Protein AF-A0A7S1S7I7-F1 (afdb_monomer_lite)

Structure (mmCIF, N/CA/C/O backbone):
data_AF-A0A7S1S7I7-F1
#
_entry.id   AF-A0A7S1S7I7-F1
#
loop_
_atom_site.group_PDB
_atom_site.id
_atom_site.type_symbol
_atom_site.label_atom_id
_atom_site.label_alt_id
_atom_site.label_comp_id
_atom_site.label_asym_id
_atom_site.label_entity_id
_atom_site.label_seq_id
_atom_site.pdbx_PDB_ins_code
_atom_site.Cartn_x
_atom_site.Cartn_y
_atom_site.Cartn_z
_atom_site.occupancy
_atom_site.B_iso_or_equiv
_atom_site.auth_seq_id
_atom_site.auth_comp_id
_atom_site.auth_asym_id
_atom_site.auth_atom_id
_atom_site.pdbx_PDB_model_num
ATOM 1 N N . GLN A 1 1 ? -20.691 -29.280 44.939 1.00 43.97 1 GLN A N 1
ATOM 2 C CA . GLN A 1 1 ? -20.148 -28.414 43.871 1.00 43.97 1 GLN A CA 1
ATOM 3 C C . GLN A 1 1 ? -21.044 -27.191 43.776 1.00 43.97 1 GLN A C 1
ATOM 5 O O . GLN A 1 1 ? -22.253 -27.391 43.720 1.00 43.97 1 GLN A O 1
ATOM 10 N N . PRO A 1 2 ? -20.514 -25.958 43.835 1.00 33.66 2 PRO A N 1
ATOM 11 C CA . PRO A 1 2 ? -21.326 -24.792 43.513 1.00 33.66 2 PRO A CA 1
ATOM 12 C C . PRO A 1 2 ? -21.748 -24.884 42.037 1.00 33.66 2 PRO A C 1
ATOM 14 O O . PRO A 1 2 ? -20.964 -25.383 41.224 1.00 33.66 2 PRO A O 1
ATOM 17 N N . PRO A 1 3 ? -22.974 -24.470 41.683 1.00 34.84 3 PRO A N 1
ATOM 18 C CA . PRO A 1 3 ? -23.450 -24.567 40.313 1.00 34.84 3 PRO A CA 1
ATOM 19 C C . PRO A 1 3 ? -22.572 -23.704 39.406 1.00 34.84 3 PRO A C 1
ATOM 21 O O . PRO A 1 3 ? -22.388 -22.508 39.645 1.00 34.84 3 PRO A O 1
ATOM 24 N N . THR A 1 4 ? -22.024 -24.325 38.365 1.00 40.16 4 THR A N 1
ATOM 25 C CA . THR A 1 4 ? -21.430 -23.640 37.220 1.00 40.16 4 THR A CA 1
ATOM 26 C C . THR A 1 4 ? -22.490 -22.715 36.635 1.00 40.16 4 THR A C 1
ATOM 28 O O . THR A 1 4 ? -23.515 -23.171 36.126 1.00 40.16 4 THR A O 1
ATOM 31 N N . ARG A 1 5 ? -22.279 -21.399 36.769 1.00 34.41 5 ARG A N 1
ATOM 32 C CA . ARG A 1 5 ? -23.147 -20.399 36.143 1.00 34.41 5 ARG A CA 1
ATOM 33 C C . ARG A 1 5 ? -23.181 -20.669 34.632 1.00 34.41 5 ARG A C 1
ATOM 35 O O . ARG A 1 5 ? -22.114 -20.874 34.052 1.00 34.41 5 ARG A O 1
ATOM 42 N N . PRO A 1 6 ? -24.364 -20.683 33.999 1.00 35.50 6 PRO A N 1
ATOM 43 C CA . PRO A 1 6 ? -24.454 -20.827 32.556 1.00 35.50 6 PRO A CA 1
ATOM 44 C C . PRO A 1 6 ? -23.739 -19.644 31.896 1.00 35.50 6 PRO A C 1
ATOM 46 O O . PRO A 1 6 ? -24.038 -18.486 32.190 1.00 35.50 6 PRO A O 1
ATOM 49 N N . CYS A 1 7 ? -22.770 -19.955 31.037 1.00 37.25 7 CYS A N 1
ATOM 50 C CA . CYS A 1 7 ? -22.115 -18.994 30.161 1.00 37.25 7 CYS A CA 1
ATOM 51 C C . CYS A 1 7 ? -23.161 -18.556 29.125 1.00 37.25 7 CYS A C 1
ATOM 53 O O . CYS A 1 7 ? -23.467 -19.295 28.191 1.00 37.25 7 CYS A O 1
ATOM 55 N N . ILE A 1 8 ? -23.801 -17.414 29.365 1.00 35.69 8 ILE A N 1
ATOM 56 C CA . ILE A 1 8 ? -24.708 -16.771 28.409 1.00 35.69 8 ILE A CA 1
ATOM 57 C C . ILE A 1 8 ? -23.843 -16.277 27.232 1.00 35.69 8 ILE A C 1
ATOM 59 O O . ILE A 1 8 ? -22.767 -15.738 27.501 1.00 35.69 8 ILE A O 1
ATOM 63 N N . PRO A 1 9 ? -24.258 -16.435 25.958 1.00 37.91 9 PRO A N 1
ATOM 64 C CA . PRO A 1 9 ? -23.496 -15.913 24.823 1.00 37.91 9 PRO A CA 1
ATOM 65 C C . PRO A 1 9 ? -23.433 -14.385 24.950 1.00 37.91 9 PRO A C 1
ATOM 67 O O . PRO A 1 9 ? -24.477 -13.741 25.046 1.00 37.91 9 PRO A O 1
ATOM 70 N N . MET A 1 10 ? -22.228 -13.817 25.046 1.00 40.84 10 MET A N 1
ATOM 71 C CA . MET A 1 10 ? -21.996 -12.409 25.383 1.00 40.84 10 MET A CA 1
ATOM 72 C C . MET A 1 10 ? -21.774 -11.555 24.124 1.00 40.84 10 MET A C 1
ATOM 74 O O . MET A 1 10 ? -20.664 -11.536 23.619 1.00 40.84 10 MET A O 1
ATOM 78 N N . PRO A 1 11 ? -22.723 -10.717 23.687 1.00 51.97 11 PRO A N 1
ATOM 79 C CA . PRO A 1 11 ? -22.471 -9.659 22.689 1.00 51.97 11 PRO A CA 1
ATOM 80 C C . PRO A 1 11 ? -21.568 -8.515 23.185 1.00 51.97 11 PRO A C 1
ATOM 82 O O . PRO A 1 11 ? -21.199 -7.634 22.418 1.00 51.97 11 PRO A O 1
ATOM 85 N N . ALA A 1 12 ? -21.127 -8.556 24.447 1.00 57.44 12 ALA A N 1
ATOM 86 C CA . ALA A 1 12 ? -19.959 -7.800 24.889 1.00 57.44 12 ALA A CA 1
ATOM 87 C C . ALA A 1 12 ? -18.706 -8.178 24.059 1.00 57.44 12 ALA A C 1
ATOM 89 O O . ALA A 1 12 ? -17.803 -7.359 23.896 1.00 57.44 12 ALA A O 1
ATOM 90 N N . GLU A 1 13 ? -18.689 -9.370 23.452 1.00 63.38 13 GLU A N 1
ATOM 91 C CA . GLU A 1 13 ? -17.701 -9.742 22.448 1.00 63.38 13 GLU A CA 1
ATOM 92 C C . GLU A 1 13 ? -17.529 -8.647 21.391 1.00 63.38 13 GLU A C 1
ATOM 94 O O . GLU A 1 13 ? -16.396 -8.234 21.247 1.00 63.38 13 GLU A O 1
ATOM 99 N N . GLU A 1 14 ? -18.566 -8.019 20.820 1.00 73.56 14 GLU A N 1
ATOM 100 C CA . GLU A 1 14 ? -18.418 -6.990 19.762 1.00 73.56 14 GLU A CA 1
ATOM 101 C C . GLU A 1 14 ? -17.576 -5.761 20.170 1.00 73.56 14 GLU A C 1
ATOM 103 O O . GLU A 1 14 ? -16.864 -5.174 19.348 1.00 73.56 14 GLU A O 1
ATOM 108 N N . LEU A 1 15 ? -17.603 -5.370 21.452 1.00 74.44 15 LEU A N 1
ATOM 109 C CA . LEU A 1 15 ? -16.735 -4.298 21.959 1.00 74.44 15 LEU A CA 1
ATOM 110 C C . LEU A 1 15 ? -15.262 -4.720 21.919 1.00 74.44 15 LEU A C 1
ATOM 112 O O . LEU A 1 15 ? -14.399 -3.903 21.593 1.00 74.44 15 LEU A O 1
ATOM 116 N N . SER A 1 16 ? -15.006 -5.985 22.259 1.00 69.19 16 SER A N 1
ATOM 117 C CA . SER A 1 16 ? -13.683 -6.601 22.425 1.00 69.19 16 SER A CA 1
ATOM 118 C C . SER A 1 16 ? -13.194 -7.416 21.219 1.00 69.19 16 SER A C 1
ATOM 120 O O . SER A 1 16 ? -12.034 -7.827 21.184 1.00 69.19 16 SER A O 1
ATOM 122 N N . GLU A 1 17 ? -14.068 -7.686 20.251 1.00 56.44 17 GLU A N 1
ATOM 123 C CA . GLU A 1 17 ? -13.845 -8.673 19.209 1.00 56.44 17 GLU A CA 1
ATOM 124 C C . GLU A 1 17 ? -12.869 -8.097 18.215 1.00 56.44 17 GLU A C 1
ATOM 126 O O . GLU A 1 17 ? -13.060 -7.005 17.673 1.00 56.44 17 GLU A O 1
ATOM 131 N N . THR A 1 18 ? -11.831 -8.886 17.954 1.00 54.47 18 THR A N 1
ATOM 132 C CA . THR A 1 18 ? -10.966 -8.746 16.790 1.00 54.47 18 THR A CA 1
ATOM 133 C C . THR A 1 18 ? -10.343 -7.357 16.678 1.00 54.47 18 THR A C 1
ATOM 135 O O . THR A 1 18 ? -10.771 -6.531 15.879 1.00 54.47 18 THR A O 1
ATOM 138 N N . SER A 1 19 ? -9.364 -7.108 17.558 1.00 60.34 19 SER A N 1
ATOM 139 C CA . SER A 1 19 ? -8.277 -6.124 17.402 1.00 60.34 19 SER A CA 1
ATOM 140 C C . SER A 1 19 ? -8.605 -4.964 16.469 1.00 60.34 19 SER A C 1
ATOM 142 O O . SER A 1 19 ? -8.399 -5.016 15.263 1.00 60.34 19 SER A O 1
ATOM 144 N N . GLY A 1 20 ? -9.143 -3.928 17.084 1.00 71.38 20 GLY A N 1
ATOM 145 C CA . GLY A 1 20 ? -9.347 -2.614 16.516 1.00 71.38 20 GLY A CA 1
ATOM 146 C C . GLY A 1 20 ? -9.747 -1.692 17.654 1.00 71.38 20 GLY A C 1
ATOM 147 O O . GLY A 1 20 ? -9.973 -2.138 18.787 1.00 71.38 20 GLY A O 1
ATOM 148 N N . HIS A 1 21 ? -9.828 -0.409 17.362 1.00 89.31 21 HIS A N 1
ATOM 149 C CA . HIS A 1 21 ? -10.216 0.585 18.344 1.00 89.31 21 HIS A CA 1
ATOM 150 C C . HIS A 1 21 ? -11.361 1.432 17.830 1.00 89.31 21 HIS A C 1
ATOM 152 O O . HIS A 1 21 ? -11.718 1.399 16.653 1.00 89.31 21 HIS A O 1
ATOM 158 N N . TRP A 1 22 ? -12.003 2.127 18.749 1.00 91.50 22 TRP A N 1
ATOM 159 C CA . TRP A 1 22 ? -13.148 2.964 18.461 1.00 91.50 22 TRP A CA 1
ATOM 160 C C . TRP A 1 22 ? -12.709 4.413 18.519 1.00 91.50 22 TRP A C 1
ATOM 162 O O . TRP A 1 22 ? -12.144 4.826 19.527 1.00 91.50 22 TRP A O 1
ATOM 172 N N . ILE A 1 23 ? -12.988 5.177 17.471 1.00 92.00 23 ILE A N 1
ATOM 173 C CA . ILE A 1 23 ? -12.676 6.603 17.406 1.00 92.00 23 ILE A CA 1
ATOM 174 C C . ILE A 1 23 ? -13.947 7.423 17.517 1.00 92.00 23 ILE A C 1
ATOM 176 O O . ILE A 1 23 ? -15.006 7.038 17.009 1.00 92.00 23 ILE A O 1
ATOM 180 N N . TRP A 1 24 ? -13.853 8.531 18.244 1.00 93.44 24 TRP A N 1
ATOM 181 C CA . TRP A 1 24 ? -14.962 9.456 18.410 1.00 93.44 24 TRP A CA 1
ATOM 182 C C . TRP A 1 24 ? -15.476 9.936 17.046 1.00 93.44 24 TRP A C 1
ATOM 184 O O . TRP A 1 24 ? -14.695 10.201 16.137 1.00 93.44 24 TRP A O 1
ATOM 194 N N . GLN A 1 25 ? -16.800 10.028 16.900 1.00 92.69 25 GLN A N 1
ATOM 195 C CA . GLN A 1 25 ? -17.427 10.565 15.691 1.00 92.69 25 GLN A CA 1
ATOM 196 C C . GLN A 1 25 ? -18.350 11.741 15.988 1.00 92.69 25 GLN A C 1
ATOM 198 O O . GLN A 1 25 ? -18.371 12.714 15.239 1.00 92.69 25 GLN A O 1
ATOM 203 N N . ARG A 1 26 ? -19.194 11.624 17.018 1.00 93.00 26 ARG A N 1
ATOM 204 C CA . ARG A 1 26 ? -20.131 12.686 17.400 1.00 93.00 26 ARG A CA 1
ATOM 205 C C . ARG A 1 26 ? -20.685 12.482 18.799 1.00 93.00 26 ARG A C 1
ATOM 207 O O . ARG A 1 26 ? -20.755 11.362 19.299 1.00 93.00 26 ARG A O 1
ATOM 214 N N . ASP A 1 27 ? -21.221 13.561 19.350 1.00 91.94 27 ASP A N 1
ATOM 215 C CA . ASP A 1 27 ? -21.939 13.563 20.618 1.00 91.94 27 ASP A CA 1
ATOM 216 C C . ASP A 1 27 ? -23.439 13.843 20.409 1.00 91.94 27 ASP A C 1
ATOM 218 O O . ASP A 1 27 ? -23.834 14.658 19.575 1.00 91.94 27 ASP A O 1
ATOM 222 N N . VAL A 1 28 ? -24.297 13.177 21.185 1.00 90.69 28 VAL A N 1
ATOM 223 C CA . VAL A 1 28 ? -25.757 13.356 21.189 1.00 90.69 28 VAL A CA 1
ATOM 224 C C . VAL A 1 28 ? -26.209 13.656 22.612 1.00 90.69 28 VAL A C 1
ATOM 226 O O . VAL A 1 28 ? -25.950 12.885 23.529 1.00 90.69 28 VAL A O 1
ATOM 229 N N . GLY A 1 29 ? -26.871 14.793 22.828 1.00 83.12 29 GLY A N 1
ATOM 230 C CA . GLY A 1 29 ? -27.353 15.187 24.161 1.00 83.12 29 GLY A CA 1
ATOM 231 C C . GLY A 1 29 ? -26.262 15.622 25.152 1.00 83.12 29 GLY A C 1
ATOM 232 O O . GLY A 1 29 ? -26.586 16.092 26.236 1.00 83.12 29 GLY A O 1
ATOM 233 N N . ALA A 1 30 ? -24.981 15.546 24.773 1.00 76.69 30 ALA A N 1
ATOM 234 C CA . ALA A 1 30 ? -23.849 15.928 25.620 1.00 76.69 30 ALA A CA 1
ATOM 235 C C . ALA A 1 30 ? -23.926 17.368 26.125 1.00 76.69 30 ALA A C 1
ATOM 237 O O . ALA A 1 30 ? -23.624 17.631 27.281 1.00 76.69 30 ALA A O 1
ATOM 238 N N . ARG A 1 31 ? -24.378 18.292 25.273 1.00 70.19 31 ARG A N 1
ATOM 239 C CA . ARG A 1 31 ? -24.527 19.700 25.639 1.00 70.19 31 ARG A CA 1
ATOM 240 C C . ARG A 1 31 ? -25.522 19.896 26.783 1.00 70.19 31 ARG A C 1
ATOM 242 O O . ARG A 1 31 ? -25.202 20.604 27.720 1.00 70.19 31 ARG A O 1
ATOM 249 N N . TRP A 1 32 ? -26.664 19.205 26.753 1.00 68.94 32 TRP A N 1
ATOM 250 C CA . TRP A 1 32 ? -27.637 19.236 27.851 1.00 68.94 32 TRP A CA 1
ATOM 251 C C . TRP A 1 32 ? -27.049 18.650 29.128 1.00 68.94 32 TRP A C 1
ATOM 253 O O . TRP A 1 32 ? -27.193 19.239 30.190 1.00 68.94 32 TRP A O 1
ATOM 263 N N . LEU A 1 33 ? -26.322 17.535 29.014 1.00 72.75 33 LEU A N 1
ATOM 264 C CA . LEU A 1 33 ? -25.638 16.941 30.155 1.00 72.75 33 LEU A CA 1
ATOM 265 C C . LEU A 1 33 ? -24.626 17.924 30.766 1.00 72.75 33 LEU A C 1
ATOM 267 O O . LEU A 1 33 ? -24.657 18.115 31.973 1.00 72.75 33 LEU A O 1
ATOM 271 N N . ILE A 1 34 ? -23.779 18.577 29.962 1.00 71.12 34 ILE A N 1
ATOM 272 C CA . ILE A 1 34 ? -22.767 19.550 30.416 1.00 71.12 34 ILE A CA 1
ATOM 273 C C . ILE A 1 34 ? -23.419 20.813 31.002 1.00 71.12 34 ILE A C 1
ATOM 275 O O . ILE A 1 34 ? -23.033 21.250 32.086 1.00 71.12 34 ILE A O 1
ATOM 279 N N . ASP A 1 35 ? -24.414 21.376 30.315 1.00 64.12 35 ASP A N 1
ATOM 280 C CA . ASP A 1 35 ? -25.086 22.619 30.707 1.00 64.12 35 ASP A CA 1
ATOM 281 C C . ASP A 1 35 ? -25.928 22.420 31.986 1.00 64.12 35 ASP A C 1
ATOM 283 O O . ASP A 1 35 ? -25.915 23.270 32.876 1.00 64.12 35 ASP A O 1
ATOM 287 N N . GLU A 1 36 ? -26.602 21.272 32.145 1.00 60.09 36 GLU A N 1
ATOM 288 C CA . GLU A 1 36 ? -27.413 20.950 33.335 1.00 60.09 36 GLU A CA 1
ATOM 289 C C . GLU A 1 36 ? -26.600 20.349 34.496 1.00 60.09 36 GLU A C 1
ATOM 291 O O . GLU A 1 36 ? -27.063 20.316 35.644 1.00 60.09 36 GLU A O 1
ATOM 296 N N . THR A 1 37 ? -25.361 19.906 34.245 1.00 59.34 37 THR A N 1
ATOM 297 C CA . THR A 1 37 ? -24.409 19.549 35.313 1.00 59.34 37 THR A CA 1
ATOM 298 C C . THR A 1 37 ? -23.500 20.687 35.757 1.00 59.34 37 THR A C 1
ATOM 300 O O . THR A 1 37 ? -22.692 20.457 36.660 1.00 59.34 37 THR A O 1
ATOM 303 N N . ALA A 1 38 ? -23.701 21.912 35.242 1.00 45.12 38 ALA A N 1
ATOM 304 C CA . ALA A 1 38 ? -23.017 23.128 35.683 1.00 45.12 38 ALA A CA 1
ATOM 305 C C . ALA A 1 38 ? -22.890 23.178 37.220 1.00 45.12 38 ALA A C 1
ATOM 307 O O . ALA A 1 38 ? -23.874 23.215 37.962 1.00 45.12 38 ALA A O 1
ATOM 308 N N . GLY A 1 39 ? -21.646 23.090 37.694 1.00 48.94 39 GLY A N 1
ATOM 309 C CA . GLY A 1 39 ? -21.303 22.828 39.089 1.00 48.94 39 GLY A CA 1
ATOM 310 C C . GLY A 1 39 ? -20.183 21.789 39.195 1.00 48.94 39 GLY A C 1
ATOM 311 O O . GLY A 1 39 ? -19.622 21.391 38.179 1.00 48.94 39 GLY A O 1
ATOM 312 N N . PRO A 1 40 ? -19.844 21.314 40.402 1.00 44.56 40 PRO A N 1
ATOM 313 C CA . PRO A 1 40 ? -18.677 20.462 40.590 1.00 44.56 40 PRO A CA 1
ATOM 314 C C . PRO A 1 40 ? -18.723 19.171 39.733 1.00 44.56 40 PRO A C 1
ATOM 316 O O . PRO A 1 40 ? -17.771 18.864 39.035 1.00 44.56 40 PRO A O 1
ATOM 319 N N . ALA A 1 41 ? -19.858 18.467 39.603 1.00 46.66 41 ALA A N 1
ATOM 320 C CA . ALA A 1 41 ? -19.945 17.285 38.711 1.00 46.66 41 ALA A CA 1
ATOM 321 C C . ALA A 1 41 ? -19.590 17.546 37.230 1.00 46.66 41 ALA A C 1
ATOM 323 O O . ALA A 1 41 ? -19.295 16.590 36.509 1.00 46.66 41 ALA A O 1
ATOM 324 N N . ALA A 1 42 ? -19.599 18.806 36.781 1.00 52.62 42 ALA A N 1
ATOM 325 C CA . ALA A 1 42 ? -19.257 19.165 35.418 1.00 52.62 42 ALA A CA 1
ATOM 326 C C . ALA A 1 42 ? -17.830 18.758 35.043 1.00 52.62 42 ALA A C 1
ATOM 328 O O . ALA A 1 42 ? -17.623 18.494 33.874 1.00 52.62 42 ALA A O 1
ATOM 329 N N . SER A 1 43 ? -16.859 18.650 35.961 1.00 53.66 43 SER A N 1
ATOM 330 C CA . SER A 1 43 ? -15.471 18.350 35.564 1.00 53.66 43 SER A CA 1
ATOM 331 C C . SER A 1 43 ? -15.293 16.936 35.000 1.00 53.66 43 SER A C 1
ATOM 333 O O . SER A 1 43 ? -14.642 16.777 33.973 1.00 53.66 43 SER A O 1
ATOM 335 N N . LEU A 1 44 ? -15.915 15.918 35.606 1.00 58.25 44 LEU A N 1
ATOM 336 C CA . LEU A 1 44 ? -15.869 14.525 35.135 1.00 58.25 44 LEU A CA 1
ATOM 337 C C . LEU A 1 44 ? -16.597 14.359 33.797 1.00 58.25 44 LEU A C 1
ATOM 339 O O . LEU A 1 44 ? -16.118 13.670 32.899 1.00 58.25 44 LEU A O 1
ATOM 343 N N . ILE A 1 45 ? -17.744 15.022 33.651 1.00 63.00 45 ILE A N 1
ATOM 344 C CA . ILE A 1 45 ? -18.531 15.005 32.415 1.00 63.00 45 ILE A CA 1
ATOM 345 C C . ILE A 1 45 ? -17.825 15.832 31.336 1.00 63.00 45 ILE A C 1
ATOM 347 O O . ILE A 1 45 ? -17.673 15.372 30.215 1.00 63.00 45 ILE A O 1
ATOM 351 N N . GLN A 1 46 ? -17.295 17.007 31.655 1.00 60.22 46 GLN A N 1
ATOM 352 C CA . GLN A 1 46 ? -16.494 17.795 30.723 1.00 60.22 46 GLN A CA 1
ATOM 353 C C . GLN A 1 46 ? -15.246 17.030 30.307 1.00 60.22 46 GLN A C 1
ATOM 355 O O . GLN A 1 46 ? -15.001 16.949 29.120 1.00 60.22 46 GLN A O 1
ATOM 360 N N . GLN A 1 47 ? -14.502 16.381 31.202 1.00 61.41 47 GLN A N 1
ATOM 361 C CA . GLN A 1 47 ? -13.366 15.539 30.802 1.00 61.41 47 GLN A CA 1
ATOM 362 C C . GLN A 1 47 ? -13.802 14.379 29.903 1.00 61.41 47 GLN A C 1
ATOM 364 O O . GLN A 1 47 ? -13.153 14.106 28.893 1.00 61.41 47 GLN A O 1
ATOM 369 N N . ALA A 1 48 ? -14.935 13.743 30.212 1.00 63.09 48 ALA A N 1
ATOM 370 C CA . ALA A 1 48 ? -15.495 12.689 29.377 1.00 63.09 48 ALA A CA 1
ATOM 371 C C . ALA A 1 48 ? -15.955 13.191 27.998 1.00 63.09 48 ALA A C 1
ATOM 373 O O . ALA A 1 48 ? -16.004 12.376 27.077 1.00 63.09 48 ALA A O 1
ATOM 374 N N . PHE A 1 49 ? -16.265 14.489 27.847 1.00 69.06 49 PHE A N 1
ATOM 375 C CA . PHE A 1 49 ? -16.830 15.102 26.638 1.00 69.06 49 PHE A CA 1
ATOM 376 C C . PHE A 1 49 ? -15.961 16.191 25.955 1.00 69.06 49 PHE A C 1
ATOM 378 O O . PHE A 1 49 ? -16.340 16.696 24.903 1.00 69.06 49 PHE A O 1
ATOM 385 N N . ALA A 1 50 ? -14.793 16.552 26.496 1.00 63.34 50 ALA A N 1
ATOM 386 C CA . ALA A 1 50 ? -13.971 17.675 26.013 1.00 63.34 50 ALA A CA 1
ATOM 387 C C . ALA A 1 50 ? -12.932 17.280 24.958 1.00 63.34 50 ALA A C 1
ATOM 389 O O . ALA A 1 50 ? -12.423 18.145 24.253 1.00 63.34 50 ALA A O 1
ATOM 390 N N . ALA A 1 51 ? -12.606 15.992 24.853 1.00 76.62 51 ALA A N 1
ATOM 391 C CA . ALA A 1 51 ? -11.677 15.468 23.855 1.00 76.62 51 ALA A CA 1
ATOM 392 C C . ALA A 1 51 ? -12.402 14.564 22.852 1.00 76.62 51 ALA A C 1
ATOM 394 O O . ALA A 1 51 ? -13.540 14.153 23.099 1.00 76.62 51 ALA A O 1
ATOM 395 N N . GLU A 1 52 ? -11.716 14.215 21.767 1.00 86.75 52 GLU A N 1
ATOM 396 C CA . GLU A 1 52 ? -12.093 13.170 20.809 1.00 86.75 52 GLU A CA 1
ATOM 397 C C . GLU A 1 52 ? -11.345 11.872 21.177 1.00 86.75 52 GLU A C 1
ATOM 399 O O . GLU A 1 52 ? -10.257 11.614 20.661 1.00 86.75 52 GLU A O 1
ATOM 404 N N . PRO A 1 53 ? -11.829 11.087 22.160 1.00 88.25 53 PRO A N 1
ATOM 405 C CA . PRO A 1 53 ? -11.086 9.950 22.661 1.00 88.25 53 PRO A CA 1
ATOM 406 C C . PRO A 1 53 ? -11.122 8.775 21.690 1.00 88.25 53 PRO A C 1
ATOM 408 O O . PRO A 1 53 ? -12.060 8.598 20.907 1.00 88.25 53 PRO A O 1
ATOM 411 N N . GLN A 1 54 ? -10.131 7.909 21.846 1.00 90.62 54 GLN A N 1
ATOM 412 C CA . GLN A 1 54 ? -10.078 6.599 21.218 1.00 90.62 54 GLN A CA 1
ATOM 413 C C . GLN A 1 54 ? -10.157 5.510 22.289 1.00 90.62 54 GLN A C 1
ATOM 415 O O . GLN A 1 54 ? -9.585 5.658 23.371 1.00 90.62 54 GLN A O 1
ATOM 420 N N . HIS A 1 55 ? -10.916 4.446 22.036 1.00 89.81 55 HIS A N 1
ATOM 421 C CA . HIS A 1 55 ? -11.202 3.402 23.019 1.00 89.81 55 HIS A CA 1
ATOM 422 C C . HIS A 1 55 ? -10.771 2.024 22.509 1.00 89.81 55 HIS A C 1
ATOM 424 O O . HIS A 1 55 ? -11.182 1.602 21.429 1.00 89.81 55 HIS A O 1
ATOM 430 N N . TRP A 1 56 ? -10.044 1.275 23.338 1.00 90.56 56 TRP A N 1
ATOM 431 C CA . TRP A 1 56 ? -9.787 -0.153 23.143 1.00 90.56 56 TRP A CA 1
ATOM 432 C C . TRP A 1 56 ? -10.450 -0.930 24.268 1.00 90.56 56 TRP A C 1
ATOM 434 O O . TRP A 1 56 ? -10.395 -0.533 25.433 1.00 90.56 56 TRP A O 1
ATOM 444 N N . PHE A 1 57 ? -11.008 -2.082 23.921 1.00 89.12 57 PHE A N 1
ATOM 445 C CA . PHE A 1 57 ? -11.545 -3.032 24.879 1.00 89.12 57 PHE A CA 1
ATOM 446 C C . PHE A 1 57 ? -10.823 -4.359 24.702 1.00 89.12 57 PHE A C 1
ATOM 448 O O . PHE A 1 57 ? -10.661 -4.846 23.585 1.00 89.12 57 PHE A O 1
ATOM 455 N N . ARG A 1 58 ? -10.391 -4.962 25.806 1.00 88.06 58 ARG A N 1
ATOM 456 C CA . ARG A 1 58 ? -9.875 -6.334 25.807 1.00 88.06 58 ARG A CA 1
ATOM 457 C C . ARG A 1 58 ? -10.298 -7.054 27.072 1.00 88.06 58 ARG A C 1
ATOM 459 O O . ARG A 1 58 ? -10.331 -6.460 28.146 1.00 88.06 58 ARG A O 1
ATOM 466 N N . VAL A 1 59 ? -10.561 -8.348 26.954 1.00 87.69 59 VAL A N 1
ATOM 467 C CA . VAL A 1 59 ? -10.826 -9.215 28.104 1.00 87.69 59 VAL A CA 1
ATOM 468 C C . VAL A 1 59 ? -9.545 -9.978 28.433 1.00 87.69 59 VAL A C 1
ATOM 470 O O . VAL A 1 59 ? -8.938 -10.615 27.571 1.00 87.69 59 VAL A O 1
ATOM 473 N N . ARG A 1 60 ? -9.079 -9.867 29.678 1.00 88.19 60 ARG A N 1
ATOM 474 C CA . ARG A 1 60 ? -7.912 -10.597 30.188 1.00 88.19 60 ARG A CA 1
ATOM 475 C C . ARG A 1 60 ? -8.266 -12.067 30.427 1.00 88.19 60 ARG A C 1
ATOM 477 O O . ARG A 1 60 ? -9.427 -12.443 30.545 1.00 88.19 60 ARG A O 1
ATOM 484 N N . LYS A 1 61 ? -7.238 -12.913 30.563 1.00 86.00 61 LYS A N 1
ATOM 485 C CA . LYS A 1 61 ? -7.400 -14.354 30.850 1.00 86.00 61 LYS A CA 1
ATOM 486 C C . LYS A 1 61 ? -8.130 -14.644 32.168 1.00 86.00 61 LYS A C 1
ATOM 488 O O . LYS A 1 61 ? -8.690 -15.721 32.316 1.00 86.00 61 LYS A O 1
ATOM 493 N N . ASP A 1 62 ? -8.101 -13.708 33.115 1.00 87.50 62 ASP A N 1
ATOM 494 C CA . ASP A 1 62 ? -8.814 -13.783 34.396 1.00 87.50 62 ASP A CA 1
ATOM 495 C C . ASP A 1 62 ? -10.285 -13.332 34.295 1.00 87.50 62 ASP A C 1
ATOM 497 O O . ASP A 1 62 ? -10.975 -13.271 35.309 1.00 87.50 62 ASP A O 1
ATOM 501 N N . GLY A 1 63 ? -10.771 -13.019 33.088 1.00 85.31 63 GLY A N 1
ATOM 502 C CA . GLY A 1 63 ? -12.132 -12.549 32.834 1.00 85.31 63 GLY A CA 1
ATOM 503 C C . GLY A 1 63 ? -12.339 -11.056 33.092 1.00 85.31 63 GLY A C 1
ATOM 504 O O . GLY A 1 63 ? -13.428 -10.547 32.826 1.00 85.31 63 GLY A O 1
ATOM 505 N N . LYS A 1 64 ? -11.316 -10.331 33.569 1.00 88.31 64 LYS A N 1
ATOM 506 C CA . LYS A 1 64 ? -11.420 -8.886 33.789 1.00 88.31 64 LYS A CA 1
ATOM 507 C C . LYS A 1 64 ? -11.367 -8.129 32.478 1.00 88.31 64 LYS A C 1
ATOM 509 O O . LYS A 1 64 ? -10.597 -8.448 31.571 1.00 88.31 64 LYS A O 1
ATOM 514 N N . TRP A 1 65 ? -12.157 -7.075 32.410 1.00 87.81 65 TRP A N 1
ATOM 515 C CA . TRP A 1 65 ? -12.184 -6.179 31.270 1.00 87.81 65 TRP A CA 1
ATOM 516 C C . TRP A 1 65 ? -11.114 -5.114 31.428 1.00 87.81 65 TRP A C 1
ATOM 518 O O . TRP A 1 65 ? -10.880 -4.625 32.526 1.00 87.81 65 TRP A O 1
ATOM 528 N N . VAL A 1 66 ? -10.463 -4.746 30.336 1.00 87.94 66 VAL A N 1
ATOM 529 C CA . VAL A 1 66 ? -9.574 -3.590 30.281 1.00 87.94 66 VAL A CA 1
ATOM 530 C C . VAL A 1 66 ? -10.137 -2.636 29.257 1.00 87.94 66 VAL A C 1
ATOM 532 O O . VAL A 1 66 ? -10.325 -3.013 28.098 1.00 87.94 66 VAL A O 1
ATOM 535 N N . VAL A 1 67 ? -10.386 -1.412 29.697 1.00 88.75 67 VAL A N 1
ATOM 536 C CA . VAL A 1 67 ? -10.747 -0.297 28.834 1.00 88.75 67 VAL A CA 1
ATOM 537 C C . VAL A 1 67 ? -9.538 0.613 28.767 1.00 88.75 67 VAL A C 1
ATOM 539 O O . VAL A 1 67 ? -9.101 1.128 29.792 1.00 88.75 67 VAL A O 1
ATOM 542 N N . ARG A 1 68 ? -8.976 0.791 27.575 1.00 89.00 68 ARG A N 1
ATOM 543 C CA . ARG A 1 68 ? -7.925 1.781 27.344 1.00 89.00 68 ARG A CA 1
ATOM 544 C C . ARG A 1 68 ? -8.542 2.989 26.668 1.00 89.00 68 ARG A C 1
ATOM 546 O O . ARG A 1 68 ? -9.203 2.824 25.645 1.00 89.00 68 ARG A O 1
ATOM 553 N N . VAL A 1 69 ? -8.312 4.172 27.218 1.00 88.06 69 VAL A N 1
ATOM 554 C CA . VAL A 1 69 ? -8.781 5.438 26.655 1.00 88.06 69 VAL A CA 1
ATOM 555 C C . VAL A 1 69 ? -7.574 6.289 26.291 1.00 88.06 69 VAL A C 1
ATOM 557 O O . VAL A 1 69 ? -6.756 6.614 27.145 1.00 88.06 69 VAL A O 1
ATOM 560 N N . VAL A 1 70 ? -7.461 6.652 25.019 1.00 86.56 70 VAL A N 1
ATOM 561 C CA . VAL A 1 70 ? -6.460 7.600 24.521 1.00 86.56 70 VAL A CA 1
ATOM 562 C C . VAL A 1 70 ? -7.142 8.934 24.262 1.00 86.56 70 VAL A C 1
ATOM 564 O O . VAL A 1 70 ? -8.204 8.992 23.651 1.00 86.56 70 VAL A O 1
ATOM 567 N N . THR A 1 71 ? -6.527 10.009 24.734 1.00 84.88 71 THR A N 1
ATOM 568 C CA . THR A 1 71 ? -6.937 11.401 24.526 1.00 84.88 71 THR A CA 1
ATOM 569 C C . THR A 1 71 ? -5.735 12.222 24.068 1.00 84.88 71 THR A C 1
ATOM 571 O O . THR A 1 71 ? -4.596 11.783 24.224 1.00 84.88 71 THR A O 1
ATOM 574 N N . ALA A 1 72 ? -5.966 13.453 23.602 1.00 80.62 72 ALA A N 1
ATOM 575 C CA . ALA A 1 72 ? -4.886 14.383 23.261 1.00 80.62 72 ALA A CA 1
ATOM 576 C C . ALA A 1 72 ? -3.877 14.605 24.411 1.00 80.62 72 ALA A C 1
ATOM 578 O O . ALA A 1 72 ? -2.703 14.833 24.151 1.00 80.62 72 ALA A O 1
ATOM 579 N N . ASN A 1 73 ? -4.309 14.489 25.673 1.00 76.81 73 ASN A N 1
ATOM 580 C CA . ASN A 1 73 ? -3.451 14.707 26.844 1.00 76.81 73 ASN A CA 1
ATOM 581 C C . ASN A 1 73 ? -2.623 13.478 27.245 1.00 76.81 73 ASN A C 1
ATOM 583 O O . ASN A 1 73 ? -1.631 13.615 27.952 1.00 76.81 73 ASN A O 1
ATOM 587 N N . THR A 1 74 ? -3.059 12.276 26.865 1.00 77.38 74 THR A N 1
ATOM 588 C CA . THR A 1 74 ? -2.381 11.010 27.206 1.00 77.38 74 THR A CA 1
ATOM 589 C C . THR A 1 74 ? -1.532 10.474 26.057 1.00 77.38 74 THR A C 1
ATOM 591 O O . THR A 1 74 ? -0.937 9.407 26.199 1.00 77.38 74 THR A O 1
ATOM 594 N N . GLU A 1 75 ? -1.550 11.169 24.915 1.00 77.81 75 GLU A N 1
ATOM 595 C CA . GLU A 1 75 ? -0.890 10.777 23.669 1.00 77.81 75 GLU A CA 1
ATOM 596 C C . GLU A 1 75 ? -1.103 9.284 23.355 1.00 77.81 75 GLU A C 1
ATOM 598 O O . GLU A 1 75 ? -2.197 8.756 23.543 1.00 77.81 75 GLU A O 1
ATOM 603 N N . THR A 1 76 ? -0.073 8.579 22.889 1.00 74.56 76 THR A N 1
ATOM 604 C CA . THR A 1 76 ? -0.173 7.191 22.427 1.00 74.56 76 THR A CA 1
ATOM 605 C C . THR A 1 76 ? -0.349 6.165 23.539 1.00 74.56 76 THR A C 1
ATOM 607 O O . THR A 1 76 ? -0.756 5.042 23.242 1.00 74.56 76 THR A O 1
ATOM 610 N N . ASP A 1 77 ? -0.045 6.501 24.795 1.00 80.00 77 ASP A N 1
ATOM 611 C CA . ASP A 1 77 ? -0.018 5.538 25.903 1.00 80.00 77 ASP A CA 1
ATOM 612 C C . ASP A 1 77 ? -1.413 5.284 26.485 1.00 80.00 77 ASP A C 1
ATOM 614 O O . ASP A 1 77 ? -1.752 4.136 26.799 1.00 80.00 77 ASP A O 1
ATOM 618 N N . GLY A 1 78 ? -2.264 6.311 26.517 1.00 83.19 78 GLY A N 1
ATOM 619 C CA . GLY A 1 78 ? -3.621 6.219 27.057 1.00 83.19 78 GLY A CA 1
ATOM 620 C C . GLY A 1 78 ? -3.673 5.861 28.548 1.00 83.19 78 GLY A C 1
ATOM 621 O O . GLY A 1 78 ? -2.668 5.558 29.187 1.00 83.19 78 GLY A O 1
ATOM 622 N N . SER A 1 79 ? -4.871 5.878 29.125 1.00 83.62 79 SER A N 1
ATOM 623 C CA . SER A 1 79 ? -5.139 5.355 30.466 1.00 83.62 79 SER A CA 1
ATOM 624 C C . SER A 1 79 ? -5.832 3.997 30.369 1.00 83.62 79 SER A C 1
ATOM 626 O O . SER A 1 79 ? -6.788 3.837 29.613 1.00 83.62 79 SER A O 1
ATOM 628 N N . GLU A 1 80 ? -5.350 2.998 31.114 1.00 88.19 80 GLU A N 1
ATOM 629 C CA . GLU A 1 80 ? -6.019 1.698 31.239 1.00 88.19 80 GLU A CA 1
ATOM 630 C C . GLU A 1 80 ? -6.819 1.623 32.542 1.00 88.19 80 GLU A C 1
ATOM 632 O O . GLU A 1 80 ? -6.276 1.789 33.633 1.00 88.19 80 GLU A O 1
ATOM 637 N N . GLU A 1 81 ? -8.097 1.281 32.430 1.00 86.62 81 GLU A N 1
ATOM 638 C CA . GLU A 1 81 ? -8.968 0.937 33.548 1.00 86.62 81 GLU A CA 1
ATOM 639 C C . GLU A 1 81 ? -9.274 -0.563 33.511 1.00 86.62 81 GLU A C 1
ATOM 641 O O . GLU A 1 81 ? -9.657 -1.107 32.472 1.00 86.62 81 GLU A O 1
ATOM 646 N N . VAL A 1 82 ? -9.105 -1.247 34.645 1.00 88.19 82 VAL A N 1
ATOM 647 C CA . VAL A 1 82 ? -9.410 -2.678 34.775 1.00 88.19 82 VAL A CA 1
ATOM 648 C C . VAL A 1 82 ? -10.732 -2.843 35.512 1.00 88.19 82 VAL A C 1
ATOM 650 O O . VAL A 1 82 ? -10.824 -2.561 36.703 1.00 88.19 82 VAL A O 1
ATOM 653 N N . LEU A 1 83 ? -11.741 -3.346 34.811 1.00 87.62 83 LEU A N 1
ATOM 654 C CA . LEU A 1 83 ? -13.093 -3.523 35.316 1.00 87.62 83 LEU A CA 1
ATOM 655 C C . LEU A 1 83 ? -13.330 -4.975 35.746 1.00 87.62 83 LEU A C 1
ATOM 657 O O . LEU A 1 83 ? -13.154 -5.919 34.967 1.00 87.62 83 LEU A O 1
ATOM 661 N N . ASP A 1 84 ? -13.783 -5.143 36.987 1.00 89.56 84 ASP A N 1
ATOM 662 C CA . ASP A 1 84 ? -14.229 -6.425 37.539 1.00 89.56 84 ASP A CA 1
ATOM 663 C C . ASP A 1 84 ? -15.723 -6.642 37.243 1.00 89.56 84 ASP A C 1
ATOM 665 O O . ASP A 1 84 ? -16.603 -6.380 38.067 1.00 89.56 84 ASP A O 1
ATOM 669 N N . VAL A 1 85 ? -16.024 -7.042 36.005 1.00 87.00 85 VAL A N 1
ATOM 670 C CA . VAL A 1 85 ? -17.400 -7.155 35.501 1.00 87.00 85 VAL A CA 1
ATOM 671 C C . VAL A 1 85 ? -18.131 -8.320 36.174 1.00 87.00 85 VAL A C 1
ATOM 673 O O . VAL A 1 85 ? -17.760 -9.481 36.030 1.00 87.00 85 VAL A O 1
ATOM 676 N N . GLY A 1 86 ? -19.213 -8.009 36.892 1.00 84.81 86 GLY A N 1
ATOM 677 C CA . GLY A 1 86 ? -19.968 -8.979 37.693 1.00 84.81 86 GLY A CA 1
ATOM 678 C C . GLY A 1 86 ? -19.428 -9.174 39.114 1.00 84.81 86 GLY A C 1
ATOM 679 O O . GLY A 1 86 ? -20.007 -9.962 39.870 1.00 84.81 86 GLY A O 1
ATOM 680 N N . GLY A 1 87 ? -18.370 -8.443 39.479 1.00 85.88 87 GLY A N 1
ATOM 681 C CA . GLY A 1 87 ? -17.819 -8.375 40.826 1.00 85.88 87 GLY A CA 1
ATOM 682 C C . GLY A 1 87 ? -18.715 -7.627 41.821 1.00 85.88 87 GLY A C 1
ATOM 683 O O . GLY A 1 87 ? -19.808 -7.137 41.498 1.00 85.88 87 GLY A O 1
ATOM 684 N N . GLN A 1 88 ? -18.249 -7.567 43.070 1.00 89.25 88 GLN A N 1
ATOM 685 C CA . GLN A 1 88 ? -18.866 -6.731 44.101 1.00 89.25 88 GLN A CA 1
ATOM 686 C C . GLN A 1 88 ? -18.590 -5.250 43.823 1.00 89.25 88 GLN A C 1
ATOM 688 O O . GLN A 1 88 ? -17.615 -4.906 43.157 1.00 89.25 88 GLN A O 1
ATOM 693 N N . ALA A 1 89 ? -19.463 -4.377 44.328 1.00 89.81 89 ALA A N 1
ATOM 694 C CA . ALA A 1 89 ? -19.216 -2.944 44.271 1.00 89.81 89 ALA A CA 1
ATOM 695 C C . ALA A 1 89 ? -17.929 -2.616 45.044 1.00 89.81 89 ALA A C 1
ATOM 697 O O . ALA A 1 89 ? -17.718 -3.127 46.144 1.00 89.81 89 ALA A O 1
ATOM 698 N N . GLN A 1 90 ? -17.069 -1.795 44.452 1.00 88.00 90 GLN A N 1
ATOM 699 C CA . GLN A 1 90 ? -15.811 -1.362 45.046 1.00 88.00 90 GLN A CA 1
ATOM 700 C C . GLN A 1 90 ? -15.991 0.046 45.592 1.00 88.00 90 GLN A C 1
ATOM 702 O O . GLN A 1 90 ? -16.388 0.948 44.854 1.00 88.00 90 GLN A O 1
ATOM 707 N N . GLU A 1 91 ? -15.726 0.229 46.883 1.00 91.38 91 GLU A N 1
ATOM 708 C CA . GLU A 1 91 ? -15.699 1.559 47.485 1.00 91.38 91 GLU A CA 1
ATOM 709 C C . GLU A 1 91 ? -14.496 2.343 46.964 1.00 91.38 91 GLU A C 1
ATOM 711 O O . GLU A 1 91 ? -13.395 1.810 46.812 1.00 91.38 91 GLU A O 1
ATOM 716 N N . GLY A 1 92 ? -14.715 3.620 46.681 1.00 84.12 92 GLY A N 1
ATOM 717 C CA . GLY A 1 92 ? -13.687 4.491 46.149 1.00 84.12 92 GLY A CA 1
ATOM 718 C C . GLY A 1 92 ? -14.050 5.955 46.311 1.00 84.12 92 GLY A C 1
ATOM 719 O O . GLY A 1 92 ? -15.204 6.327 46.530 1.00 84.12 92 GLY A O 1
ATOM 720 N N . MET A 1 93 ? -13.029 6.789 46.194 1.00 81.81 93 MET A N 1
ATOM 721 C CA . MET A 1 93 ? -13.172 8.234 46.159 1.00 81.81 93 MET A CA 1
ATOM 722 C C . MET A 1 93 ? -13.072 8.700 44.709 1.00 81.81 93 MET A C 1
ATOM 724 O O . MET A 1 93 ? -12.227 8.213 43.958 1.00 81.81 93 MET A O 1
ATOM 728 N N . THR A 1 94 ? -13.936 9.624 44.305 1.00 78.69 94 THR A N 1
ATOM 729 C CA . THR A 1 94 ? -13.873 10.257 42.984 1.00 78.69 94 THR A CA 1
ATOM 730 C C . THR A 1 94 ? -14.000 11.769 43.118 1.00 78.69 94 THR A C 1
ATOM 732 O O . THR A 1 94 ? -14.578 12.261 44.086 1.00 78.69 94 THR A O 1
ATOM 735 N N . LEU A 1 95 ? -13.461 12.510 42.153 1.00 72.56 95 LEU A N 1
ATOM 736 C CA . LEU A 1 95 ? -13.559 13.966 42.120 1.00 72.56 95 LEU A CA 1
ATOM 737 C C . LEU A 1 95 ? -14.750 14.373 41.265 1.00 72.56 95 LEU A C 1
ATOM 739 O O . LEU A 1 95 ? -14.705 14.282 40.042 1.00 72.56 95 LEU A O 1
ATOM 743 N N . LEU A 1 96 ? -15.811 14.860 41.901 1.00 73.31 96 LEU A N 1
ATOM 744 C CA . LEU A 1 96 ? -16.930 15.488 41.209 1.00 73.31 96 LEU A CA 1
ATOM 745 C C . LEU A 1 96 ? -16.764 16.996 41.317 1.00 73.31 96 LEU A C 1
ATOM 747 O O . LEU A 1 96 ? -17.462 17.632 42.109 1.00 73.31 96 LEU A O 1
ATOM 751 N N . GLY A 1 97 ? -15.853 17.537 40.508 1.00 73.25 97 GLY A N 1
ATOM 752 C CA . GLY A 1 97 ? -15.471 18.952 40.476 1.00 73.25 97 GLY A CA 1
ATOM 753 C C . GLY A 1 97 ? -14.307 19.218 41.377 1.00 73.25 97 GLY A C 1
ATOM 754 O O . GLY A 1 97 ? -13.308 18.515 41.293 1.00 73.25 97 GLY A O 1
ATOM 755 N N . ASP A 1 98 ? -14.497 20.181 42.270 1.00 74.38 98 ASP A N 1
ATOM 756 C CA . ASP A 1 98 ? -13.555 20.491 43.341 1.00 74.38 98 ASP A CA 1
ATOM 757 C C . ASP A 1 98 ? -13.905 19.742 44.646 1.00 74.38 98 ASP A C 1
ATOM 759 O O . ASP A 1 98 ? -13.392 20.076 45.709 1.00 74.38 98 ASP A O 1
ATOM 763 N N . GLU A 1 99 ? -14.815 18.757 44.591 1.00 77.75 99 GLU A N 1
ATOM 764 C CA . GLU A 1 99 ? -15.277 17.977 45.747 1.00 77.75 99 GLU A CA 1
ATOM 765 C C . GLU A 1 99 ? -14.872 16.502 45.606 1.00 77.75 99 GLU A C 1
ATOM 767 O O . GLU A 1 99 ? -15.211 15.844 44.615 1.00 77.75 99 GLU A O 1
ATOM 772 N N . GLU A 1 100 ? -14.188 15.976 46.624 1.00 82.19 100 GLU A N 1
ATOM 773 C CA . GLU A 1 100 ? -13.950 14.543 46.795 1.00 82.19 100 GLU A CA 1
ATOM 774 C C . GLU A 1 100 ? -15.215 13.873 47.332 1.00 82.19 100 GLU A C 1
ATOM 776 O O . GLU A 1 100 ? -15.722 14.217 48.399 1.00 82.19 100 GLU A O 1
ATOM 781 N N . VAL A 1 101 ? -15.742 12.903 46.589 1.00 83.88 101 VAL A N 1
ATOM 782 C CA . VAL A 1 101 ? -16.974 12.205 46.950 1.00 83.88 101 VAL A CA 1
ATOM 783 C C . VAL A 1 101 ? -16.691 10.720 47.115 1.00 83.88 101 VAL A C 1
ATOM 785 O O . VAL A 1 101 ? -16.237 10.047 46.187 1.00 83.88 101 VAL A O 1
ATOM 788 N N . LEU A 1 102 ? -16.990 10.207 48.310 1.00 89.06 102 LEU A N 1
ATOM 789 C CA . LEU A 1 102 ? -16.990 8.776 48.587 1.00 89.06 102 LEU A CA 1
ATOM 790 C C . LEU A 1 102 ? -18.208 8.125 47.929 1.00 89.06 102 LEU A C 1
ATOM 792 O O . LEU A 1 102 ? -19.346 8.593 48.052 1.00 89.06 102 LEU A O 1
ATOM 796 N N . GLY A 1 103 ? -17.960 7.020 47.243 1.00 90.56 103 GLY A N 1
ATOM 797 C CA . GLY A 1 103 ? -18.996 6.244 46.591 1.00 90.56 103 GLY A CA 1
ATOM 798 C C . GLY A 1 103 ? -18.568 4.809 46.354 1.00 90.56 103 GLY A C 1
ATOM 799 O O . GLY A 1 103 ? -17.544 4.342 46.850 1.00 90.56 103 GLY A O 1
ATOM 800 N N . SER A 1 104 ? -19.382 4.108 45.582 1.00 92.00 104 SER A N 1
ATOM 801 C CA . SER A 1 104 ? -19.122 2.741 45.162 1.00 92.00 104 SER A CA 1
ATOM 802 C C . SER A 1 104 ? -19.285 2.622 43.654 1.00 92.00 104 SER A C 1
ATOM 804 O O . SER A 1 104 ? -20.262 3.123 43.091 1.00 92.00 104 SER A O 1
ATOM 806 N N . THR A 1 105 ? -18.323 1.965 43.010 1.00 89.94 105 THR A N 1
ATOM 807 C CA . THR A 1 105 ? -18.346 1.651 41.580 1.00 89.94 105 THR A CA 1
ATOM 808 C C . THR A 1 105 ? -18.682 0.184 41.393 1.00 89.94 105 THR A C 1
ATOM 810 O O . THR A 1 105 ? -18.115 -0.683 42.061 1.00 89.94 105 THR A O 1
ATOM 813 N N . ARG A 1 106 ? -19.551 -0.130 40.438 1.00 92.88 106 ARG A N 1
ATOM 814 C CA . ARG A 1 106 ? -19.817 -1.505 40.021 1.00 92.88 106 ARG A CA 1
ATOM 815 C C . ARG A 1 106 ? -19.872 -1.598 38.506 1.00 92.88 106 ARG A C 1
ATOM 817 O O . ARG A 1 106 ? -20.574 -0.823 37.865 1.00 92.88 106 ARG A O 1
ATOM 824 N N . ALA A 1 107 ? -19.190 -2.594 37.949 1.00 90.06 107 ALA A N 1
ATOM 825 C CA . ALA A 1 107 ? -19.302 -2.948 36.540 1.00 90.06 107 ALA A CA 1
ATOM 826 C C . ALA A 1 107 ? -20.095 -4.253 36.377 1.00 90.06 107 ALA A C 1
ATOM 828 O O . ALA A 1 107 ? -19.860 -5.225 37.098 1.00 90.06 107 ALA A O 1
ATOM 829 N N . TYR A 1 108 ? -21.044 -4.301 35.447 1.00 92.75 108 TYR A N 1
ATOM 830 C CA . TYR A 1 108 ? -21.830 -5.502 35.149 1.00 92.75 108 TYR A CA 1
ATOM 831 C C . TYR A 1 108 ? -22.363 -5.483 33.715 1.00 92.75 108 TYR A C 1
ATOM 833 O O . TYR A 1 108 ? -22.396 -4.439 33.069 1.00 92.75 108 TYR A O 1
ATOM 841 N N . ILE A 1 109 ? -22.774 -6.649 33.212 1.00 89.69 109 ILE A N 1
ATOM 842 C CA . ILE A 1 109 ? -23.467 -6.757 31.925 1.00 89.69 109 ILE A CA 1
ATOM 843 C C . ILE A 1 109 ? -24.973 -6.774 32.179 1.00 89.69 109 ILE A C 1
ATOM 845 O O . ILE A 1 109 ? -25.461 -7.606 32.944 1.00 89.69 109 ILE A O 1
ATOM 849 N N . GLU A 1 110 ? -25.711 -5.887 31.520 1.00 90.94 110 GLU A N 1
ATOM 850 C CA . GLU A 1 110 ? -27.175 -5.883 31.519 1.00 90.94 110 GLU A CA 1
ATOM 851 C C . GLU A 1 110 ? -27.679 -5.698 30.093 1.00 90.94 110 GLU A C 1
ATOM 853 O O . GLU A 1 110 ? -27.257 -4.767 29.413 1.00 90.94 110 GLU A O 1
ATOM 858 N N . ALA A 1 111 ? -28.582 -6.580 29.647 1.00 88.19 111 ALA A N 1
ATOM 859 C CA . ALA A 1 111 ? -29.212 -6.506 28.327 1.00 88.19 111 ALA A CA 1
ATOM 860 C C . ALA A 1 111 ? -28.207 -6.204 27.197 1.00 88.19 111 ALA A C 1
ATOM 862 O O . ALA A 1 111 ? -28.452 -5.333 26.367 1.00 88.19 111 ALA A O 1
ATOM 863 N N . ASN A 1 112 ? -27.074 -6.919 27.191 1.00 84.25 112 ASN A N 1
ATOM 864 C CA . ASN A 1 112 ? -26.000 -6.798 26.197 1.00 84.25 112 ASN A CA 1
ATOM 865 C C . ASN A 1 112 ? -25.176 -5.504 26.250 1.00 84.25 112 ASN A C 1
ATOM 867 O O . ASN A 1 112 ? -24.416 -5.221 25.330 1.00 84.25 112 ASN A O 1
ATOM 871 N N . LYS A 1 113 ? -25.273 -4.746 27.342 1.00 90.56 113 LYS A N 1
ATOM 872 C CA . LYS A 1 113 ? -24.508 -3.518 27.566 1.00 90.56 113 LYS A CA 1
ATOM 873 C C . LYS A 1 113 ? -23.510 -3.726 28.691 1.00 90.56 113 LYS A C 1
ATOM 875 O O . LYS A 1 113 ? -23.862 -4.294 29.726 1.00 90.56 113 LYS A O 1
ATOM 880 N N . LEU A 1 114 ? -22.294 -3.214 28.528 1.00 89.75 114 LEU A N 1
ATOM 881 C CA . LEU A 1 114 ? -21.383 -3.027 29.651 1.00 89.75 114 LEU A CA 1
ATOM 882 C C . LEU A 1 114 ? -21.841 -1.790 30.427 1.00 89.75 114 LEU A C 1
ATOM 884 O O . LEU A 1 114 ? -21.794 -0.672 29.918 1.00 89.75 114 LEU A O 1
ATOM 888 N N . ILE A 1 115 ? -22.308 -2.005 31.651 1.00 92.06 115 ILE A N 1
ATOM 889 C CA . ILE A 1 115 ? -22.729 -0.953 32.568 1.00 92.06 115 ILE A CA 1
ATOM 890 C C . ILE A 1 115 ? -21.619 -0.723 33.587 1.00 92.06 115 ILE A C 1
ATOM 892 O O . ILE A 1 115 ? -21.167 -1.664 34.234 1.00 92.06 115 ILE A O 1
ATOM 896 N N . ILE A 1 116 ? -21.208 0.531 33.738 1.00 90.81 116 ILE A N 1
ATOM 897 C CA . ILE A 1 116 ? -20.367 1.015 34.830 1.00 90.81 116 ILE A CA 1
ATOM 898 C C . ILE A 1 116 ? -21.222 2.003 35.610 1.00 90.81 116 ILE A C 1
ATOM 900 O O . ILE A 1 116 ? -21.605 3.056 35.102 1.00 90.81 116 ILE A O 1
ATOM 904 N N . GLU A 1 117 ? -21.572 1.633 36.828 1.00 92.94 117 GLU A N 1
ATOM 905 C CA . GLU A 1 117 ? -22.464 2.392 37.686 1.00 92.94 117 GLU A CA 1
ATOM 906 C C . GLU A 1 117 ? -21.689 2.905 38.892 1.00 92.94 117 GLU A C 1
ATOM 908 O O . GLU A 1 117 ? -20.938 2.156 39.518 1.00 92.94 117 GLU A O 1
ATOM 913 N N . TRP A 1 118 ? -21.875 4.180 39.210 1.00 91.12 118 TRP A N 1
ATOM 914 C CA . TRP A 1 118 ? -21.286 4.821 40.372 1.00 91.12 118 TRP A CA 1
ATOM 915 C C . TRP A 1 118 ? -22.381 5.468 41.218 1.00 91.12 118 TRP A C 1
ATOM 917 O O . TRP A 1 118 ? -23.202 6.238 40.714 1.00 91.12 118 TRP A O 1
ATOM 927 N N . GLN A 1 119 ? -22.395 5.154 42.510 1.00 92.69 119 GLN A N 1
ATOM 928 C CA . GLN A 1 119 ? -23.336 5.713 43.480 1.00 92.69 119 GLN A CA 1
ATOM 929 C C . GLN A 1 119 ? -22.571 6.311 44.656 1.00 92.69 119 GLN A C 1
ATOM 931 O O . GLN A 1 119 ? -21.698 5.654 45.222 1.00 92.69 119 GLN A O 1
ATOM 936 N N . GLY A 1 120 ? -22.927 7.526 45.063 1.00 91.12 120 GLY A N 1
ATOM 937 C CA . GLY A 1 120 ? -22.281 8.206 46.180 1.00 91.12 120 GLY A CA 1
ATOM 938 C C . GLY A 1 120 ? -23.123 9.329 46.772 1.00 91.12 120 GLY A C 1
ATOM 939 O O . GLY A 1 120 ? -24.265 9.579 46.369 1.00 91.12 120 GLY A O 1
ATOM 940 N N . LYS A 1 121 ? -22.552 10.011 47.765 1.00 89.75 121 LYS A N 1
ATOM 941 C CA . LYS A 1 121 ? -23.213 11.106 48.482 1.00 89.75 121 LYS A CA 1
ATOM 942 C C . LYS A 1 121 ? -22.221 12.236 48.744 1.00 89.75 121 LYS A C 1
ATOM 944 O O . LYS A 1 121 ? -21.193 12.009 49.367 1.00 89.75 121 LYS A O 1
ATOM 949 N N . ARG A 1 122 ? -22.556 13.445 48.287 1.00 84.12 122 ARG A N 1
ATOM 950 C CA . ARG A 1 122 ? -21.780 14.680 48.520 1.00 84.12 122 ARG A CA 1
ATOM 951 C C . ARG A 1 122 ? -21.782 15.086 49.997 1.00 84.12 122 ARG A C 1
ATOM 953 O O . ARG A 1 122 ? -22.682 14.678 50.736 1.00 84.12 122 ARG A O 1
ATOM 960 N N . GLU A 1 123 ? -20.875 15.973 50.408 1.00 79.12 123 GLU A N 1
ATOM 961 C CA . GLU A 1 123 ? -20.756 16.492 51.783 1.00 79.12 123 GLU A CA 1
ATOM 962 C C . GLU A 1 123 ? -22.074 17.082 52.310 1.00 79.12 123 GLU A C 1
ATOM 964 O O . GLU A 1 123 ? -22.475 16.838 53.447 1.00 79.12 123 GLU A O 1
ATOM 969 N N . LYS A 1 124 ? -22.819 17.801 51.457 1.00 82.31 124 LYS A N 1
ATOM 970 C CA . LYS A 1 124 ? -24.140 18.381 51.792 1.00 82.31 124 LYS A CA 1
ATOM 971 C C . LYS A 1 124 ? -25.295 17.374 51.744 1.00 82.31 124 LYS A C 1
ATOM 973 O O . LYS A 1 124 ? -26.460 17.743 51.851 1.00 82.31 124 LYS A O 1
ATOM 978 N N . GLY A 1 125 ? -24.984 16.100 51.545 1.00 83.81 125 GLY A N 1
ATOM 979 C CA . GLY A 1 125 ? -25.922 14.992 51.546 1.00 83.81 125 GLY A CA 1
ATOM 980 C C . GLY A 1 125 ? -26.695 14.755 50.250 1.00 83.81 125 GLY A C 1
ATOM 981 O O . GLY A 1 125 ? -27.522 13.844 50.216 1.00 83.81 125 GLY A O 1
ATOM 982 N N . ALA A 1 126 ? -26.414 15.519 49.192 1.00 86.06 126 ALA A N 1
ATOM 983 C CA . ALA A 1 126 ? -26.991 15.285 47.874 1.00 86.06 126 ALA A CA 1
ATOM 984 C C . ALA A 1 126 ? -26.501 13.942 47.311 1.00 86.06 126 ALA A C 1
ATOM 986 O O . ALA A 1 126 ? -25.294 13.690 47.248 1.00 86.06 126 ALA A O 1
ATOM 987 N N . GLN A 1 127 ? -27.443 13.086 46.918 1.00 90.25 127 GLN A N 1
ATOM 988 C CA . GLN A 1 127 ? -27.134 11.827 46.248 1.00 90.25 127 GLN A CA 1
ATOM 989 C C . GLN A 1 127 ? -26.633 12.090 44.832 1.00 90.25 127 GLN A C 1
ATOM 991 O O . GLN A 1 127 ? -27.065 13.034 44.169 1.00 90.25 127 GLN A O 1
ATOM 996 N N . VAL A 1 128 ? -25.728 11.232 44.378 1.00 87.94 128 VAL A N 1
ATOM 997 C CA . VAL A 1 128 ? -25.259 11.212 42.999 1.00 87.94 128 VAL A CA 1
ATOM 998 C C . VAL A 1 128 ? -25.295 9.767 42.526 1.00 87.94 128 VAL A C 1
ATOM 1000 O O . VAL A 1 128 ? -24.804 8.869 43.211 1.00 87.94 128 VAL A O 1
ATOM 1003 N N . HIS A 1 129 ? -25.896 9.554 41.360 1.00 92.06 129 HIS A N 1
ATOM 1004 C CA . HIS A 1 129 ? -26.063 8.235 40.770 1.00 92.06 129 HIS A CA 1
ATOM 1005 C C . HIS A 1 129 ? -25.788 8.324 39.276 1.00 92.06 129 HIS A C 1
ATOM 1007 O O . HIS A 1 129 ? -26.637 8.757 38.500 1.00 92.06 129 HIS A O 1
ATOM 1013 N N . LEU A 1 130 ? -24.573 7.944 38.895 1.00 88.94 130 LEU A N 1
ATOM 1014 C CA . LEU A 1 130 ? -24.113 7.976 37.517 1.00 88.94 130 LEU A CA 1
ATOM 1015 C C . LEU A 1 130 ? -24.133 6.571 36.935 1.00 88.94 130 LEU A C 1
ATOM 1017 O O . LEU A 1 130 ? -23.660 5.615 37.550 1.00 88.94 130 LEU A O 1
ATOM 1021 N N . ARG A 1 131 ? -24.642 6.456 35.717 1.00 92.12 131 ARG A N 1
ATOM 1022 C CA . ARG A 1 131 ? -24.676 5.211 34.965 1.00 92.12 131 ARG A CA 1
ATOM 1023 C C . ARG A 1 131 ? -24.046 5.434 33.599 1.00 92.12 131 ARG A C 1
ATOM 1025 O O . ARG A 1 131 ? -24.577 6.180 32.788 1.00 92.12 131 ARG A O 1
ATOM 1032 N N . ASN A 1 132 ? -22.929 4.769 33.328 1.00 91.38 132 ASN A N 1
ATOM 1033 C CA . ASN A 1 132 ? -22.306 4.731 32.011 1.00 91.38 132 ASN A CA 1
ATOM 1034 C C . ASN A 1 132 ? -22.627 3.390 31.348 1.00 91.38 132 ASN A C 1
ATOM 1036 O O . ASN A 1 132 ? -22.183 2.343 31.812 1.00 91.38 132 ASN A O 1
ATOM 1040 N N . SER A 1 133 ? -23.410 3.417 30.278 1.00 93.69 133 SER A N 1
ATOM 1041 C CA . SER A 1 133 ? -23.726 2.242 29.470 1.00 93.69 133 SER A CA 1
ATOM 1042 C C . SER A 1 133 ? -22.930 2.258 28.170 1.00 93.69 133 SER A C 1
ATOM 1044 O O . SER A 1 133 ? -22.822 3.287 27.505 1.00 93.69 133 SER A O 1
ATOM 1046 N N . LYS A 1 134 ? -22.355 1.108 27.824 1.00 91.62 134 LYS A N 1
ATOM 1047 C CA . LYS A 1 134 ? -21.525 0.894 26.640 1.00 91.62 134 LYS A CA 1
ATOM 1048 C C . LYS A 1 134 ? -22.112 -0.243 25.824 1.00 91.62 134 LYS A C 1
ATOM 1050 O O . LYS A 1 134 ? -22.229 -1.360 26.325 1.00 91.62 134 LYS A O 1
ATOM 1055 N N . GLU A 1 135 ? -22.487 0.044 24.589 1.00 92.50 135 GLU A N 1
ATOM 1056 C CA . GLU A 1 135 ? -23.126 -0.922 23.693 1.00 92.50 135 GLU A CA 1
ATOM 1057 C C . GLU A 1 135 ? -22.757 -0.648 22.236 1.00 92.50 135 GLU A C 1
ATOM 1059 O O . GLU A 1 135 ? -22.397 0.477 21.891 1.00 92.50 135 GLU A O 1
ATOM 1064 N N . VAL A 1 136 ? -22.848 -1.671 21.386 1.00 90.88 136 VAL A N 1
ATOM 1065 C CA . VAL A 1 136 ? -22.702 -1.524 19.935 1.00 90.88 136 VAL A CA 1
ATOM 1066 C C . VAL A 1 136 ? -24.093 -1.563 19.304 1.00 90.88 136 VAL A C 1
ATOM 1068 O O . VAL A 1 136 ? -24.857 -2.500 19.515 1.00 90.88 136 VAL A O 1
ATOM 1071 N N . ILE A 1 137 ? -24.447 -0.519 18.554 1.00 90.06 137 ILE A N 1
ATOM 1072 C CA . ILE A 1 137 ? -25.727 -0.390 17.849 1.00 90.06 137 ILE A CA 1
ATOM 1073 C C . ILE A 1 137 ? -25.415 -0.137 16.379 1.00 90.06 137 ILE A C 1
ATOM 1075 O O . ILE A 1 137 ? -24.802 0.872 16.045 1.00 90.06 137 ILE A O 1
ATOM 1079 N N . LEU A 1 138 ? -25.847 -1.037 15.490 1.00 88.50 138 LEU A N 1
ATOM 1080 C CA . LEU A 1 138 ? -25.626 -0.916 14.039 1.00 88.50 138 LEU A CA 1
ATOM 1081 C C . LEU A 1 138 ? -24.138 -0.702 13.672 1.00 88.50 138 LEU A C 1
ATOM 1083 O O . LEU A 1 138 ? -23.818 0.126 12.824 1.00 88.50 138 LEU A O 1
ATOM 1087 N N . GLY A 1 139 ? -23.228 -1.422 14.339 1.00 86.69 139 GLY A N 1
ATOM 1088 C CA . GLY A 1 139 ? -21.778 -1.332 14.105 1.00 86.69 139 GLY A CA 1
ATOM 1089 C C . GLY A 1 139 ? -21.092 -0.113 14.732 1.00 86.69 139 GLY A C 1
ATOM 1090 O O . GLY A 1 139 ? -19.896 0.086 14.534 1.00 86.69 139 GLY A O 1
ATOM 1091 N N . MET A 1 140 ? -21.826 0.692 15.499 1.00 90.94 140 MET A N 1
ATOM 1092 C CA . MET A 1 140 ? -21.329 1.895 16.158 1.00 90.94 140 MET A CA 1
ATOM 1093 C C . MET A 1 140 ? -21.261 1.682 17.659 1.00 90.94 140 MET A C 1
ATOM 1095 O O . MET A 1 140 ? -22.223 1.202 18.252 1.00 90.94 140 MET A O 1
ATOM 1099 N N . TYR A 1 141 ? -20.167 2.083 18.296 1.00 92.19 141 TYR A N 1
ATOM 1100 C CA . TYR A 1 141 ? -20.061 2.036 19.750 1.00 92.19 141 TYR A CA 1
ATOM 1101 C C . TYR A 1 141 ? -20.704 3.287 20.354 1.00 92.19 141 TYR A C 1
ATOM 1103 O O . TYR A 1 141 ? -20.360 4.418 20.021 1.00 92.19 141 TYR A O 1
ATOM 1111 N N . HIS A 1 142 ? -21.663 3.080 21.248 1.00 93.31 142 HIS A N 1
ATOM 1112 C CA . HIS A 1 142 ? -22.359 4.112 21.997 1.00 93.31 142 HIS A CA 1
ATOM 1113 C C . HIS A 1 142 ? -21.922 4.050 23.464 1.00 93.31 142 HIS A C 1
ATOM 1115 O O . HIS A 1 142 ? -22.085 3.022 24.120 1.00 93.31 142 HIS A O 1
ATOM 1121 N N . SER A 1 143 ? -21.407 5.161 23.994 1.00 92.62 143 SER A N 1
ATOM 1122 C CA . SER A 1 143 ? -21.163 5.355 25.427 1.00 92.62 143 SER A CA 1
ATOM 1123 C C . SER A 1 143 ? -22.143 6.388 25.965 1.00 92.62 143 SER A C 1
ATOM 1125 O O . SER A 1 143 ? -21.963 7.584 25.746 1.00 92.62 143 SER A O 1
ATOM 1127 N N . THR A 1 144 ? -23.177 5.941 26.667 1.00 92.81 144 THR A N 1
ATOM 1128 C CA . THR A 1 144 ? -24.195 6.818 27.251 1.00 92.81 144 THR A CA 1
ATOM 1129 C C . THR A 1 144 ? -23.951 6.995 28.737 1.00 92.81 144 THR A C 1
ATOM 1131 O O . THR A 1 144 ? -23.999 6.021 29.482 1.00 92.81 144 THR A O 1
ATOM 1134 N N . VAL A 1 145 ? -23.733 8.235 29.164 1.00 90.38 145 VAL A N 1
ATOM 1135 C CA . VAL A 1 145 ? -23.655 8.625 30.572 1.00 90.38 145 VAL A CA 1
ATOM 1136 C C . VAL A 1 145 ? -24.995 9.224 30.980 1.00 90.38 145 VAL A C 1
ATOM 1138 O O . VAL A 1 145 ? -25.469 10.169 30.351 1.00 90.38 145 VAL A O 1
ATOM 1141 N N . GLU A 1 146 ? -25.592 8.676 32.030 1.00 91.19 146 GLU A N 1
ATOM 1142 C CA . GLU A 1 146 ? -26.857 9.118 32.611 1.00 91.19 146 GLU A CA 1
ATOM 1143 C C . GLU A 1 146 ? -26.634 9.523 34.075 1.00 91.19 146 GLU A C 1
ATOM 1145 O O . GLU A 1 146 ? -26.008 8.780 34.832 1.00 91.19 146 GLU A O 1
ATOM 1150 N N . ASP A 1 147 ? -27.148 10.684 34.480 1.00 89.12 147 ASP A N 1
ATOM 1151 C CA . ASP A 1 147 ? -27.34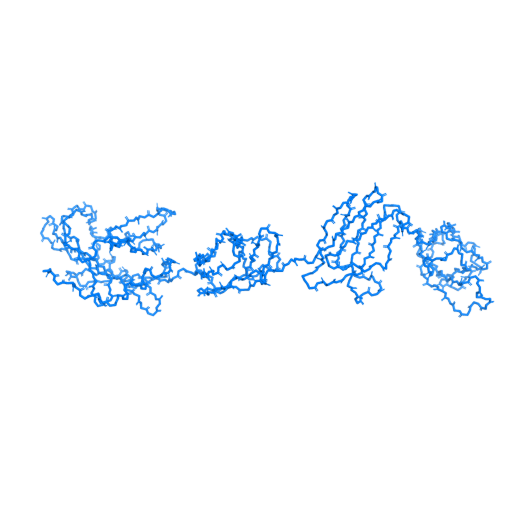8 11.032 35.890 1.00 89.12 147 ASP A CA 1
ATOM 1152 C C . ASP A 1 147 ? -28.794 10.684 36.244 1.00 89.12 147 ASP A C 1
ATOM 1154 O O . ASP A 1 147 ? -29.741 11.358 35.828 1.00 89.12 147 ASP A O 1
ATOM 1158 N N . LEU A 1 148 ? -28.960 9.598 36.996 1.00 92.06 148 LEU A N 1
ATOM 1159 C CA . LEU A 1 148 ? -30.268 9.044 37.331 1.00 92.06 148 LEU A CA 1
ATOM 1160 C C . LEU A 1 148 ? -31.006 9.872 38.389 1.00 92.06 148 LEU A C 1
ATOM 1162 O O . LEU A 1 148 ? -32.231 9.804 38.457 1.00 92.06 148 LEU A O 1
ATOM 1166 N N . VAL A 1 149 ? -30.296 10.683 39.183 1.00 90.25 149 VAL A N 1
ATOM 1167 C CA . VAL A 1 149 ? -30.923 11.592 40.157 1.00 90.25 149 VAL A CA 1
ATOM 1168 C C . VAL A 1 149 ? -31.542 12.784 39.434 1.00 90.25 149 VAL A C 1
ATOM 1170 O O . VAL A 1 149 ? -32.640 13.220 39.774 1.00 90.25 149 VAL A O 1
ATOM 1173 N N . ARG A 1 150 ? -30.839 13.314 38.428 1.00 85.00 150 ARG A N 1
ATOM 1174 C CA . ARG A 1 150 ? -31.283 14.478 37.647 1.00 85.00 150 ARG A CA 1
ATOM 1175 C C . ARG A 1 150 ? -32.121 14.111 36.424 1.00 85.00 150 ARG A C 1
ATOM 1177 O O . ARG A 1 150 ? -32.753 14.990 35.851 1.00 85.00 150 ARG A O 1
ATOM 1184 N N . ASN A 1 151 ? -32.156 12.832 36.054 1.00 89.56 151 ASN A N 1
ATOM 1185 C CA . ASN A 1 151 ? -32.818 12.315 34.857 1.00 89.56 151 ASN A CA 1
ATOM 1186 C C . ASN A 1 151 ? -32.303 12.967 33.558 1.00 89.56 151 ASN A C 1
ATOM 1188 O O . ASN A 1 151 ? -33.073 13.308 32.660 1.00 89.56 151 ASN A O 1
ATOM 1192 N N . VAL A 1 152 ? -30.982 13.134 33.466 1.00 87.25 152 VAL A N 1
ATOM 1193 C CA . VAL A 1 152 ? -30.298 13.708 32.297 1.00 87.25 152 VAL A CA 1
ATOM 1194 C C . VAL A 1 152 ? -29.322 12.703 31.714 1.00 87.25 152 VAL A C 1
ATOM 1196 O O . VAL A 1 152 ? -28.768 11.874 32.436 1.00 87.25 152 VAL A O 1
ATOM 1199 N N . LYS A 1 153 ? -29.085 12.772 30.401 1.00 91.44 153 LYS A N 1
ATOM 1200 C CA . LYS A 1 153 ? -28.126 11.889 29.736 1.00 91.44 153 LYS A CA 1
ATOM 1201 C C . LYS A 1 153 ? -27.464 12.501 28.515 1.00 91.44 153 LYS A C 1
ATOM 1203 O O . LYS A 1 153 ? -28.051 13.329 27.824 1.00 91.44 153 LYS A O 1
ATOM 1208 N N . GLY A 1 154 ? -26.266 12.012 28.223 1.00 91.12 154 GLY A N 1
ATOM 1209 C CA . GLY A 1 154 ? -25.517 12.301 27.008 1.00 91.12 154 GLY A CA 1
ATOM 1210 C C . GLY A 1 154 ? -24.857 11.035 26.472 1.00 91.12 154 GLY A C 1
ATOM 1211 O O . GLY A 1 154 ? -24.366 10.210 27.239 1.00 91.12 154 GLY A O 1
ATOM 1212 N N . THR A 1 155 ? -24.830 10.881 25.152 1.00 92.75 155 THR A N 1
ATOM 1213 C CA . THR A 1 155 ? -24.236 9.732 24.464 1.00 92.75 155 THR A CA 1
ATOM 1214 C C . THR A 1 155 ? -23.097 10.188 23.568 1.00 92.75 155 THR A C 1
ATOM 1216 O O . THR A 1 155 ? -23.291 11.053 22.716 1.00 92.75 155 THR A O 1
ATOM 1219 N N . ARG A 1 156 ? -21.931 9.558 23.709 1.00 91.88 156 ARG A N 1
ATOM 1220 C CA . ARG A 1 156 ? -20.845 9.632 22.726 1.00 91.88 156 ARG A CA 1
ATOM 1221 C C . ARG A 1 156 ? -20.971 8.479 21.753 1.00 91.88 156 ARG A C 1
ATOM 1223 O O . ARG A 1 156 ? -21.165 7.338 22.175 1.00 91.88 156 ARG A O 1
ATOM 1230 N N . ILE A 1 157 ? -20.874 8.787 20.471 1.00 93.44 157 ILE A N 1
ATOM 1231 C CA . ILE A 1 157 ? -20.965 7.819 19.389 1.00 93.44 157 ILE A CA 1
ATOM 1232 C C . ILE A 1 157 ? -19.595 7.721 18.730 1.00 93.44 157 ILE A C 1
ATOM 1234 O O . ILE A 1 157 ? -18.999 8.726 18.339 1.00 93.44 157 ILE A O 1
ATOM 1238 N N . PHE A 1 158 ? -19.132 6.488 18.598 1.00 92.75 158 PHE A N 1
ATOM 1239 C CA . PHE A 1 158 ? -17.844 6.130 18.045 1.00 92.75 158 PHE A CA 1
ATOM 1240 C C . PHE A 1 158 ? -18.040 5.225 16.837 1.00 92.75 158 PHE A C 1
ATOM 1242 O O . PHE A 1 158 ? -18.903 4.340 16.846 1.00 92.75 158 PHE A O 1
ATOM 1249 N N . LYS A 1 159 ? -17.187 5.404 15.834 1.00 92.56 159 LYS A N 1
ATOM 1250 C CA . LYS A 1 159 ? -17.042 4.450 14.735 1.00 92.56 159 LYS A CA 1
ATOM 1251 C C . LYS A 1 159 ? -15.818 3.576 14.969 1.00 92.56 159 LYS A C 1
ATOM 1253 O O . LYS A 1 159 ? -14.905 3.947 15.710 1.00 92.56 159 LYS A O 1
ATOM 1258 N N . ARG A 1 160 ? -15.801 2.396 14.357 1.00 91.00 160 ARG A N 1
ATOM 1259 C CA . ARG A 1 160 ? -14.619 1.533 14.371 1.00 91.00 160 ARG A CA 1
ATOM 1260 C C . ARG A 1 160 ? -13.524 2.185 13.522 1.00 91.00 160 ARG A C 1
ATOM 1262 O O . ARG A 1 160 ? -13.818 2.641 12.420 1.00 91.00 160 ARG A O 1
ATOM 1269 N N . TYR A 1 161 ? -12.294 2.228 14.026 1.00 92.31 161 TYR A N 1
ATOM 1270 C CA . TYR A 1 161 ? -11.143 2.618 13.217 1.00 92.31 161 TYR A CA 1
ATOM 1271 C C . TYR A 1 161 ? -10.957 1.587 12.094 1.00 92.31 161 TYR A C 1
ATOM 1273 O O . TYR A 1 161 ? -11.036 0.385 12.387 1.00 92.31 161 TYR A O 1
ATOM 1281 N N . PRO A 1 162 ? -10.772 2.009 10.831 1.00 92.94 162 PRO A N 1
ATOM 1282 C CA . PRO A 1 162 ? -10.577 1.089 9.722 1.00 92.94 162 PRO A CA 1
ATOM 1283 C C . PRO A 1 162 ? -9.383 0.168 9.977 1.00 92.94 162 PRO A C 1
ATOM 1285 O O . PRO A 1 162 ? -8.339 0.598 10.456 1.00 92.94 162 PRO A O 1
ATOM 1288 N N . TRP A 1 163 ? -9.538 -1.113 9.667 1.00 92.81 163 TRP A N 1
ATOM 1289 C CA . TRP A 1 163 ? -8.483 -2.108 9.839 1.00 92.81 163 TRP A CA 1
ATOM 1290 C C . TRP A 1 163 ? -8.480 -3.107 8.686 1.00 92.81 163 TRP A C 1
ATOM 1292 O O . TRP A 1 163 ? -9.484 -3.283 7.992 1.00 92.81 163 TRP A O 1
ATOM 1302 N N . TYR A 1 164 ? -7.367 -3.816 8.531 1.00 94.00 164 TYR A N 1
ATOM 1303 C CA . TYR A 1 164 ? -7.184 -4.923 7.600 1.00 94.00 164 TYR A CA 1
ATOM 1304 C C . TYR A 1 164 ? -6.852 -6.195 8.368 1.00 94.00 164 TYR A C 1
ATOM 1306 O O . TYR A 1 164 ? -5.918 -6.215 9.171 1.00 94.00 164 TYR A O 1
ATOM 1314 N N . ARG A 1 165 ? -7.594 -7.278 8.118 1.00 94.19 165 ARG A N 1
ATOM 1315 C CA . ARG A 1 165 ? -7.239 -8.600 8.640 1.00 94.19 165 ARG A CA 1
ATOM 1316 C C . ARG A 1 165 ? -6.407 -9.316 7.593 1.00 94.19 165 ARG A C 1
ATOM 1318 O O . ARG A 1 165 ? -6.927 -9.765 6.577 1.00 94.19 165 ARG A O 1
ATOM 1325 N N . ILE A 1 166 ? -5.121 -9.445 7.855 1.00 96.62 166 ILE A N 1
ATOM 1326 C CA . ILE A 1 166 ? -4.167 -10.063 6.946 1.00 96.62 166 ILE A CA 1
ATOM 1327 C C . ILE A 1 166 ? -3.875 -11.466 7.462 1.00 96.62 166 ILE A C 1
ATOM 1329 O O . ILE A 1 166 ? -3.274 -11.642 8.518 1.00 96.62 166 ILE A O 1
ATOM 1333 N N . ASP A 1 167 ? -4.329 -12.465 6.719 1.00 97.62 167 ASP A N 1
ATOM 1334 C CA . ASP A 1 167 ? -4.006 -13.870 6.921 1.00 97.62 167 ASP A CA 1
ATOM 1335 C C . ASP A 1 167 ? -2.776 -14.226 6.080 1.00 97.62 167 ASP A C 1
ATOM 1337 O O . ASP A 1 167 ? -2.869 -14.562 4.897 1.00 97.62 167 ASP A O 1
ATOM 1341 N N . ASN A 1 168 ? -1.599 -14.074 6.687 1.00 97.88 168 ASN A N 1
ATOM 1342 C CA . ASN A 1 168 ? -0.318 -14.305 6.040 1.00 97.88 168 ASN A CA 1
ATOM 1343 C C . ASN A 1 168 ? 0.049 -15.800 6.065 1.00 97.88 168 ASN A C 1
ATOM 1345 O O . ASN A 1 168 ? 0.610 -16.303 7.044 1.00 97.88 168 ASN A O 1
ATOM 1349 N N . GLN A 1 169 ? -0.233 -16.497 4.964 1.00 98.00 169 GLN A N 1
ATOM 1350 C CA . GLN A 1 169 ? 0.059 -17.920 4.765 1.00 98.00 169 GLN A CA 1
ATOM 1351 C C . GLN A 1 169 ? 1.382 -18.158 4.017 1.00 98.00 169 GLN A C 1
ATOM 1353 O O . GLN A 1 169 ? 1.647 -19.277 3.581 1.00 98.00 169 GLN A O 1
ATOM 1358 N N . THR A 1 170 ? 2.239 -17.140 3.867 1.00 96.12 170 THR A N 1
ATOM 1359 C CA . THR A 1 170 ? 3.506 -17.280 3.124 1.00 96.12 170 THR A CA 1
ATOM 1360 C C . THR A 1 170 ? 4.564 -18.090 3.873 1.00 96.12 170 THR A C 1
ATOM 1362 O O . THR A 1 170 ? 5.508 -18.591 3.269 1.00 96.12 170 THR A O 1
ATOM 1365 N N . GLY A 1 171 ? 4.409 -18.236 5.193 1.00 96.06 171 GLY A N 1
ATOM 1366 C CA . GLY A 1 171 ? 5.385 -18.887 6.068 1.00 96.06 171 GLY A CA 1
ATOM 1367 C C . GLY A 1 171 ? 6.531 -17.974 6.517 1.00 96.06 171 GLY A C 1
ATOM 1368 O O . GLY A 1 171 ? 7.310 -18.374 7.381 1.00 96.06 171 GLY A O 1
ATOM 1369 N N . GLU A 1 172 ? 6.606 -16.738 6.018 1.00 96.12 172 GLU A N 1
ATOM 1370 C CA . GLU A 1 172 ? 7.608 -15.743 6.412 1.00 96.12 172 GLU A CA 1
ATOM 1371 C C . GLU A 1 172 ? 6.983 -14.387 6.787 1.00 96.12 172 GLU A C 1
ATOM 1373 O O . GLU A 1 172 ? 5.796 -14.134 6.578 1.00 96.12 172 GLU A O 1
ATOM 1378 N N . THR A 1 173 ? 7.770 -13.511 7.420 1.00 97.62 173 THR A N 1
ATOM 1379 C CA . THR A 1 173 ? 7.307 -12.149 7.739 1.00 97.62 173 THR A CA 1
ATOM 1380 C C . THR A 1 173 ? 7.350 -11.297 6.480 1.00 97.62 173 THR A C 1
ATOM 1382 O O . THR A 1 173 ? 8.407 -11.175 5.867 1.00 97.62 173 THR A O 1
ATOM 1385 N N . ILE A 1 174 ? 6.233 -10.660 6.145 1.00 97.56 174 ILE A N 1
ATOM 1386 C CA . ILE A 1 174 ? 6.132 -9.740 5.010 1.00 97.56 174 ILE A CA 1
ATOM 1387 C C . ILE A 1 174 ? 6.156 -8.289 5.486 1.00 97.56 174 ILE A C 1
ATOM 1389 O O . ILE A 1 174 ? 5.823 -7.987 6.635 1.00 97.56 174 ILE A O 1
ATOM 1393 N N . THR A 1 175 ? 6.520 -7.381 4.586 1.00 98.25 175 THR A N 1
ATOM 1394 C CA . THR A 1 175 ? 6.358 -5.938 4.797 1.00 98.25 175 THR A CA 1
ATOM 1395 C C . THR A 1 175 ? 5.122 -5.467 4.046 1.00 98.25 175 THR A C 1
ATOM 1397 O O . THR A 1 175 ? 5.051 -5.643 2.835 1.00 98.25 175 THR A O 1
ATOM 1400 N N . LEU A 1 176 ? 4.165 -4.871 4.750 1.00 98.06 176 LEU A N 1
ATOM 1401 C CA . LEU A 1 176 ? 3.047 -4.140 4.163 1.00 98.06 176 LEU A CA 1
ATOM 1402 C C . LEU A 1 176 ? 3.428 -2.665 4.065 1.00 98.06 176 LEU A C 1
ATOM 1404 O O . LEU A 1 176 ? 3.830 -2.064 5.058 1.00 98.06 176 LEU A O 1
ATOM 1408 N N . LYS A 1 177 ? 3.252 -2.074 2.888 1.00 98.12 177 LYS A N 1
ATOM 1409 C CA . LYS A 1 177 ? 3.215 -0.625 2.699 1.00 98.12 177 LYS A CA 1
ATOM 1410 C C . LYS A 1 177 ? 1.864 -0.231 2.128 1.00 98.12 177 LYS A C 1
ATOM 1412 O O . LYS A 1 177 ? 1.446 -0.838 1.143 1.00 98.12 177 LYS A O 1
ATOM 1417 N N . THR A 1 178 ? 1.209 0.765 2.713 1.00 97.94 178 THR A N 1
ATOM 1418 C CA . THR A 1 178 ? -0.010 1.345 2.135 1.00 97.94 178 THR A CA 1
ATOM 1419 C C . THR A 1 178 ? 0.259 2.727 1.568 1.00 97.94 178 THR A C 1
ATOM 1421 O O . THR A 1 178 ? 1.178 3.422 2.002 1.00 97.94 178 THR A O 1
ATOM 1424 N N . PHE A 1 179 ? -0.530 3.104 0.572 1.00 96.56 179 PHE A N 1
ATOM 1425 C CA . PHE A 1 179 ? -0.445 4.367 -0.141 1.00 96.56 179 PHE A CA 1
ATOM 1426 C C . PHE A 1 179 ? -1.859 4.891 -0.381 1.00 96.56 179 PHE A C 1
ATOM 1428 O O . PHE A 1 179 ? -2.806 4.115 -0.564 1.00 96.56 179 PHE A O 1
ATOM 1435 N N . ALA A 1 180 ? -1.992 6.216 -0.426 1.00 93.94 180 ALA A N 1
ATOM 1436 C CA . ALA A 1 180 ? -3.231 6.847 -0.851 1.00 93.94 180 ALA A CA 1
ATOM 1437 C C . ALA A 1 180 ? -3.611 6.365 -2.259 1.00 93.94 180 ALA A C 1
ATOM 1439 O O . ALA A 1 180 ? -2.756 6.220 -3.131 1.00 93.94 180 ALA A O 1
ATOM 1440 N N . THR A 1 181 ? -4.903 6.174 -2.521 1.00 92.06 181 THR A N 1
ATOM 1441 C CA . THR A 1 181 ? -5.378 5.726 -3.842 1.00 92.06 181 THR A CA 1
ATOM 1442 C C . THR A 1 181 ? -5.074 6.703 -4.975 1.00 92.06 181 THR A C 1
ATOM 1444 O O . THR A 1 181 ? -5.093 6.313 -6.141 1.00 92.06 181 THR A O 1
ATOM 1447 N N . THR A 1 182 ? -4.746 7.950 -4.641 1.00 90.38 182 THR A N 1
ATOM 1448 C CA . THR A 1 182 ? -4.328 9.004 -5.568 1.00 90.38 182 THR A CA 1
ATOM 1449 C C . THR A 1 182 ? -2.823 8.998 -5.875 1.00 90.38 182 THR A C 1
ATOM 1451 O O . THR A 1 182 ? -2.413 9.652 -6.835 1.00 90.38 182 THR A O 1
ATOM 1454 N N . ASP A 1 183 ? -1.997 8.261 -5.120 1.00 87.94 183 ASP A N 1
ATOM 1455 C CA . ASP A 1 183 ? -0.558 8.119 -5.378 1.00 87.94 183 ASP A CA 1
ATOM 1456 C C . ASP A 1 183 ? -0.302 7.000 -6.398 1.00 87.94 183 ASP A C 1
ATOM 1458 O O . ASP A 1 183 ? -0.053 5.848 -6.056 1.00 87.94 183 ASP A O 1
ATOM 1462 N N . PHE A 1 184 ? -0.371 7.336 -7.686 1.00 78.50 184 PHE A N 1
ATOM 1463 C CA . PHE A 1 184 ? -0.176 6.367 -8.770 1.00 78.50 184 PHE A CA 1
ATOM 1464 C C . PHE A 1 184 ? 1.281 5.895 -8.944 1.00 78.50 184 PHE A C 1
ATOM 1466 O O . PHE A 1 184 ? 1.522 4.950 -9.697 1.00 78.50 184 PHE A O 1
ATOM 1473 N N . VAL A 1 185 ? 2.251 6.554 -8.296 1.00 79.94 185 VAL A N 1
ATOM 1474 C CA . VAL A 1 185 ? 3.688 6.236 -8.398 1.00 79.94 185 VAL A CA 1
ATOM 1475 C C . VAL A 1 185 ? 4.248 5.555 -7.150 1.00 79.94 185 VAL A C 1
ATOM 1477 O O . VAL A 1 185 ? 5.411 5.156 -7.172 1.00 79.94 185 VAL A O 1
ATOM 1480 N N . TYR A 1 186 ? 3.439 5.373 -6.100 1.00 86.69 186 TYR A N 1
ATOM 1481 C CA . TYR A 1 186 ? 3.836 4.724 -4.845 1.00 86.69 186 TYR A CA 1
ATOM 1482 C C . TYR A 1 186 ? 5.064 5.397 -4.206 1.00 86.69 186 TYR A C 1
ATOM 1484 O O . TYR A 1 186 ? 6.011 4.728 -3.780 1.00 86.69 186 TYR A O 1
ATOM 1492 N N . PHE A 1 187 ? 5.094 6.733 -4.190 1.00 82.12 187 PHE A N 1
ATOM 1493 C CA . PHE A 1 187 ? 6.296 7.482 -3.826 1.00 82.12 187 PHE A CA 1
ATOM 1494 C C . PHE A 1 187 ? 6.525 7.522 -2.314 1.00 82.12 187 PHE A C 1
ATOM 1496 O O . PHE A 1 187 ? 7.651 7.306 -1.857 1.00 82.12 187 PHE A O 1
ATOM 1503 N N . ILE A 1 188 ? 5.474 7.788 -1.529 1.00 89.94 188 ILE A N 1
ATOM 1504 C CA . ILE A 1 188 ? 5.571 7.916 -0.068 1.00 89.94 188 ILE A CA 1
ATOM 1505 C C . ILE A 1 188 ? 4.511 7.022 0.580 1.00 89.94 188 ILE A C 1
ATOM 1507 O O . ILE A 1 188 ? 3.322 7.290 0.418 1.00 89.94 188 ILE A O 1
ATOM 1511 N N . PRO A 1 189 ? 4.912 5.974 1.324 1.00 96.00 189 PRO A N 1
ATOM 1512 C CA . PRO A 1 189 ? 3.949 5.130 2.013 1.00 96.00 189 PRO A CA 1
ATOM 1513 C C . PRO A 1 189 ? 3.275 5.903 3.152 1.00 96.00 189 PRO A C 1
ATOM 1515 O O . PRO A 1 189 ? 3.959 6.530 3.963 1.00 96.00 189 PRO A O 1
ATOM 1518 N N . SER A 1 190 ? 1.949 5.803 3.245 1.00 96.19 190 SER A N 1
ATOM 1519 C CA . SER A 1 190 ? 1.157 6.309 4.374 1.00 96.19 190 SER A CA 1
ATOM 1520 C C . SER A 1 190 ? 1.413 5.494 5.643 1.00 96.19 190 SER A C 1
ATOM 1522 O O . SER A 1 190 ? 1.414 6.028 6.747 1.00 96.19 190 SER A O 1
ATOM 1524 N N . MET A 1 191 ? 1.671 4.194 5.481 1.00 96.62 191 MET A N 1
ATOM 1525 C CA . MET A 1 191 ? 1.988 3.269 6.566 1.00 96.62 191 MET A CA 1
ATOM 1526 C C . MET A 1 191 ? 3.000 2.226 6.090 1.00 96.62 191 MET A C 1
ATOM 1528 O O . MET A 1 191 ? 2.991 1.812 4.930 1.00 96.62 191 MET A O 1
ATOM 1532 N N . THR A 1 192 ? 3.884 1.781 6.985 1.00 97.44 192 THR A N 1
ATOM 1533 C CA . THR A 1 192 ? 4.769 0.630 6.761 1.00 97.44 192 THR A CA 1
ATOM 1534 C C . THR A 1 192 ? 4.735 -0.284 7.977 1.00 97.44 192 THR A C 1
ATOM 1536 O O . THR A 1 192 ? 5.153 0.124 9.055 1.00 97.44 192 THR A O 1
ATOM 1539 N N . GLU A 1 193 ? 4.305 -1.529 7.791 1.00 97.38 193 GLU A N 1
ATOM 1540 C CA . GLU A 1 193 ? 4.104 -2.493 8.872 1.00 97.38 193 GLU A CA 1
ATOM 1541 C C . GLU A 1 193 ? 4.711 -3.861 8.568 1.00 97.38 193 GLU A C 1
ATOM 1543 O O . GLU A 1 193 ? 4.817 -4.287 7.416 1.00 97.38 193 GLU A O 1
ATOM 1548 N N . LYS A 1 194 ? 5.115 -4.581 9.620 1.00 97.62 194 LYS A N 1
ATOM 1549 C CA . LYS A 1 194 ? 5.634 -5.953 9.501 1.00 97.62 194 LYS A CA 1
ATOM 1550 C C . LYS A 1 194 ? 4.573 -6.957 9.918 1.00 97.62 194 LYS A C 1
ATOM 1552 O O . LYS A 1 194 ? 4.218 -7.039 11.092 1.00 97.62 194 LYS A O 1
ATOM 1557 N N . VAL A 1 195 ? 4.148 -7.796 8.980 1.00 96.88 195 VAL A N 1
ATOM 1558 C CA . VAL A 1 195 ? 3.105 -8.799 9.212 1.00 96.88 195 VAL A CA 1
ATOM 1559 C C . VAL A 1 195 ? 3.743 -10.179 9.313 1.00 96.88 195 VAL A C 1
ATOM 1561 O O . VAL A 1 195 ? 4.276 -10.719 8.343 1.00 96.88 195 VAL A O 1
ATOM 1564 N N . ARG A 1 196 ? 3.724 -10.755 10.517 1.00 96.88 196 ARG A N 1
ATOM 1565 C CA . ARG A 1 196 ? 4.270 -12.097 10.779 1.00 96.88 196 ARG A CA 1
ATOM 1566 C C . ARG A 1 196 ? 3.350 -13.182 10.190 1.00 96.88 196 ARG A C 1
ATOM 1568 O O . ARG A 1 196 ? 2.197 -12.880 9.888 1.00 96.88 196 ARG A O 1
ATOM 1575 N N . PRO A 1 197 ? 3.825 -14.431 10.035 1.00 97.69 197 PRO A N 1
ATOM 1576 C CA . PRO A 1 197 ? 2.970 -15.542 9.620 1.00 97.69 197 PRO A CA 1
ATOM 1577 C C . PRO A 1 197 ? 1.747 -15.720 10.531 1.00 97.69 197 PRO A C 1
ATOM 1579 O O . PRO A 1 197 ? 1.866 -15.621 11.755 1.00 97.69 197 PRO A O 1
ATOM 1582 N N . GLY A 1 198 ? 0.59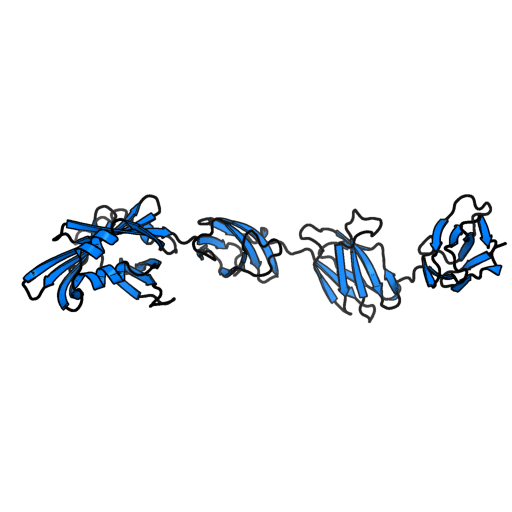5 -16.032 9.933 1.00 95.12 198 GLY A N 1
ATOM 1583 C CA . GLY A 1 198 ? -0.699 -16.165 10.607 1.00 95.12 198 GLY A CA 1
ATOM 1584 C C . GLY A 1 198 ? -1.624 -14.963 10.397 1.00 95.12 198 GLY A C 1
ATOM 1585 O O . GLY A 1 198 ? -1.371 -14.102 9.556 1.00 95.12 198 GLY A O 1
ATOM 1586 N N . ALA A 1 199 ? -2.714 -14.910 11.166 1.00 93.12 199 ALA A N 1
ATOM 1587 C CA . ALA A 1 199 ? -3.712 -13.849 11.068 1.00 93.12 199 ALA A CA 1
ATOM 1588 C C . ALA A 1 199 ? -3.370 -12.665 11.982 1.00 93.12 199 ALA A C 1
ATOM 1590 O O . ALA A 1 199 ? -3.288 -12.817 13.202 1.00 93.12 199 ALA A O 1
ATOM 1591 N N . TYR A 1 200 ? -3.234 -11.486 11.385 1.00 89.19 200 TYR A N 1
ATOM 1592 C CA . TYR A 1 200 ? -2.955 -10.225 12.064 1.00 89.19 200 TYR A CA 1
ATOM 1593 C C . TYR A 1 200 ? -3.966 -9.162 11.659 1.00 89.19 200 TYR A C 1
ATOM 1595 O O . TYR A 1 200 ? -4.458 -9.158 10.535 1.00 89.19 200 TYR A O 1
ATOM 1603 N N . TYR A 1 201 ? -4.256 -8.255 12.581 1.00 90.50 201 TYR A N 1
ATOM 1604 C CA . TYR A 1 201 ? -5.018 -7.051 12.291 1.00 90.50 201 TYR A CA 1
ATOM 1605 C C . TYR A 1 201 ? -4.057 -5.879 12.273 1.00 90.50 201 TYR A C 1
ATOM 1607 O O . TYR A 1 201 ? -3.214 -5.757 13.164 1.00 90.50 201 TYR A O 1
ATOM 1615 N N . VAL A 1 202 ? -4.180 -5.065 11.239 1.00 92.69 202 VAL A N 1
ATOM 1616 C CA . VAL A 1 202 ? -3.385 -3.861 11.038 1.00 92.69 202 VAL A CA 1
ATOM 1617 C C . VAL A 1 202 ? -4.367 -2.713 10.884 1.00 92.69 202 VAL A C 1
ATOM 1619 O O . VAL A 1 202 ? -5.270 -2.799 10.053 1.00 92.69 202 VAL A O 1
ATOM 1622 N N . ASP A 1 203 ? -4.229 -1.685 11.713 1.00 93.50 203 ASP A N 1
ATOM 1623 C CA . ASP A 1 203 ? -5.014 -0.459 11.580 1.00 93.50 203 ASP A CA 1
ATOM 1624 C C . ASP A 1 203 ? -4.683 0.202 10.226 1.00 93.50 203 ASP A C 1
ATOM 1626 O O . ASP A 1 203 ? -3.568 0.067 9.720 1.00 93.50 203 ASP A O 1
ATOM 1630 N N . ALA A 1 204 ? -5.653 0.858 9.590 1.00 95.00 204 ALA A N 1
ATOM 1631 C CA . ALA A 1 204 ? -5.389 1.622 8.371 1.00 95.00 204 ALA A CA 1
ATOM 1632 C C . ALA A 1 204 ? -4.501 2.841 8.666 1.00 95.00 204 ALA A C 1
ATOM 1634 O O . ALA A 1 204 ? -4.251 3.176 9.823 1.00 95.00 204 ALA A O 1
ATOM 1635 N N . SER A 1 205 ? -4.025 3.531 7.628 1.00 94.44 205 SER A N 1
ATOM 1636 C CA . SER A 1 205 ? -3.198 4.726 7.850 1.00 94.44 205 SER A CA 1
ATOM 1637 C C . SER A 1 205 ? -3.963 5.913 8.453 1.00 94.44 205 SER A C 1
ATOM 1639 O O . SER A 1 205 ? -3.343 6.767 9.085 1.00 94.44 205 SER A O 1
ATOM 1641 N N . ASP A 1 206 ? -5.289 5.968 8.272 1.00 93.38 206 ASP A N 1
ATOM 1642 C CA . ASP A 1 206 ? -6.156 7.027 8.794 1.00 93.38 206 ASP A CA 1
ATOM 1643 C C . ASP A 1 206 ? -7.565 6.503 9.170 1.00 93.38 206 ASP A C 1
ATOM 1645 O O . ASP A 1 206 ? -8.011 5.443 8.721 1.00 93.38 206 ASP A O 1
ATOM 1649 N N . GLY A 1 207 ? -8.279 7.255 10.018 1.00 89.44 207 GLY A N 1
ATOM 1650 C CA . GLY A 1 207 ? -9.614 6.924 10.521 1.00 89.44 207 GLY A CA 1
ATOM 1651 C C . GLY A 1 207 ? -10.753 7.076 9.506 1.00 89.44 207 GLY A C 1
ATOM 1652 O O . GLY A 1 207 ? -11.850 6.560 9.753 1.00 89.44 207 GLY A O 1
ATOM 1653 N N . ASP A 1 208 ? -10.522 7.771 8.390 1.00 90.81 208 ASP A N 1
ATOM 1654 C CA . ASP A 1 208 ? -11.492 8.015 7.311 1.00 90.81 208 ASP A CA 1
ATOM 1655 C C . ASP A 1 208 ? -11.193 7.221 6.021 1.00 90.81 208 ASP A C 1
ATOM 1657 O O . ASP A 1 208 ? -11.752 7.507 4.963 1.00 90.81 208 ASP A O 1
ATOM 1661 N N . ILE A 1 209 ? -10.326 6.207 6.091 1.00 94.12 209 ILE A N 1
ATOM 1662 C CA . ILE A 1 209 ? -9.994 5.354 4.946 1.00 94.12 209 ILE A CA 1
ATOM 1663 C C . ILE A 1 209 ? -11.149 4.411 4.593 1.00 94.12 209 ILE A C 1
ATOM 1665 O O . ILE A 1 209 ? -11.552 3.581 5.406 1.00 94.12 209 ILE A O 1
ATOM 1669 N N . ASP A 1 210 ? -11.596 4.475 3.337 1.00 95.31 210 ASP A N 1
ATOM 1670 C CA . ASP A 1 210 ? -12.446 3.451 2.713 1.00 95.31 210 ASP A CA 1
ATOM 1671 C C . ASP A 1 210 ? -11.609 2.373 2.001 1.00 95.31 210 ASP A C 1
ATOM 1673 O O . ASP A 1 210 ? -11.925 1.181 2.064 1.00 95.31 210 ASP A O 1
ATOM 1677 N N . GLU A 1 211 ? -10.532 2.785 1.324 1.00 96.81 211 GLU A N 1
ATOM 1678 C CA . GLU A 1 211 ? -9.580 1.909 0.639 1.00 96.81 211 GLU A CA 1
ATOM 1679 C C . GLU A 1 211 ? -8.192 2.550 0.487 1.00 96.81 211 GLU A C 1
ATOM 1681 O O . GLU A 1 211 ? -8.055 3.770 0.411 1.00 96.81 211 GLU A O 1
ATOM 1686 N N . GLU A 1 212 ? -7.162 1.709 0.403 1.00 97.00 212 GLU A N 1
ATOM 1687 C CA . GLU A 1 212 ? -5.771 2.084 0.135 1.00 97.00 212 GLU A CA 1
ATOM 1688 C C . GLU A 1 212 ? -5.176 1.194 -0.959 1.00 97.00 212 GLU A C 1
ATOM 1690 O O . GLU A 1 212 ? -5.602 0.056 -1.181 1.00 97.00 212 GLU A O 1
ATOM 1695 N N . GLN A 1 213 ? -4.138 1.692 -1.625 1.00 96.81 213 GLN A N 1
ATOM 1696 C CA . GLN A 1 213 ? -3.253 0.832 -2.401 1.00 96.81 213 GLN A CA 1
ATOM 1697 C C . GLN A 1 213 ? -2.270 0.157 -1.444 1.00 96.81 213 GLN A C 1
ATOM 1699 O O . GLN A 1 213 ? -1.663 0.823 -0.609 1.00 96.81 213 GLN A O 1
ATOM 1704 N N . ALA A 1 214 ? -2.084 -1.152 -1.565 1.00 97.12 214 ALA A N 1
ATOM 1705 C CA . ALA A 1 214 ? -1.186 -1.928 -0.723 1.00 97.12 214 ALA A CA 1
ATOM 1706 C C . ALA A 1 214 ? -0.110 -2.613 -1.552 1.00 97.12 214 ALA A C 1
ATOM 1708 O O . ALA A 1 214 ? -0.394 -3.196 -2.598 1.00 97.12 214 ALA A O 1
ATOM 1709 N N . VAL A 1 215 ? 1.118 -2.589 -1.044 1.00 96.31 215 VAL A N 1
ATOM 1710 C CA . VAL A 1 215 ? 2.245 -3.365 -1.552 1.00 96.31 215 VAL A CA 1
ATOM 1711 C C . VAL A 1 215 ? 2.734 -4.266 -0.427 1.00 96.31 215 VAL A C 1
ATOM 1713 O O . VAL A 1 215 ? 3.244 -3.794 0.590 1.00 96.31 215 VAL A O 1
ATOM 1716 N N . PHE A 1 216 ? 2.570 -5.569 -0.612 1.00 97.12 216 PHE A N 1
ATOM 1717 C CA . PHE A 1 216 ? 3.122 -6.594 0.260 1.00 97.12 216 PHE A CA 1
ATOM 1718 C C . PHE A 1 216 ? 4.443 -7.070 -0.332 1.00 97.12 216 PHE A C 1
ATOM 1720 O O . PHE A 1 216 ? 4.473 -7.449 -1.496 1.00 97.12 216 PHE A O 1
ATOM 1727 N N . THR A 1 217 ? 5.521 -7.098 0.446 1.00 96.12 217 THR A N 1
ATOM 1728 C CA . THR A 1 217 ? 6.854 -7.506 -0.027 1.00 96.12 217 THR A CA 1
ATOM 1729 C C . THR A 1 217 ? 7.429 -8.618 0.850 1.00 96.12 217 THR A C 1
ATOM 1731 O O . THR A 1 217 ? 7.446 -8.493 2.079 1.00 96.12 217 THR A O 1
ATOM 1734 N N . LEU A 1 218 ? 7.902 -9.694 0.217 1.00 95.69 218 LEU A N 1
ATOM 1735 C CA . LEU A 1 218 ? 8.646 -10.792 0.846 1.00 95.69 218 LEU A CA 1
ATOM 1736 C C . LEU A 1 218 ? 10.122 -10.419 1.048 1.00 95.69 218 LEU A C 1
ATOM 1738 O O . LEU A 1 218 ? 10.622 -9.459 0.459 1.00 95.69 218 LEU A O 1
ATOM 1742 N N . ALA A 1 219 ? 10.851 -11.187 1.863 1.00 90.75 219 ALA A N 1
ATOM 1743 C CA . ALA A 1 219 ? 12.273 -10.927 2.102 1.00 90.75 219 ALA A CA 1
ATOM 1744 C C . ALA A 1 219 ? 13.141 -11.114 0.842 1.00 90.75 219 ALA A C 1
ATOM 1746 O O . ALA A 1 219 ? 14.194 -10.489 0.722 1.00 90.75 219 ALA A O 1
ATOM 1747 N N . ASP A 1 220 ? 12.689 -11.944 -0.103 1.00 84.12 220 ASP A N 1
ATOM 1748 C CA . ASP A 1 220 ? 13.335 -12.181 -1.400 1.00 84.12 220 ASP A CA 1
ATOM 1749 C C . ASP A 1 220 ? 13.065 -11.074 -2.443 1.00 84.12 220 ASP A C 1
ATOM 1751 O O . ASP A 1 220 ? 13.572 -11.138 -3.565 1.00 84.12 220 ASP A O 1
ATOM 1755 N N . GLY A 1 221 ? 12.290 -10.047 -2.077 1.00 86.38 221 GLY A N 1
ATOM 1756 C CA . GLY A 1 221 ? 11.962 -8.906 -2.927 1.00 86.38 221 GLY A CA 1
ATOM 1757 C C . GLY A 1 221 ? 10.780 -9.126 -3.872 1.00 86.38 221 GLY A C 1
ATOM 1758 O O . GLY A 1 221 ? 10.431 -8.200 -4.603 1.00 86.38 221 GLY A O 1
ATOM 1759 N N . ARG A 1 222 ? 10.138 -10.302 -3.868 1.00 87.56 222 ARG A N 1
ATOM 1760 C CA . ARG A 1 222 ? 8.858 -10.484 -4.565 1.00 87.56 222 ARG A CA 1
ATOM 1761 C C . ARG A 1 222 ? 7.771 -9.663 -3.887 1.00 87.56 222 ARG A C 1
ATOM 1763 O O . ARG A 1 222 ? 7.752 -9.542 -2.659 1.00 87.56 222 ARG A O 1
ATOM 1770 N N . ASP A 1 223 ? 6.850 -9.128 -4.678 1.00 93.31 223 ASP A N 1
ATOM 1771 C CA . ASP A 1 223 ? 5.764 -8.303 -4.174 1.00 93.31 223 ASP A CA 1
ATOM 1772 C C . ASP A 1 223 ? 4.385 -8.698 -4.717 1.00 93.31 223 ASP A C 1
ATOM 1774 O O . ASP A 1 223 ? 4.236 -9.400 -5.720 1.00 93.31 223 ASP A O 1
ATOM 1778 N N . LEU A 1 224 ? 3.358 -8.276 -3.988 1.00 93.50 224 LEU A N 1
ATOM 1779 C CA . LEU A 1 224 ? 1.963 -8.304 -4.395 1.00 93.50 224 LEU A CA 1
ATOM 1780 C C . LEU A 1 224 ? 1.408 -6.897 -4.214 1.00 93.50 224 LEU A C 1
ATOM 1782 O O . LEU A 1 224 ? 1.499 -6.330 -3.126 1.00 93.50 224 LEU A O 1
ATOM 1786 N N . THR A 1 225 ? 0.792 -6.361 -5.264 1.00 93.06 225 THR A N 1
ATOM 1787 C CA . THR A 1 225 ? 0.104 -5.069 -5.208 1.00 93.06 225 THR A CA 1
ATOM 1788 C C . THR A 1 225 ? -1.381 -5.261 -5.433 1.00 93.06 225 THR A C 1
ATOM 1790 O O . THR A 1 225 ? -1.784 -5.939 -6.379 1.00 93.06 225 THR A O 1
ATOM 1793 N N . CYS A 1 226 ? -2.198 -4.664 -4.575 1.00 94.69 226 CYS A N 1
ATOM 1794 C CA . CYS A 1 226 ? -3.649 -4.692 -4.699 1.00 94.69 226 CYS A CA 1
ATOM 1795 C C . CYS A 1 226 ? -4.289 -3.469 -4.034 1.00 94.69 226 CYS A C 1
ATOM 1797 O O . CYS A 1 226 ? -3.629 -2.717 -3.320 1.00 94.69 226 CYS A O 1
ATOM 1799 N N . LEU A 1 227 ? -5.585 -3.275 -4.278 1.00 96.69 227 LEU A N 1
ATOM 1800 C CA . LEU A 1 227 ? -6.410 -2.370 -3.482 1.00 96.69 227 LEU A CA 1
ATOM 1801 C C . LEU A 1 227 ? -6.961 -3.135 -2.281 1.00 96.69 227 LEU A C 1
ATOM 1803 O O . LEU A 1 227 ? -7.471 -4.249 -2.438 1.00 96.69 227 LEU A O 1
ATOM 1807 N N . ILE A 1 228 ? -6.868 -2.527 -1.105 1.00 96.81 228 ILE A N 1
ATOM 1808 C CA . ILE A 1 228 ? -7.362 -3.082 0.152 1.00 96.81 228 ILE A CA 1
ATOM 1809 C C . ILE A 1 228 ? -8.427 -2.152 0.717 1.00 96.81 228 ILE A C 1
ATOM 1811 O O . ILE A 1 228 ? -8.238 -0.942 0.754 1.00 96.81 228 ILE A O 1
ATOM 1815 N N . LYS A 1 229 ? -9.571 -2.708 1.110 1.00 97.44 229 LYS A N 1
ATOM 1816 C CA . LYS A 1 229 ? -10.715 -1.959 1.640 1.00 97.44 229 LYS A CA 1
ATOM 1817 C C . LYS A 1 229 ? -10.751 -2.024 3.158 1.00 97.44 229 LYS A C 1
ATOM 1819 O O . LYS A 1 229 ? -10.335 -3.022 3.751 1.00 97.44 229 LYS A O 1
ATOM 1824 N N . ALA A 1 230 ? -11.297 -0.991 3.784 1.00 93.75 230 ALA A N 1
ATOM 1825 C CA . ALA A 1 230 ? -11.558 -0.983 5.213 1.00 93.75 230 ALA A CA 1
ATOM 1826 C C . ALA A 1 230 ? -12.362 -2.222 5.633 1.00 93.75 230 ALA A C 1
ATOM 1828 O O . ALA A 1 230 ? -13.315 -2.628 4.962 1.00 93.75 230 ALA A O 1
ATOM 1829 N N . PHE A 1 231 ? -11.964 -2.825 6.754 1.00 91.00 231 PHE A N 1
ATOM 1830 C CA . PHE A 1 231 ? -12.580 -4.021 7.338 1.00 91.00 231 PHE A CA 1
ATOM 1831 C C . PHE A 1 231 ? -12.480 -5.278 6.455 1.00 91.00 231 PHE A C 1
ATOM 1833 O O . PHE A 1 231 ? -13.182 -6.268 6.679 1.00 91.00 231 PHE A O 1
ATOM 1840 N N . GLN A 1 232 ? -11.599 -5.272 5.448 1.00 94.00 232 GLN A N 1
ATOM 1841 C CA . GLN A 1 232 ? -11.385 -6.415 4.569 1.00 94.00 232 GLN A CA 1
ATOM 1842 C C . GLN A 1 232 ? -10.478 -7.468 5.218 1.00 94.00 232 GLN A C 1
ATOM 1844 O O . GLN A 1 232 ? -9.503 -7.162 5.907 1.00 94.00 232 GLN A O 1
ATOM 1849 N N . THR A 1 233 ? -10.780 -8.739 4.937 1.00 94.75 233 THR A N 1
ATOM 1850 C CA . THR A 1 233 ? -9.846 -9.849 5.158 1.00 94.75 233 THR A CA 1
ATOM 1851 C C . THR A 1 233 ? -9.108 -10.181 3.865 1.00 94.75 233 THR A C 1
ATOM 1853 O O . THR A 1 233 ? -9.740 -10.363 2.823 1.00 94.75 233 THR A O 1
ATOM 1856 N N . ILE A 1 234 ? -7.785 -10.294 3.939 1.00 96.38 234 ILE A N 1
ATOM 1857 C CA . ILE A 1 234 ? -6.909 -10.642 2.819 1.00 96.38 234 ILE A CA 1
ATOM 1858 C C . ILE A 1 234 ? -6.109 -11.870 3.215 1.00 96.38 234 ILE A C 1
ATOM 1860 O O . ILE A 1 234 ? -5.432 -11.863 4.239 1.00 96.38 234 ILE A O 1
ATOM 1864 N N . THR A 1 235 ? -6.165 -12.909 2.391 1.00 97.94 235 THR A N 1
ATOM 1865 C CA . THR A 1 235 ? -5.314 -14.089 2.539 1.00 97.94 235 THR A CA 1
ATOM 1866 C C . THR A 1 235 ? -4.170 -13.992 1.546 1.00 97.94 235 THR A C 1
ATOM 1868 O O . THR A 1 235 ? -4.413 -13.806 0.357 1.00 97.94 235 THR A O 1
ATOM 1871 N N . LEU A 1 236 ? -2.942 -14.115 2.041 1.00 97.50 236 LEU A N 1
ATOM 1872 C CA . LEU A 1 236 ? -1.720 -13.984 1.256 1.00 97.50 236 LEU A CA 1
ATOM 1873 C C . LEU A 1 236 ? -1.018 -15.331 1.169 1.00 97.50 236 LEU A C 1
ATOM 1875 O O . LEU A 1 236 ? -0.671 -15.905 2.203 1.00 97.50 236 LEU A O 1
ATOM 1879 N N . LYS A 1 237 ? -0.774 -15.814 -0.047 1.00 96.88 237 LYS A N 1
ATOM 1880 C CA . LYS A 1 237 ? -0.069 -17.070 -0.307 1.00 96.88 237 LYS A CA 1
ATOM 1881 C C . LYS A 1 237 ? 1.230 -16.823 -1.076 1.00 96.88 237 LYS A C 1
ATOM 1883 O O . LYS A 1 237 ? 1.317 -15.832 -1.800 1.00 96.88 237 LYS A O 1
ATOM 1888 N N . PRO A 1 238 ? 2.249 -17.698 -0.961 1.00 92.56 238 PRO A N 1
ATOM 1889 C CA . PRO A 1 238 ? 3.523 -17.523 -1.664 1.00 92.56 238 PRO A CA 1
ATOM 1890 C C . PRO A 1 238 ? 3.396 -17.310 -3.178 1.00 92.56 238 PRO A C 1
ATOM 1892 O O . PRO A 1 238 ? 4.214 -16.598 -3.759 1.00 92.56 238 PRO A O 1
ATOM 1895 N N . GLU A 1 239 ? 2.401 -17.934 -3.813 1.00 90.44 239 GLU A N 1
ATOM 1896 C CA . GLU A 1 239 ? 2.123 -17.850 -5.250 1.00 90.44 239 GLU A CA 1
ATOM 1897 C C . GLU A 1 239 ? 1.545 -16.502 -5.710 1.00 90.44 239 GLU A C 1
ATOM 1899 O O . GLU A 1 239 ? 1.624 -16.185 -6.898 1.00 90.44 239 GLU A O 1
ATOM 1904 N N . ASP A 1 240 ? 1.005 -15.697 -4.791 1.00 91.44 240 ASP A N 1
ATOM 1905 C CA . ASP A 1 240 ? 0.453 -14.379 -5.117 1.00 91.44 240 ASP A CA 1
ATOM 1906 C C . ASP A 1 240 ? 1.568 -13.348 -5.365 1.00 91.44 240 ASP A C 1
ATOM 1908 O O . ASP A 1 240 ? 1.373 -12.369 -6.088 1.00 91.44 240 ASP A O 1
ATOM 1912 N N . PHE A 1 241 ? 2.756 -13.581 -4.795 1.00 91.69 241 PHE A N 1
ATOM 1913 C CA . PHE A 1 241 ? 3.897 -12.674 -4.869 1.00 91.69 241 PHE A CA 1
ATOM 1914 C C . PHE A 1 241 ? 4.720 -12.935 -6.124 1.00 91.69 241 PHE A C 1
ATOM 1916 O O . PHE A 1 241 ? 5.303 -14.011 -6.312 1.00 91.69 241 PHE A O 1
ATOM 1923 N N . ARG A 1 242 ? 4.818 -11.910 -6.967 1.00 81.69 242 ARG A N 1
ATOM 1924 C CA . ARG A 1 242 ? 5.575 -11.955 -8.214 1.00 81.69 242 ARG A CA 1
ATOM 1925 C C . ARG A 1 242 ? 6.901 -11.245 -8.027 1.00 81.69 242 ARG A C 1
ATOM 1927 O O . ARG A 1 242 ? 6.994 -10.216 -7.368 1.00 81.69 242 ARG A O 1
ATOM 1934 N N . GLN A 1 243 ? 7.945 -11.795 -8.629 1.00 77.31 243 GLN A N 1
ATOM 1935 C CA . GLN A 1 243 ? 9.168 -11.032 -8.808 1.00 77.31 243 GLN A CA 1
ATOM 1936 C C . GLN A 1 243 ? 8.950 -10.087 -9.982 1.00 77.31 243 GLN A C 1
ATOM 1938 O O . GLN A 1 243 ? 8.429 -10.517 -11.017 1.00 77.31 243 GLN A O 1
ATOM 1943 N N . TYR A 1 244 ? 9.365 -8.828 -9.850 1.00 77.06 244 TYR A N 1
ATOM 1944 C CA . TYR A 1 244 ? 9.537 -8.006 -11.038 1.00 77.06 244 TYR A CA 1
ATOM 1945 C C . TYR A 1 244 ? 10.460 -8.754 -12.009 1.00 77.06 244 TYR A C 1
ATOM 1947 O O . TYR A 1 244 ? 11.525 -9.218 -11.583 1.00 77.06 244 TYR A O 1
ATOM 1955 N N . 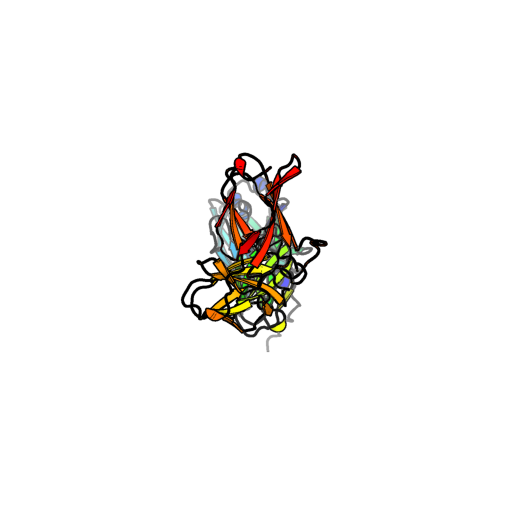PRO A 1 245 ? 10.071 -8.896 -13.286 1.00 81.44 245 PRO A N 1
ATOM 1956 C CA . PRO A 1 245 ? 10.959 -9.443 -14.295 1.00 81.44 245 PRO A CA 1
ATOM 1957 C C . PRO A 1 245 ? 12.286 -8.688 -14.247 1.00 81.44 245 PRO A C 1
ATOM 1959 O O . PRO A 1 245 ? 12.297 -7.460 -14.224 1.00 81.44 245 PRO A O 1
ATOM 1962 N N . ALA A 1 246 ? 13.400 -9.410 -14.175 1.00 87.12 246 ALA A N 1
ATOM 1963 C CA . ALA A 1 246 ? 14.725 -8.807 -14.141 1.00 87.12 246 ALA A CA 1
ATOM 1964 C C . ALA A 1 246 ? 15.669 -9.549 -15.082 1.00 87.12 246 ALA A C 1
ATOM 1966 O O . ALA A 1 246 ? 15.598 -10.769 -15.217 1.00 87.12 246 ALA A O 1
ATOM 1967 N N . TYR A 1 247 ? 16.567 -8.810 -15.716 1.00 90.56 247 TYR A N 1
ATOM 1968 C CA . TYR A 1 247 ? 17.614 -9.335 -16.575 1.00 90.56 247 TYR A CA 1
ATOM 1969 C C . TYR A 1 247 ? 18.904 -9.434 -15.780 1.00 90.56 247 TYR A C 1
ATOM 1971 O O . TYR A 1 247 ? 19.322 -8.467 -15.137 1.00 90.56 247 TYR A O 1
ATOM 1979 N N . ARG A 1 248 ? 19.570 -10.585 -15.850 1.00 93.81 248 ARG A N 1
ATOM 1980 C CA . ARG A 1 248 ? 20.922 -10.722 -15.315 1.00 93.81 248 ARG A CA 1
ATOM 1981 C C . ARG A 1 248 ? 21.910 -10.424 -16.437 1.00 93.81 248 ARG A C 1
ATOM 1983 O O . ARG A 1 248 ? 22.047 -11.209 -17.367 1.00 93.81 248 ARG A O 1
ATOM 1990 N N . ILE A 1 249 ? 22.596 -9.292 -16.368 1.00 95.62 249 ILE A N 1
ATOM 1991 C CA . ILE A 1 249 ? 23.570 -8.889 -17.386 1.00 95.62 249 ILE A CA 1
ATOM 1992 C C . ILE A 1 249 ? 24.975 -9.102 -16.833 1.00 95.62 249 ILE A C 1
ATOM 1994 O O . ILE A 1 249 ? 25.356 -8.474 -15.851 1.00 95.62 249 ILE A O 1
ATOM 1998 N N . ASP A 1 250 ? 25.738 -9.994 -17.455 1.00 97.25 250 ASP A N 1
ATOM 1999 C CA . ASP A 1 250 ? 27.155 -10.211 -17.173 1.00 97.25 250 ASP A CA 1
ATOM 2000 C C . ASP A 1 250 ? 28.000 -9.393 -18.157 1.00 97.25 250 ASP A C 1
ATOM 2002 O O . ASP A 1 250 ? 28.252 -9.801 -19.293 1.00 97.25 250 ASP A O 1
ATOM 2006 N N . ASN A 1 251 ? 28.381 -8.186 -17.745 1.00 97.19 251 ASN A N 1
ATOM 2007 C CA . ASN A 1 251 ? 29.143 -7.252 -18.557 1.00 97.19 251 ASN A CA 1
ATOM 2008 C C . ASN A 1 251 ? 30.653 -7.525 -18.457 1.00 97.19 251 ASN A C 1
ATOM 2010 O O . ASN A 1 251 ? 31.336 -7.031 -17.558 1.00 97.19 251 ASN A O 1
ATOM 2014 N N . GLN A 1 252 ? 31.187 -8.256 -19.437 1.00 97.62 252 GLN A N 1
ATOM 2015 C CA . GLN A 1 252 ? 32.608 -8.601 -19.552 1.00 97.62 252 GLN A CA 1
ATOM 2016 C C . GLN A 1 252 ? 33.376 -7.660 -20.498 1.00 97.62 252 GLN A C 1
ATOM 2018 O O . GLN A 1 252 ? 34.479 -7.977 -20.940 1.00 97.62 252 GLN A O 1
ATOM 2023 N N . THR A 1 253 ? 32.816 -6.497 -20.847 1.00 95.75 253 THR A N 1
ATOM 2024 C CA . THR A 1 253 ? 33.459 -5.555 -21.785 1.00 95.75 253 THR A CA 1
ATOM 2025 C C . THR A 1 253 ? 34.638 -4.791 -21.171 1.00 95.75 253 THR A C 1
ATOM 2027 O O . THR A 1 253 ? 35.470 -4.249 -21.904 1.00 95.75 253 THR A O 1
ATOM 2030 N N . GLY A 1 254 ? 34.714 -4.761 -19.835 1.00 95.69 254 GLY A N 1
ATOM 2031 C CA . GLY A 1 254 ? 35.697 -3.994 -19.068 1.00 95.69 254 GLY A CA 1
ATOM 2032 C C . GLY A 1 254 ? 35.350 -2.510 -18.896 1.00 95.69 254 GLY A C 1
ATOM 2033 O O . GLY A 1 254 ? 36.120 -1.791 -18.266 1.00 95.69 254 GLY A O 1
ATOM 2034 N N . GLU A 1 255 ? 34.212 -2.045 -19.419 1.00 95.62 255 GLU A N 1
ATOM 2035 C CA . GLU A 1 255 ? 33.730 -0.664 -19.292 1.00 95.62 255 GLU A CA 1
ATOM 2036 C C . GLU A 1 255 ? 32.213 -0.612 -19.029 1.00 95.62 255 GLU A C 1
ATOM 2038 O O . GLU A 1 255 ? 31.505 -1.613 -19.169 1.00 95.62 255 GLU A O 1
ATOM 2043 N N . THR A 1 256 ? 31.705 0.540 -18.589 1.00 95.44 256 THR A N 1
ATOM 2044 C CA . THR A 1 256 ? 30.264 0.758 -18.395 1.00 95.44 256 THR A CA 1
ATOM 2045 C C . THR A 1 256 ? 29.552 0.767 -19.748 1.00 95.44 256 THR A C 1
ATOM 2047 O O . THR A 1 256 ? 30.006 1.406 -20.696 1.00 95.44 256 THR A O 1
ATOM 2050 N N . VAL A 1 257 ? 28.419 0.071 -19.833 1.00 96.25 257 VAL A N 1
ATOM 2051 C CA . VAL A 1 257 ? 27.612 -0.048 -21.053 1.00 96.25 257 VAL A CA 1
ATOM 2052 C C . VAL A 1 257 ? 26.255 0.603 -20.826 1.00 96.25 257 VAL A C 1
ATOM 2054 O O . VAL A 1 257 ? 25.602 0.324 -19.826 1.00 96.25 257 VAL A O 1
ATOM 2057 N N . SER A 1 258 ? 25.792 1.437 -21.753 1.00 96.50 258 SER A N 1
ATOM 2058 C CA . SER A 1 258 ? 24.413 1.931 -21.728 1.00 96.50 258 SER A CA 1
ATOM 2059 C C . SER A 1 258 ? 23.482 0.868 -22.309 1.00 96.50 258 SER A C 1
ATOM 2061 O O . SER A 1 258 ? 23.681 0.432 -23.442 1.00 96.50 258 SER A O 1
ATOM 2063 N N . LEU A 1 259 ? 22.493 0.430 -21.534 1.00 96.50 259 LEU A N 1
ATOM 2064 C CA . LEU A 1 259 ? 21.415 -0.444 -21.978 1.00 96.50 259 LEU A CA 1
ATOM 2065 C C . LEU A 1 259 ? 20.164 0.396 -22.222 1.00 96.50 259 LEU A C 1
ATOM 2067 O O . LEU A 1 259 ? 19.684 1.063 -21.308 1.00 96.50 259 LEU A O 1
ATOM 2071 N N . THR A 1 260 ? 19.600 0.289 -23.419 1.00 94.44 260 THR A N 1
ATOM 2072 C CA . THR A 1 260 ? 18.274 0.813 -23.745 1.00 94.44 260 THR A CA 1
ATOM 2073 C C . THR A 1 260 ? 17.373 -0.339 -24.163 1.00 94.44 260 THR A C 1
ATOM 2075 O O . THR A 1 260 ? 17.739 -1.113 -25.052 1.00 94.44 260 THR A O 1
ATOM 2078 N N . THR A 1 261 ? 16.213 -0.469 -23.520 1.00 94.81 261 THR A N 1
ATOM 2079 C CA . THR A 1 261 ? 15.218 -1.492 -23.854 1.00 94.81 261 THR A CA 1
ATOM 2080 C C . THR A 1 261 ? 13.996 -0.897 -24.539 1.00 94.81 261 THR A C 1
ATOM 2082 O O . THR A 1 261 ? 13.693 0.288 -24.396 1.00 94.81 261 THR A O 1
ATOM 2085 N N . TYR A 1 262 ? 13.306 -1.731 -25.311 1.00 91.69 262 TYR A N 1
ATOM 2086 C CA . TYR A 1 262 ? 12.163 -1.367 -26.138 1.00 91.69 262 TYR A CA 1
ATOM 2087 C C . TYR A 1 262 ? 11.110 -2.471 -26.082 1.00 91.69 262 TYR A C 1
ATOM 2089 O O . TYR A 1 262 ? 11.434 -3.650 -25.898 1.00 91.69 262 TYR A O 1
ATOM 2097 N N . SER A 1 263 ? 9.847 -2.092 -26.292 1.00 89.06 263 SER A N 1
ATOM 2098 C CA . SER A 1 263 ? 8.768 -3.069 -26.459 1.00 89.06 263 SER A CA 1
ATOM 2099 C C . SER A 1 263 ? 9.102 -4.033 -27.607 1.00 89.06 263 SER A C 1
ATOM 2101 O O . SER A 1 263 ? 9.535 -3.569 -28.663 1.00 89.06 263 SER A O 1
ATOM 2103 N N . PRO A 1 264 ? 8.824 -5.345 -27.485 1.00 85.75 264 PRO A N 1
ATOM 2104 C CA . PRO A 1 264 ? 8.963 -6.290 -28.596 1.00 85.75 264 PRO A CA 1
ATOM 2105 C C . PRO A 1 264 ? 8.205 -5.885 -29.868 1.00 85.75 264 PRO A C 1
ATOM 2107 O O . PRO A 1 264 ? 8.574 -6.304 -30.963 1.00 85.75 264 PRO A O 1
ATOM 2110 N N . SER A 1 265 ? 7.147 -5.075 -29.731 1.00 84.81 265 SER A N 1
ATOM 2111 C CA . SER A 1 265 ? 6.365 -4.549 -30.854 1.00 84.81 265 SER A CA 1
ATOM 2112 C C . SER A 1 265 ? 6.991 -3.326 -31.537 1.00 84.81 265 SER A C 1
ATOM 2114 O O . SER A 1 265 ? 6.562 -2.979 -32.635 1.00 84.81 265 SER A O 1
ATOM 2116 N N . ASP A 1 266 ? 7.967 -2.655 -30.916 1.00 77.50 266 ASP A N 1
ATOM 2117 C CA . ASP A 1 266 ? 8.661 -1.490 -31.480 1.00 77.50 266 ASP A CA 1
ATOM 2118 C C . ASP A 1 266 ? 9.915 -1.927 -32.245 1.00 77.50 266 ASP A C 1
ATOM 2120 O O . ASP A 1 266 ? 11.052 -1.709 -31.834 1.00 77.50 266 ASP A O 1
ATOM 2124 N N . PHE A 1 267 ? 9.695 -2.547 -33.402 1.00 71.06 267 PHE A N 1
ATOM 2125 C CA . PHE A 1 267 ? 10.766 -3.020 -34.283 1.00 71.06 267 PHE A CA 1
ATOM 2126 C C . PHE A 1 267 ? 11.650 -1.895 -34.850 1.00 71.06 267 PHE A C 1
ATOM 2128 O O . PHE A 1 267 ? 12.697 -2.180 -35.434 1.00 71.06 267 PHE A O 1
ATOM 2135 N N . MET A 1 268 ? 11.233 -0.631 -34.716 1.00 74.81 268 MET A N 1
ATOM 2136 C CA . MET A 1 268 ? 11.983 0.536 -35.187 1.00 74.81 268 MET A CA 1
ATOM 2137 C C . MET A 1 268 ? 12.752 1.249 -34.072 1.00 74.81 268 MET A C 1
ATOM 2139 O O . MET A 1 268 ? 13.462 2.208 -34.373 1.00 74.81 268 MET A O 1
ATOM 2143 N N . TYR A 1 269 ? 12.670 0.775 -32.823 1.00 78.00 269 TYR A N 1
ATOM 2144 C CA . TYR A 1 269 ? 13.388 1.349 -31.683 1.00 78.00 269 TYR A CA 1
ATOM 2145 C C . TYR A 1 269 ? 13.090 2.848 -31.483 1.00 78.00 269 TYR A C 1
ATOM 2147 O O . TYR A 1 269 ? 13.992 3.638 -31.188 1.00 78.00 269 TYR A O 1
ATOM 2155 N N . LEU A 1 270 ? 11.838 3.263 -31.695 1.00 76.81 270 LEU A N 1
ATOM 2156 C CA . LEU A 1 270 ? 11.446 4.672 -31.654 1.00 76.81 270 LEU A CA 1
ATOM 2157 C C . LEU A 1 270 ? 11.314 5.206 -30.230 1.00 76.81 270 LEU A C 1
ATOM 2159 O O . LEU A 1 270 ? 11.710 6.341 -29.966 1.00 76.81 270 LEU A O 1
ATOM 2163 N N . VAL A 1 271 ? 10.725 4.416 -29.329 1.00 80.50 271 VAL A N 1
ATOM 2164 C CA . VAL A 1 271 ? 10.384 4.862 -27.975 1.00 80.50 271 VAL A CA 1
ATOM 2165 C C . VAL A 1 271 ? 11.027 3.924 -26.956 1.00 80.50 271 VAL A C 1
ATOM 2167 O O . VAL A 1 271 ? 10.540 2.810 -26.752 1.00 80.50 271 VAL A O 1
ATOM 2170 N N . PRO A 1 272 ? 12.118 4.359 -26.300 1.00 88.06 272 PRO A N 1
ATOM 2171 C CA . PRO A 1 272 ? 12.722 3.605 -25.212 1.00 88.06 272 PRO A CA 1
ATOM 2172 C C . PRO A 1 272 ? 11.711 3.309 -24.102 1.00 88.06 272 PRO A C 1
ATOM 2174 O O . PRO A 1 272 ? 11.033 4.215 -23.618 1.00 88.06 272 PRO A O 1
ATOM 2177 N N . ALA A 1 273 ? 11.654 2.053 -23.667 1.00 88.19 273 ALA A N 1
ATOM 2178 C CA . ALA A 1 273 ? 10.920 1.645 -22.474 1.00 88.19 273 ALA A CA 1
ATOM 2179 C C . ALA A 1 273 ? 11.727 1.950 -21.201 1.00 88.19 273 ALA A C 1
ATOM 2181 O O . ALA A 1 273 ? 11.168 2.341 -20.179 1.00 88.19 273 ALA A O 1
ATOM 2182 N N . MET A 1 274 ? 13.053 1.802 -21.272 1.00 92.25 274 MET A N 1
ATOM 2183 C CA . MET A 1 274 ? 13.981 2.087 -20.179 1.00 92.25 274 MET A CA 1
ATOM 2184 C C . MET A 1 274 ? 15.387 2.347 -20.728 1.00 92.25 274 MET A C 1
ATOM 2186 O O . MET A 1 274 ? 15.793 1.732 -21.714 1.00 92.25 274 MET A O 1
ATOM 2190 N N . THR A 1 275 ? 16.153 3.203 -20.046 1.00 92.25 275 THR A N 1
ATOM 2191 C CA . THR A 1 275 ? 17.600 3.359 -20.259 1.00 92.25 275 THR A CA 1
ATOM 2192 C C . THR A 1 275 ? 18.328 3.288 -18.921 1.00 92.25 275 THR A C 1
ATOM 2194 O O . THR A 1 275 ? 17.938 3.970 -17.975 1.00 92.25 275 THR A O 1
ATOM 2197 N N . VAL A 1 276 ? 19.389 2.486 -18.837 1.00 94.94 276 VAL A N 1
ATOM 2198 C CA . VAL A 1 276 ? 20.173 2.273 -17.611 1.00 94.94 276 VAL A CA 1
ATOM 2199 C C . VAL A 1 276 ? 21.653 2.064 -17.930 1.00 94.94 276 VAL A C 1
ATOM 2201 O O . VAL A 1 276 ? 22.010 1.575 -19.000 1.00 94.94 276 VAL A O 1
ATOM 2204 N N . GLU A 1 277 ? 22.532 2.424 -16.999 1.00 96.06 277 GLU A N 1
ATOM 2205 C CA . GLU A 1 277 ? 23.958 2.109 -17.083 1.00 96.06 277 GLU A CA 1
ATOM 2206 C C . GLU A 1 277 ? 24.258 0.753 -16.435 1.00 96.06 277 GLU A C 1
ATOM 2208 O O . GLU A 1 277 ? 23.918 0.505 -15.278 1.00 96.06 277 GLU A O 1
ATOM 2213 N N . VAL A 1 278 ? 24.931 -0.121 -17.177 1.00 95.25 278 VAL A N 1
ATOM 2214 C CA . VAL A 1 278 ? 25.349 -1.453 -16.739 1.00 95.25 278 VAL A CA 1
ATOM 2215 C C . VAL A 1 278 ? 26.842 -1.423 -16.443 1.00 95.25 278 VAL A C 1
ATOM 2217 O O . VAL A 1 278 ? 27.674 -1.308 -17.347 1.00 95.25 278 VAL A O 1
ATOM 2220 N N . GLN A 1 279 ? 27.193 -1.531 -15.165 1.00 96.69 279 GLN A N 1
ATOM 2221 C CA . GLN A 1 279 ? 28.588 -1.537 -14.725 1.00 96.69 279 GLN A CA 1
ATOM 2222 C C . GLN A 1 279 ? 29.293 -2.850 -15.118 1.00 96.69 279 GLN A C 1
ATOM 2224 O O . GLN A 1 279 ? 28.613 -3.858 -15.329 1.00 96.69 279 GLN A O 1
ATOM 2229 N N . PRO A 1 280 ? 30.635 -2.869 -15.238 1.00 96.81 280 PRO A N 1
ATOM 2230 C CA . PRO A 1 280 ? 31.391 -4.109 -15.417 1.00 96.81 280 PRO A CA 1
ATOM 2231 C C . PRO A 1 280 ? 31.065 -5.155 -14.338 1.00 96.81 280 PRO A C 1
ATOM 2233 O O . PRO A 1 280 ? 30.943 -4.821 -13.159 1.00 96.81 280 PRO A O 1
ATOM 2236 N N . GLY A 1 281 ? 30.965 -6.425 -14.736 1.00 95.81 281 GLY A N 1
ATOM 2237 C CA . GLY A 1 281 ? 30.548 -7.533 -13.872 1.00 95.81 281 GLY A CA 1
ATOM 2238 C C . GLY A 1 281 ? 29.056 -7.861 -13.982 1.00 95.81 281 GLY A C 1
ATOM 2239 O O . GLY A 1 281 ? 28.410 -7.571 -14.986 1.00 95.81 281 GLY A O 1
ATOM 2240 N N . VAL A 1 282 ? 28.504 -8.506 -12.951 1.00 94.50 282 VAL A N 1
ATOM 2241 C CA . VAL A 1 282 ? 27.109 -8.975 -12.949 1.00 94.50 282 VAL A CA 1
ATOM 2242 C C . VAL A 1 282 ? 26.184 -7.896 -12.391 1.00 94.50 282 VAL A C 1
ATOM 2244 O O . VAL A 1 282 ? 26.276 -7.541 -11.218 1.00 94.50 282 VAL A O 1
ATOM 2247 N N . SER A 1 283 ? 25.247 -7.437 -13.215 1.00 91.31 283 SER A N 1
ATOM 2248 C CA . SER A 1 283 ? 24.167 -6.521 -12.840 1.00 91.31 283 SER A CA 1
ATOM 2249 C C . SER A 1 283 ? 22.807 -7.216 -12.931 1.00 91.31 283 SER A C 1
ATOM 2251 O O . SER A 1 283 ? 22.598 -8.075 -13.788 1.00 91.31 283 SER A O 1
ATOM 2253 N N . HIS A 1 284 ? 21.871 -6.821 -12.068 1.00 90.00 284 HIS A N 1
ATOM 2254 C CA . HIS A 1 284 ? 20.466 -7.225 -12.148 1.00 90.00 284 HIS A CA 1
ATOM 2255 C C . HIS A 1 284 ? 19.644 -5.992 -12.494 1.00 90.00 284 HIS A C 1
ATOM 2257 O O . HIS A 1 284 ? 19.633 -5.025 -11.736 1.00 90.00 284 HIS A O 1
ATOM 2263 N N . ILE A 1 285 ? 19.008 -6.018 -13.658 1.00 90.00 285 ILE A N 1
ATOM 2264 C CA . ILE A 1 285 ? 18.271 -4.884 -14.201 1.00 90.00 285 ILE A CA 1
ATOM 2265 C C . ILE A 1 285 ? 16.792 -5.240 -14.215 1.00 90.00 285 ILE A C 1
ATOM 2267 O O . ILE A 1 285 ? 16.397 -6.173 -14.907 1.00 90.00 285 ILE A O 1
ATOM 2271 N N . THR A 1 286 ? 15.974 -4.508 -13.469 1.00 89.69 286 THR A N 1
ATOM 2272 C CA . THR A 1 286 ? 14.517 -4.664 -13.510 1.00 89.69 286 THR A CA 1
ATOM 2273 C C . THR A 1 286 ? 13.986 -4.299 -14.898 1.00 89.69 286 THR A C 1
ATOM 2275 O O . THR A 1 286 ? 14.423 -3.312 -15.480 1.00 89.69 286 THR A O 1
ATOM 2278 N N . ALA A 1 287 ? 13.065 -5.090 -15.442 1.00 89.25 287 ALA A N 1
ATOM 2279 C CA . ALA A 1 287 ? 12.398 -4.809 -16.710 1.00 89.25 287 ALA A CA 1
ATOM 2280 C C . ALA A 1 287 ? 11.523 -3.549 -16.623 1.00 89.25 287 ALA A C 1
ATOM 2282 O O . ALA A 1 287 ? 11.181 -3.092 -15.530 1.00 89.25 287 ALA A O 1
ATOM 2283 N N . SER A 1 288 ? 11.099 -3.011 -17.771 1.00 86.62 288 SER A N 1
ATOM 2284 C CA . SER A 1 288 ? 10.294 -1.780 -17.792 1.00 86.62 288 SER A CA 1
ATOM 2285 C C . SER A 1 288 ? 8.897 -1.941 -17.179 1.00 86.62 288 SER A C 1
ATOM 2287 O O . SER A 1 288 ? 8.286 -0.953 -16.774 1.00 86.62 288 SER A O 1
ATOM 2289 N N . SER A 1 289 ? 8.377 -3.172 -17.084 1.00 82.56 289 SER A N 1
ATOM 2290 C CA . SER A 1 289 ? 7.062 -3.452 -16.504 1.00 82.56 289 SER A CA 1
ATOM 2291 C C . SER A 1 289 ? 6.991 -4.817 -15.811 1.00 82.56 289 SER A C 1
ATOM 2293 O O . SER A 1 289 ? 7.800 -5.712 -16.057 1.00 82.56 289 SER A O 1
ATOM 2295 N N . ARG A 1 290 ? 5.965 -5.003 -14.969 1.00 75.56 290 ARG A N 1
ATOM 2296 C CA . ARG A 1 290 ? 5.693 -6.269 -14.259 1.00 75.56 290 ARG A CA 1
ATOM 2297 C C . ARG A 1 290 ? 5.257 -7.413 -15.172 1.00 75.56 290 ARG A C 1
ATOM 2299 O O . ARG A 1 290 ? 5.387 -8.574 -14.796 1.00 75.56 290 ARG A O 1
ATOM 2306 N N . GLU A 1 291 ? 4.699 -7.094 -16.335 1.00 80.94 291 GLU A N 1
ATOM 2307 C CA . GLU A 1 291 ? 4.183 -8.086 -17.285 1.00 80.94 291 GLU A CA 1
ATOM 2308 C C . GLU A 1 291 ? 5.188 -8.408 -18.393 1.00 80.94 291 GLU A C 1
ATOM 2310 O O . GLU A 1 291 ? 4.958 -9.314 -19.199 1.00 80.94 291 GLU A O 1
ATOM 2315 N N . THR A 1 292 ? 6.315 -7.691 -18.421 1.00 84.31 292 THR A N 1
ATOM 2316 C CA . THR A 1 292 ? 7.361 -7.886 -19.414 1.00 84.31 292 THR A CA 1
ATOM 2317 C C . THR A 1 292 ? 7.931 -9.297 -19.302 1.00 84.31 292 THR A C 1
ATOM 2319 O O . THR A 1 292 ? 8.609 -9.649 -18.340 1.00 84.31 292 THR A O 1
ATOM 2322 N N . LYS A 1 293 ? 7.690 -10.111 -20.328 1.00 87.12 293 LYS A N 1
ATOM 2323 C CA . LYS A 1 293 ? 8.369 -11.404 -20.501 1.00 87.12 293 LYS A CA 1
ATOM 2324 C C . LYS A 1 293 ? 9.677 -11.252 -21.270 1.00 87.12 293 LYS A C 1
ATOM 2326 O O . LYS A 1 293 ? 10.602 -12.035 -21.070 1.00 87.12 293 LYS A O 1
ATOM 2331 N N . GLU A 1 294 ? 9.717 -10.263 -22.156 1.00 92.50 294 GLU A N 1
ATOM 2332 C CA . GLU A 1 294 ? 10.782 -10.049 -23.121 1.00 92.50 294 GLU A CA 1
ATOM 2333 C C . GLU A 1 294 ? 10.828 -8.576 -23.555 1.00 92.50 294 GLU A C 1
ATOM 2335 O O . GLU A 1 294 ? 9.776 -7.953 -23.705 1.00 92.50 294 GLU A O 1
ATOM 2340 N N . GLU A 1 295 ? 12.025 -8.037 -23.780 1.00 92.00 295 GLU A N 1
ATOM 2341 C CA . GLU A 1 295 ? 12.266 -6.711 -24.366 1.00 92.00 295 GLU A CA 1
ATOM 2342 C C . GLU A 1 295 ? 13.362 -6.783 -25.426 1.00 92.00 295 GLU A C 1
ATOM 2344 O O . GLU A 1 295 ? 14.337 -7.522 -25.283 1.00 92.00 295 GLU A O 1
ATOM 2349 N N . GLN A 1 296 ? 13.252 -5.956 -26.465 1.00 94.12 296 GLN A N 1
ATOM 2350 C CA . GLN A 1 296 ? 14.382 -5.743 -27.364 1.00 94.12 296 GLN A CA 1
ATOM 2351 C C . GLN A 1 296 ? 15.406 -4.846 -26.676 1.00 94.12 296 GLN A C 1
ATOM 2353 O O . GLN A 1 296 ? 15.037 -3.862 -26.038 1.00 94.12 296 GLN A O 1
ATOM 2358 N N . ALA A 1 297 ? 16.688 -5.165 -26.819 1.00 94.56 297 ALA A N 1
ATOM 2359 C CA . ALA A 1 297 ? 17.767 -4.442 -26.167 1.00 94.56 297 ALA A CA 1
ATOM 2360 C C . ALA A 1 297 ? 18.817 -3.934 -27.154 1.00 94.56 297 ALA A C 1
ATOM 2362 O O . ALA A 1 297 ? 19.243 -4.626 -28.086 1.00 94.56 297 ALA A O 1
ATOM 2363 N N . VAL A 1 298 ? 19.267 -2.712 -26.889 1.00 93.69 298 VAL A N 1
ATOM 2364 C CA . VAL A 1 298 ? 20.416 -2.082 -27.528 1.00 93.69 298 VAL A CA 1
ATOM 2365 C C . VAL A 1 298 ? 21.419 -1.736 -26.441 1.00 93.69 298 VAL A C 1
ATOM 2367 O O . VAL A 1 298 ? 21.133 -0.950 -25.541 1.00 93.69 298 VAL A O 1
ATOM 2370 N N . PHE A 1 299 ? 22.608 -2.315 -26.541 1.00 95.62 299 PHE A N 1
ATOM 2371 C CA . PHE A 1 299 ? 23.733 -1.994 -25.675 1.00 95.62 299 PHE A CA 1
ATOM 2372 C C . PHE A 1 299 ? 24.692 -1.067 -26.414 1.00 95.62 299 PHE A C 1
ATOM 2374 O O . PHE A 1 299 ? 25.019 -1.331 -27.570 1.00 95.62 299 PHE A O 1
ATOM 2381 N N . THR A 1 300 ? 25.183 -0.018 -25.760 1.00 93.12 300 THR A N 1
ATOM 2382 C CA . THR A 1 300 ? 26.075 0.988 -26.355 1.00 93.12 300 THR A CA 1
ATOM 2383 C C . THR A 1 300 ? 27.299 1.211 -25.470 1.00 93.12 300 THR A C 1
ATOM 2385 O O . THR A 1 300 ? 27.156 1.516 -24.287 1.00 93.12 300 THR A O 1
ATOM 2388 N N . LEU A 1 301 ? 28.498 1.059 -26.037 1.00 94.19 301 LEU A N 1
ATOM 2389 C CA . LEU A 1 301 ? 29.760 1.438 -25.392 1.00 94.19 301 LEU A CA 1
ATOM 2390 C C . LEU A 1 301 ? 29.966 2.954 -25.458 1.00 94.19 301 LEU A C 1
ATOM 2392 O O . LEU A 1 301 ? 29.385 3.636 -26.305 1.00 94.19 301 LEU A O 1
ATOM 2396 N N . PHE A 1 302 ? 30.867 3.478 -24.627 1.00 88.75 302 PHE A N 1
ATOM 2397 C CA . PHE A 1 302 ? 31.205 4.904 -24.617 1.00 88.75 302 PHE A CA 1
ATOM 2398 C C . PHE A 1 302 ? 31.754 5.405 -25.966 1.00 88.75 302 PHE A C 1
ATOM 2400 O O . PHE A 1 302 ? 31.505 6.541 -26.368 1.00 88.75 302 PHE A O 1
ATOM 2407 N N . ASP A 1 303 ? 32.458 4.547 -26.708 1.00 84.38 303 ASP A N 1
ATOM 2408 C CA . ASP A 1 303 ? 32.979 4.859 -28.046 1.00 84.38 303 ASP A CA 1
ATOM 2409 C C . ASP A 1 303 ? 31.916 4.822 -29.167 1.00 84.38 303 ASP A C 1
ATOM 2411 O O . ASP A 1 303 ? 32.225 5.066 -30.337 1.00 84.38 303 ASP A O 1
ATOM 2415 N N . GLY A 1 304 ? 30.654 4.548 -28.819 1.00 84.19 304 GLY A N 1
ATOM 2416 C CA . GLY A 1 304 ? 29.518 4.520 -29.735 1.00 84.19 304 GLY A CA 1
ATOM 2417 C C . GLY A 1 304 ? 29.346 3.209 -30.502 1.00 84.19 304 GLY A C 1
ATOM 2418 O O . GLY A 1 304 ? 28.442 3.118 -31.336 1.00 84.19 304 GLY A O 1
ATOM 2419 N N . ARG A 1 305 ? 30.172 2.183 -30.253 1.00 88.38 305 ARG A N 1
ATOM 2420 C CA . ARG A 1 305 ? 29.887 0.826 -30.741 1.00 88.38 305 ARG A CA 1
ATOM 2421 C C . ARG A 1 305 ? 28.655 0.277 -30.034 1.00 88.38 305 ARG A C 1
ATOM 2423 O O . ARG A 1 305 ? 28.465 0.501 -28.841 1.00 88.38 305 ARG A O 1
ATOM 2430 N N . THR A 1 306 ? 27.831 -0.471 -30.761 1.00 91.56 306 THR A N 1
ATOM 2431 C CA . THR A 1 306 ? 26.573 -1.001 -30.223 1.00 91.56 306 THR A CA 1
ATOM 2432 C C . THR A 1 306 ? 26.422 -2.493 -30.480 1.00 91.56 306 THR A C 1
ATOM 2434 O O . THR A 1 306 ? 26.896 -3.007 -31.494 1.00 91.56 306 THR A O 1
ATOM 2437 N N . PHE A 1 307 ? 25.715 -3.170 -29.585 1.00 92.00 307 PHE A N 1
ATOM 2438 C CA . PHE A 1 307 ? 25.241 -4.538 -29.739 1.00 92.00 307 PHE A CA 1
ATOM 2439 C C . PHE A 1 307 ? 23.706 -4.505 -29.740 1.00 92.00 307 PHE A C 1
ATOM 2441 O O . PHE A 1 307 ? 23.089 -4.133 -28.742 1.00 92.00 307 PHE A O 1
ATOM 2448 N N . LYS A 1 308 ? 23.101 -4.793 -30.900 1.00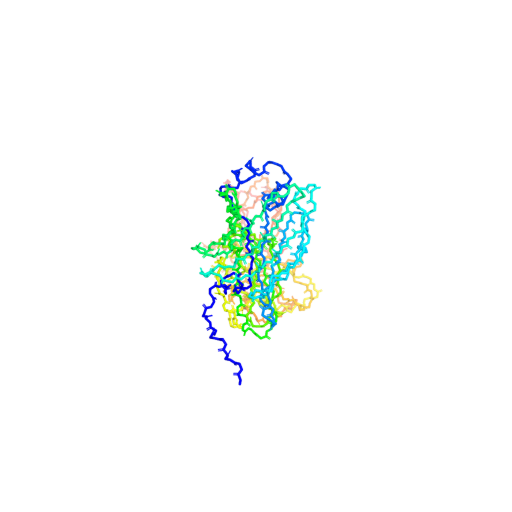 86.06 308 LYS A N 1
ATOM 2449 C CA . LYS A 1 308 ? 21.654 -4.670 -31.161 1.00 86.06 308 LYS A CA 1
ATOM 2450 C C . LYS A 1 308 ? 21.035 -6.019 -31.513 1.00 86.06 308 LYS A C 1
ATOM 2452 O O . LYS A 1 308 ? 21.746 -6.950 -31.883 1.00 86.06 308 LYS A O 1
ATOM 2457 N N . GLY A 1 309 ? 19.703 -6.079 -31.482 1.00 77.88 309 GLY A N 1
ATOM 2458 C CA . GLY A 1 309 ? 18.932 -7.246 -31.922 1.00 77.88 309 GLY A CA 1
ATOM 2459 C C . GLY A 1 309 ? 18.915 -8.388 -30.909 1.00 77.88 309 GLY A C 1
ATOM 2460 O O . GLY A 1 309 ? 18.518 -9.500 -31.249 1.00 77.88 309 GLY A O 1
ATOM 2461 N N . LEU A 1 310 ? 19.348 -8.122 -29.674 1.00 88.69 310 LEU A N 1
ATOM 2462 C CA . LEU A 1 310 ? 19.197 -9.063 -28.580 1.00 88.69 310 LEU A CA 1
ATOM 2463 C C . LEU A 1 310 ? 17.797 -8.917 -27.988 1.00 88.69 310 LEU A C 1
ATOM 2465 O O . LEU A 1 310 ? 17.337 -7.804 -27.730 1.00 88.69 310 LEU A O 1
ATOM 2469 N N . SER A 1 311 ? 17.159 -10.050 -27.734 1.00 92.56 311 SER A N 1
ATOM 2470 C CA . SER A 1 311 ? 15.924 -10.110 -26.971 1.00 92.56 311 SER A CA 1
ATOM 2471 C C . SER A 1 311 ? 16.243 -10.524 -25.540 1.00 92.56 311 SER A C 1
ATOM 2473 O O . SER A 1 311 ? 16.730 -11.631 -25.304 1.00 92.56 311 SER A O 1
ATOM 2475 N N . LEU A 1 312 ? 16.036 -9.617 -24.589 1.00 93.31 312 LEU A N 1
ATOM 2476 C CA . LEU A 1 312 ? 16.216 -9.888 -23.171 1.00 93.31 312 LEU A CA 1
ATOM 2477 C C . LEU A 1 312 ? 14.968 -10.560 -22.632 1.00 93.31 312 LEU A C 1
ATOM 2479 O O . LEU A 1 312 ? 13.915 -9.937 -22.561 1.00 93.31 312 LEU A O 1
ATOM 2483 N N . LYS A 1 313 ? 15.099 -11.816 -22.220 1.00 91.88 313 LYS A N 1
ATOM 2484 C CA . LYS A 1 313 ? 14.032 -12.552 -21.546 1.00 91.88 313 LYS A CA 1
ATOM 2485 C C . LYS A 1 313 ? 14.169 -12.424 -20.040 1.00 91.88 313 LYS A C 1
ATOM 2487 O O . LYS A 1 313 ? 15.272 -12.447 -19.491 1.00 91.88 313 LYS A O 1
ATOM 2492 N N . ALA A 1 314 ? 13.030 -12.291 -19.374 1.00 87.75 314 ALA A N 1
ATOM 2493 C CA . ALA A 1 314 ? 12.964 -12.212 -17.925 1.00 87.75 314 ALA A CA 1
ATOM 2494 C C . ALA A 1 314 ? 13.679 -13.404 -17.268 1.00 87.75 314 ALA A C 1
ATOM 2496 O O . ALA A 1 314 ? 13.453 -14.554 -17.642 1.00 87.75 314 ALA A O 1
ATOM 2497 N N . PHE A 1 315 ? 14.510 -13.116 -16.266 1.00 84.62 315 PHE A N 1
ATOM 2498 C CA . PHE A 1 315 ? 15.274 -14.078 -15.464 1.00 84.62 315 PHE A CA 1
ATOM 2499 C C . PHE A 1 315 ? 16.355 -14.863 -16.221 1.00 84.62 315 PHE A C 1
ATOM 2501 O O . PHE A 1 315 ? 16.983 -15.754 -15.647 1.00 84.62 315 PHE A O 1
ATOM 2508 N N . GLU A 1 316 ? 16.629 -14.514 -17.479 1.00 90.94 316 GLU A N 1
ATOM 2509 C CA . GLU A 1 316 ? 17.754 -15.070 -18.224 1.00 90.94 316 GLU A CA 1
ATOM 2510 C C . GLU A 1 316 ? 19.033 -14.252 -18.011 1.00 90.94 316 GLU A C 1
ATOM 2512 O O . GLU A 1 316 ? 19.019 -13.093 -17.57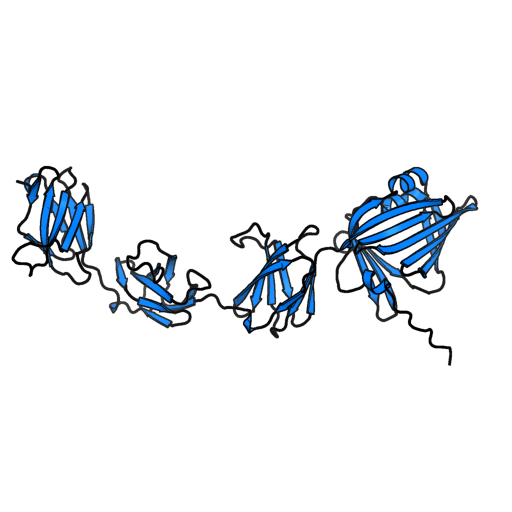7 1.00 90.94 316 GLU A O 1
ATOM 2517 N N . THR A 1 317 ? 20.169 -14.899 -18.284 1.00 94.06 317 THR A N 1
ATOM 2518 C CA . THR A 1 317 ? 21.485 -14.261 -18.227 1.00 94.06 317 THR A CA 1
ATOM 2519 C C . THR A 1 317 ? 21.965 -13.913 -19.627 1.00 94.06 317 THR A C 1
ATOM 2521 O O . THR A 1 317 ? 22.050 -14.784 -20.488 1.00 94.06 317 THR A O 1
ATOM 2524 N N . THR A 1 318 ? 22.351 -12.657 -19.816 1.00 95.81 318 THR A N 1
ATOM 2525 C CA . THR A 1 318 ? 22.991 -12.159 -21.033 1.00 95.81 318 THR A CA 1
ATOM 2526 C C . THR A 1 318 ? 24.431 -11.805 -20.721 1.00 95.81 318 THR A C 1
ATOM 2528 O O . THR A 1 318 ? 24.686 -10.927 -19.898 1.00 95.81 318 THR A O 1
ATOM 2531 N N . THR A 1 319 ? 25.374 -12.440 -21.407 1.00 97.00 319 THR A N 1
ATOM 2532 C CA . THR A 1 319 ? 26.795 -12.095 -21.306 1.00 97.00 319 THR A CA 1
ATOM 2533 C C . THR A 1 319 ? 27.187 -11.148 -22.433 1.00 97.00 319 THR A C 1
ATOM 2535 O O . THR A 1 319 ? 26.973 -11.443 -23.607 1.00 97.00 319 THR A O 1
ATOM 2538 N N . LEU A 1 320 ? 27.781 -10.011 -22.077 1.00 96.25 320 LEU A N 1
ATOM 2539 C CA . LEU A 1 320 ? 28.279 -9.016 -23.019 1.00 96.25 320 LEU A CA 1
ATOM 2540 C C . LEU A 1 320 ? 29.794 -9.134 -23.130 1.00 96.25 320 LEU A C 1
ATOM 2542 O O . LEU A 1 320 ? 30.506 -8.971 -22.143 1.00 96.25 320 LEU A O 1
ATOM 2546 N N . GLN A 1 321 ? 30.287 -9.352 -24.343 1.00 95.94 321 GLN A N 1
ATOM 2547 C CA . GLN A 1 321 ? 31.714 -9.330 -24.655 1.00 95.94 321 GLN A CA 1
ATOM 2548 C C . GLN A 1 321 ? 32.017 -8.156 -25.577 1.00 95.94 321 GLN A C 1
ATOM 2550 O O . GLN A 1 321 ? 31.218 -7.833 -26.454 1.00 95.94 321 GLN A O 1
ATOM 2555 N N . ARG A 1 322 ? 33.183 -7.526 -25.401 1.00 93.06 322 ARG A N 1
ATOM 2556 C CA . ARG A 1 322 ? 33.576 -6.326 -26.161 1.00 93.06 322 ARG A CA 1
ATOM 2557 C C . ARG A 1 322 ? 33.527 -6.543 -27.678 1.00 93.06 322 ARG A C 1
ATOM 2559 O O . ARG A 1 322 ? 33.144 -5.628 -28.402 1.00 93.06 322 ARG A O 1
ATOM 2566 N N . ASP A 1 323 ? 33.858 -7.744 -28.142 1.00 91.94 323 ASP A N 1
ATOM 2567 C CA . ASP A 1 323 ? 33.927 -8.087 -29.568 1.00 91.94 323 ASP A CA 1
ATOM 2568 C C . ASP A 1 323 ? 32.544 -8.254 -30.221 1.00 91.94 323 ASP A C 1
ATOM 2570 O O . ASP A 1 323 ? 32.426 -8.211 -31.445 1.00 91.94 323 ASP A O 1
ATOM 2574 N N . ALA A 1 324 ? 31.478 -8.383 -29.421 1.00 91.12 324 ALA A N 1
ATOM 2575 C CA . ALA A 1 324 ? 30.101 -8.403 -29.916 1.00 91.12 324 ALA A CA 1
ATOM 2576 C C . ALA A 1 324 ? 29.591 -7.002 -30.309 1.00 91.12 324 ALA A C 1
ATOM 2578 O O . ALA A 1 324 ? 28.596 -6.881 -31.027 1.00 91.12 324 ALA A O 1
ATOM 2579 N N . PHE A 1 325 ? 30.263 -5.935 -29.859 1.00 91.56 325 PHE A N 1
ATOM 2580 C CA . PHE A 1 325 ? 29.881 -4.560 -30.159 1.00 91.56 325 PHE A CA 1
ATOM 2581 C C . PHE A 1 325 ? 30.477 -4.124 -31.490 1.00 91.56 325 PHE A C 1
ATOM 2583 O O . PHE A 1 325 ? 31.691 -3.947 -31.635 1.00 91.56 325 PHE A O 1
ATOM 2590 N N . LYS A 1 326 ? 29.598 -3.882 -32.459 1.00 86.62 326 LYS A N 1
ATOM 2591 C CA . LYS A 1 326 ? 29.979 -3.389 -33.777 1.00 86.62 326 LYS A CA 1
ATOM 2592 C C . LYS A 1 326 ? 29.847 -1.876 -33.822 1.00 86.62 326 LYS A C 1
ATOM 2594 O O . LYS A 1 326 ? 28.884 -1.295 -33.313 1.00 86.62 326 LYS A O 1
ATOM 2599 N N . GLN A 1 327 ? 30.802 -1.222 -34.469 1.00 81.19 327 GLN A N 1
ATOM 2600 C CA . GLN A 1 327 ? 30.603 0.159 -34.876 1.00 81.19 327 GLN A CA 1
ATOM 2601 C C . GLN A 1 327 ? 29.713 0.142 -36.112 1.00 81.19 327 GLN A C 1
ATOM 2603 O O . GLN A 1 327 ? 30.116 -0.391 -37.143 1.00 81.19 327 GLN A O 1
ATOM 2608 N N . TYR A 1 328 ? 28.508 0.700 -36.008 1.00 79.81 328 TYR A N 1
ATOM 2609 C CA . TYR A 1 328 ? 27.664 0.833 -37.188 1.00 79.81 328 TYR A CA 1
ATOM 2610 C C . TYR A 1 328 ? 28.324 1.833 -38.144 1.00 79.81 328 TYR A C 1
ATOM 2612 O O . TYR A 1 328 ? 28.705 2.930 -37.702 1.00 79.81 328 TYR A O 1
ATOM 2620 N N . PRO A 1 329 ? 28.477 1.469 -39.426 1.00 83.06 329 PRO A N 1
ATOM 2621 C CA . PRO A 1 329 ? 28.950 2.375 -40.453 1.00 83.06 329 PRO A CA 1
ATOM 2622 C C . PRO A 1 329 ? 28.195 3.697 -40.398 1.00 83.06 329 PRO A C 1
ATOM 2624 O O . PRO A 1 329 ? 26.966 3.724 -40.363 1.00 83.06 329 PRO A O 1
ATOM 2627 N N . HIS A 1 330 ? 28.931 4.800 -40.363 1.00 87.44 330 HIS A N 1
ATOM 2628 C CA . HIS A 1 330 ? 28.351 6.131 -40.481 1.00 87.44 330 HIS A CA 1
ATOM 2629 C C . HIS A 1 330 ? 29.281 7.049 -41.256 1.00 87.44 330 HIS A C 1
ATOM 2631 O O . HIS A 1 330 ? 30.488 6.836 -41.311 1.00 87.44 330 HIS A O 1
ATOM 2637 N N . TYR A 1 331 ? 28.716 8.105 -41.810 1.00 90.38 331 TYR A N 1
ATOM 2638 C CA . TYR A 1 331 ? 29.409 9.163 -42.514 1.00 90.38 331 TYR A CA 1
ATOM 2639 C C . TYR A 1 331 ? 29.406 10.410 -41.642 1.00 90.38 331 TYR A C 1
ATOM 2641 O O . TYR A 1 331 ? 28.367 10.786 -41.092 1.00 90.38 331 TYR A O 1
ATOM 2649 N N . LYS A 1 332 ? 30.556 11.073 -41.515 1.00 93.88 332 LYS A N 1
ATOM 2650 C CA . LYS A 1 332 ? 30.608 12.425 -40.955 1.00 93.88 332 LYS A CA 1
ATOM 2651 C C . LYS A 1 332 ? 30.487 13.405 -42.113 1.00 93.88 332 LYS A C 1
ATOM 2653 O O . LYS A 1 332 ? 31.345 13.427 -42.985 1.00 93.88 332 LYS A O 1
ATOM 2658 N N . ILE A 1 333 ? 29.438 14.211 -42.132 1.00 94.25 333 ILE A N 1
ATOM 2659 C CA . ILE A 1 333 ? 29.184 15.156 -43.218 1.00 94.25 333 ILE A CA 1
ATOM 2660 C C . ILE A 1 333 ? 29.327 16.563 -42.661 1.00 94.25 333 ILE A C 1
ATOM 2662 O O . ILE A 1 333 ? 28.599 16.952 -41.754 1.00 94.25 333 ILE A O 1
ATOM 2666 N N . GLU A 1 334 ? 30.287 17.311 -43.189 1.00 96.81 334 GLU A N 1
ATOM 2667 C CA . GLU A 1 334 ? 30.514 18.716 -42.866 1.00 96.81 334 GLU A CA 1
ATOM 2668 C C . GLU A 1 334 ? 29.923 19.563 -43.992 1.00 96.81 334 GLU A C 1
ATOM 2670 O O . GLU A 1 334 ? 30.556 19.808 -45.021 1.00 96.81 334 GLU A O 1
ATOM 2675 N N . ASN A 1 335 ? 28.667 19.965 -43.826 1.00 96.81 335 ASN A N 1
ATOM 2676 C CA . ASN A 1 335 ? 27.938 20.757 -44.799 1.00 96.81 335 ASN A CA 1
ATOM 2677 C C . ASN A 1 335 ? 28.250 22.256 -44.642 1.00 96.81 335 ASN A C 1
ATOM 2679 O O . ASN A 1 335 ? 27.593 22.966 -43.879 1.00 96.81 335 ASN A O 1
ATOM 2683 N N . ASN A 1 336 ? 29.222 22.741 -45.421 1.00 96.62 336 ASN A N 1
ATOM 2684 C CA . ASN A 1 336 ? 29.641 24.146 -45.470 1.00 96.62 336 ASN A CA 1
ATOM 2685 C C . ASN A 1 336 ? 29.010 24.916 -46.645 1.00 96.62 336 ASN A C 1
ATOM 2687 O O . ASN A 1 336 ? 29.527 25.951 -47.067 1.00 96.62 336 ASN A O 1
ATOM 2691 N N . THR A 1 337 ? 27.915 24.416 -47.222 1.00 94.69 337 THR A N 1
ATOM 2692 C CA . THR A 1 337 ? 27.267 25.058 -48.381 1.00 94.69 337 THR A CA 1
ATOM 2693 C C . THR A 1 337 ? 26.425 26.279 -47.999 1.00 94.69 337 THR A C 1
ATOM 2695 O O . THR A 1 337 ? 26.183 27.142 -48.843 1.00 94.69 337 THR A O 1
ATOM 2698 N N . GLY A 1 338 ? 26.001 26.359 -46.732 1.00 94.44 338 GLY A N 1
ATOM 2699 C CA . GLY A 1 338 ? 25.035 27.340 -46.231 1.00 94.44 338 GLY A CA 1
ATOM 2700 C C . GLY A 1 338 ? 23.570 26.933 -46.426 1.00 94.44 338 GLY A C 1
ATOM 2701 O O . GLY A 1 338 ? 22.700 27.554 -45.825 1.00 94.44 338 GLY A O 1
ATOM 2702 N N . ASP A 1 339 ? 23.300 25.864 -47.183 1.00 94.62 339 ASP A N 1
ATOM 2703 C CA . ASP A 1 339 ? 21.959 25.356 -47.484 1.00 94.62 339 ASP A CA 1
ATOM 2704 C C . ASP A 1 339 ? 21.783 23.908 -46.987 1.00 94.62 339 ASP A C 1
ATOM 2706 O O . ASP A 1 339 ? 22.750 23.176 -46.777 1.00 94.62 339 ASP A O 1
ATOM 2710 N N . THR A 1 340 ? 20.537 23.464 -46.792 1.00 95.56 340 THR A N 1
ATOM 2711 C CA . THR A 1 340 ? 20.251 22.033 -46.561 1.00 95.56 340 THR A CA 1
ATOM 2712 C C . THR A 1 340 ? 20.455 21.254 -47.859 1.00 95.56 340 THR A C 1
ATOM 2714 O O . THR A 1 340 ? 19.965 21.677 -48.911 1.00 95.56 340 THR A O 1
ATOM 2717 N N . VAL A 1 341 ? 21.151 20.121 -47.778 1.00 96.25 341 VAL A N 1
ATOM 2718 C CA . VAL A 1 341 ? 21.424 19.224 -48.909 1.00 96.25 341 VAL A CA 1
ATOM 2719 C C . VAL A 1 341 ? 20.862 17.837 -48.629 1.00 96.25 341 VAL A C 1
ATOM 2721 O O . VAL A 1 341 ? 20.985 17.337 -47.517 1.00 96.25 341 VAL A O 1
ATOM 2724 N N . THR A 1 342 ? 20.272 17.199 -49.628 1.00 97.31 342 THR A N 1
ATOM 2725 C CA . THR A 1 342 ? 19.737 15.841 -49.525 1.00 97.31 342 THR A CA 1
ATOM 2726 C C . THR A 1 342 ? 20.812 14.847 -49.947 1.00 97.31 342 THR A C 1
ATOM 2728 O O . THR A 1 342 ? 21.218 14.833 -51.110 1.00 97.31 342 THR A O 1
ATOM 2731 N N . LEU A 1 343 ? 21.281 14.025 -49.010 1.00 96.06 343 LEU A N 1
ATOM 2732 C CA . LEU A 1 343 ? 22.103 12.852 -49.290 1.00 96.06 343 LEU A CA 1
ATOM 2733 C C . LEU A 1 343 ? 21.203 11.730 -49.805 1.00 96.06 343 LEU A C 1
ATOM 2735 O O . LEU A 1 343 ? 20.247 11.348 -49.138 1.00 96.06 343 LEU A O 1
ATOM 2739 N N . THR A 1 344 ? 21.543 11.179 -50.962 1.00 95.00 344 THR A N 1
ATOM 2740 C CA . THR A 1 344 ? 20.969 9.943 -51.499 1.00 95.00 344 THR A CA 1
ATOM 2741 C C . THR A 1 344 ? 22.094 8.937 -51.677 1.00 95.00 344 THR A C 1
ATOM 2743 O O . THR A 1 344 ? 23.080 9.242 -52.356 1.00 95.00 344 THR A O 1
ATOM 2746 N N . THR A 1 345 ? 21.967 7.758 -51.074 1.00 93.56 345 THR A N 1
ATOM 2747 C CA . THR A 1 345 ? 22.945 6.678 -51.230 1.00 93.56 345 THR A CA 1
ATOM 2748 C C . THR A 1 345 ? 22.362 5.469 -51.940 1.00 93.56 345 THR A C 1
ATOM 2750 O O . THR A 1 345 ? 21.153 5.241 -51.932 1.00 93.56 345 THR A O 1
ATOM 2753 N N . HIS A 1 346 ? 23.237 4.701 -52.580 1.00 91.88 346 HIS A N 1
ATOM 2754 C CA . HIS A 1 346 ? 22.919 3.486 -53.316 1.00 91.88 346 HIS A CA 1
ATOM 2755 C C . HIS A 1 346 ? 23.946 2.400 -52.996 1.00 91.88 346 HIS A C 1
ATOM 2757 O O . HIS A 1 346 ? 25.112 2.687 -52.703 1.00 91.88 346 HIS A O 1
ATOM 2763 N N . SER A 1 347 ? 23.528 1.139 -53.100 1.00 88.06 347 SER A N 1
ATOM 2764 C CA . SER A 1 347 ? 24.463 0.017 -53.014 1.00 88.06 347 SER A CA 1
ATOM 2765 C C . SER A 1 347 ? 25.486 0.097 -54.150 1.00 88.06 347 SER A C 1
ATOM 2767 O O . SER A 1 347 ? 25.120 0.346 -55.294 1.00 88.06 347 SER A O 1
ATOM 2769 N N . VAL A 1 348 ? 26.764 -0.172 -53.866 1.00 84.44 348 VAL A N 1
ATOM 2770 C CA . VAL A 1 348 ? 27.843 -0.156 -54.879 1.00 84.44 348 VAL A CA 1
ATOM 2771 C C . VAL A 1 348 ? 27.595 -1.168 -56.010 1.00 84.44 348 VAL A C 1
ATOM 2773 O O . VAL A 1 348 ? 28.101 -0.990 -57.115 1.00 84.44 348 VAL A O 1
ATOM 2776 N N . GLY A 1 349 ? 26.806 -2.218 -55.745 1.00 80.50 349 GLY A N 1
ATOM 2777 C CA . GLY A 1 349 ? 26.406 -3.219 -56.737 1.00 80.50 349 GLY A CA 1
ATOM 2778 C C . GLY A 1 349 ? 25.169 -2.854 -57.567 1.00 80.50 349 GLY A C 1
ATOM 2779 O O . GLY A 1 349 ? 24.840 -3.597 -58.491 1.00 80.50 349 GLY A O 1
ATOM 2780 N N . ASP A 1 350 ? 24.475 -1.752 -57.262 1.00 76.44 350 ASP A N 1
ATOM 2781 C CA . ASP A 1 350 ? 23.322 -1.293 -58.040 1.00 76.44 350 ASP A CA 1
ATOM 2782 C C . ASP A 1 350 ? 23.797 -0.448 -59.231 1.00 76.44 350 ASP A C 1
ATOM 2784 O O . ASP A 1 350 ? 23.953 0.768 -59.153 1.00 76.44 350 ASP A O 1
ATOM 2788 N N . PHE A 1 351 ? 24.056 -1.115 -60.356 1.00 57.59 351 PHE A N 1
ATOM 2789 C CA . PHE A 1 351 ? 24.590 -0.486 -61.568 1.00 57.59 351 PHE A CA 1
ATOM 2790 C C . PHE A 1 351 ? 23.631 0.515 -62.240 1.00 57.59 351 PHE A C 1
ATOM 2792 O O . PHE A 1 351 ? 24.056 1.212 -63.162 1.00 57.59 351 PHE A O 1
ATOM 2799 N N . ILE A 1 352 ? 22.354 0.580 -61.834 1.00 64.75 352 ILE A N 1
ATOM 2800 C CA . ILE A 1 352 ? 21.326 1.388 -62.517 1.00 64.75 352 ILE A CA 1
ATOM 2801 C C . ILE A 1 352 ? 20.749 2.497 -61.605 1.00 64.75 352 ILE A C 1
ATOM 2803 O O . ILE A 1 352 ? 19.910 3.271 -62.055 1.00 64.75 352 ILE A O 1
ATOM 2807 N N . TYR A 1 353 ? 21.229 2.663 -60.362 1.00 64.69 353 TYR A N 1
ATOM 2808 C CA . TYR A 1 353 ? 20.771 3.716 -59.428 1.00 64.69 353 TYR A CA 1
ATOM 2809 C C . TYR A 1 353 ? 19.239 3.794 -59.276 1.00 64.69 353 TYR A C 1
ATOM 2811 O O . TYR A 1 353 ? 18.677 4.875 -59.090 1.00 64.69 353 TYR A O 1
ATOM 2819 N N . LEU A 1 354 ? 18.531 2.671 -59.410 1.00 69.38 354 LEU A N 1
ATOM 2820 C CA . LEU A 1 354 ? 17.071 2.708 -59.543 1.00 69.38 354 LEU A CA 1
ATOM 2821 C C . LEU A 1 354 ? 16.377 2.900 -58.199 1.00 69.38 354 LEU A C 1
ATOM 2823 O O . LEU A 1 354 ? 15.305 3.502 -58.145 1.00 69.38 354 LEU A O 1
ATOM 2827 N N . VAL A 1 355 ? 16.978 2.392 -57.121 1.00 81.44 355 VAL A N 1
ATOM 2828 C CA . VAL A 1 355 ? 16.384 2.434 -55.787 1.00 81.44 355 VAL A CA 1
ATOM 2829 C C . VAL A 1 355 ? 17.403 3.006 -54.804 1.00 81.44 355 VAL A C 1
ATOM 2831 O O . VAL A 1 355 ? 18.445 2.390 -54.570 1.00 81.44 355 VAL A O 1
ATOM 2834 N N . PRO A 1 356 ? 17.141 4.191 -54.227 1.00 88.25 356 PRO A N 1
ATOM 2835 C CA . PRO A 1 356 ? 17.930 4.698 -53.117 1.00 88.25 356 PRO A CA 1
ATOM 2836 C C . PRO A 1 356 ? 17.944 3.705 -51.957 1.00 88.25 356 PRO A C 1
ATOM 2838 O O . PRO A 1 356 ? 16.895 3.235 -51.518 1.00 88.25 356 PRO A O 1
ATOM 2841 N N . ALA A 1 357 ? 19.134 3.418 -51.442 1.00 86.00 357 ALA A N 1
ATOM 2842 C CA . ALA A 1 357 ? 19.307 2.664 -50.211 1.00 86.00 357 ALA A CA 1
ATOM 2843 C C . ALA A 1 357 ? 18.967 3.534 -48.988 1.00 86.00 357 ALA A C 1
ATOM 2845 O O . ALA A 1 357 ? 18.406 3.046 -48.010 1.00 86.00 357 ALA A O 1
ATOM 2846 N N . MET A 1 358 ? 19.264 4.835 -49.063 1.00 92.25 358 MET A N 1
ATOM 2847 C CA . MET A 1 358 ? 18.920 5.822 -48.043 1.00 92.25 358 MET A CA 1
ATOM 2848 C C . MET A 1 358 ? 18.763 7.214 -48.668 1.00 92.25 358 MET A C 1
ATOM 2850 O O . MET A 1 358 ? 19.498 7.578 -49.587 1.00 92.25 358 MET A O 1
ATOM 2854 N N . VAL A 1 359 ? 17.829 8.008 -48.132 1.00 93.19 359 VAL A N 1
ATOM 2855 C CA . VAL A 1 359 ? 17.645 9.430 -48.461 1.00 93.19 359 VAL A CA 1
ATOM 2856 C C . VAL A 1 359 ? 17.518 10.224 -47.162 1.00 93.19 359 VAL A C 1
ATOM 2858 O O . VAL A 1 359 ? 16.631 9.936 -46.361 1.00 93.19 359 VAL A O 1
ATOM 2861 N N . VAL A 1 360 ? 18.401 11.198 -46.930 1.00 93.25 360 VAL A N 1
ATOM 2862 C CA . VAL A 1 360 ? 18.445 11.989 -45.686 1.00 93.25 360 VAL A CA 1
ATOM 2863 C C . VAL A 1 360 ? 18.777 13.447 -45.987 1.00 93.25 360 VAL A C 1
ATOM 2865 O O . VAL A 1 360 ? 19.728 13.738 -46.709 1.00 93.25 360 VAL A O 1
ATOM 2868 N N . ASP A 1 361 ? 18.041 14.373 -45.377 1.00 95.50 361 ASP A N 1
ATOM 2869 C CA . ASP A 1 361 ? 18.352 15.802 -45.427 1.00 95.50 361 ASP A CA 1
ATOM 2870 C C . ASP A 1 361 ? 19.415 16.187 -44.390 1.00 95.50 361 ASP A C 1
ATOM 2872 O O . ASP A 1 361 ? 19.300 15.887 -43.202 1.00 95.50 361 ASP A O 1
ATOM 2876 N N . ILE A 1 362 ? 20.445 16.898 -44.848 1.00 93.62 362 ILE A N 1
ATOM 2877 C CA . ILE A 1 362 ? 21.603 17.330 -44.066 1.00 93.62 362 ILE A CA 1
ATOM 2878 C C . ILE A 1 362 ? 21.602 18.850 -43.976 1.00 93.62 362 ILE A C 1
ATOM 2880 O O . ILE A 1 362 ? 21.860 19.560 -44.954 1.00 93.62 362 ILE A O 1
ATOM 2884 N N . THR A 1 363 ? 21.318 19.371 -42.789 1.00 95.50 363 THR A N 1
ATOM 2885 C CA . THR A 1 363 ? 21.348 20.810 -42.513 1.00 95.50 363 THR A CA 1
ATOM 2886 C C . THR A 1 363 ? 22.788 21.350 -42.504 1.00 95.50 363 THR A C 1
ATOM 2888 O O . THR A 1 363 ? 23.740 20.572 -42.403 1.00 95.50 363 THR A O 1
ATOM 2891 N N . PRO A 1 364 ? 22.997 22.674 -42.658 1.00 96.94 364 PRO A N 1
ATOM 2892 C CA . PRO A 1 364 ? 24.324 23.273 -42.520 1.00 96.94 364 PRO A CA 1
ATOM 2893 C C . PRO A 1 364 ? 24.972 22.941 -41.169 1.00 96.94 364 PRO A C 1
ATOM 2895 O O . PRO A 1 364 ? 24.309 22.995 -40.133 1.00 96.94 364 PRO A O 1
ATOM 2898 N N . GLY A 1 365 ? 26.272 22.639 -41.177 1.00 94.50 365 GLY A N 1
ATOM 2899 C CA . GLY A 1 365 ? 27.023 22.221 -39.989 1.00 94.50 365 GLY A CA 1
ATOM 2900 C C . GLY A 1 365 ? 27.588 20.805 -40.103 1.00 94.50 365 GLY A C 1
ATOM 2901 O O . GLY A 1 365 ? 27.877 20.326 -41.195 1.00 94.50 365 GLY A O 1
ATOM 2902 N N . THR A 1 366 ? 27.809 20.144 -38.964 1.00 93.38 366 THR A N 1
ATOM 2903 C CA . THR A 1 366 ? 28.323 18.764 -38.919 1.00 93.38 366 THR A CA 1
ATOM 2904 C C . THR A 1 366 ? 27.208 17.793 -38.558 1.00 93.38 366 THR A C 1
ATOM 2906 O O . THR A 1 366 ? 26.588 17.931 -37.505 1.00 93.38 366 THR A O 1
ATOM 2909 N N . SER A 1 367 ? 27.008 16.769 -39.384 1.00 89.81 367 SER A N 1
ATOM 2910 C CA . SER A 1 367 ? 26.052 15.686 -39.142 1.00 89.81 367 SER A CA 1
ATOM 2911 C C . SER A 1 367 ? 26.747 14.327 -39.154 1.00 89.81 367 SER A C 1
ATOM 2913 O O . SER A 1 367 ? 27.741 14.126 -39.855 1.00 89.81 367 SER A O 1
ATOM 2915 N N . ARG A 1 368 ? 26.213 13.376 -38.383 1.00 89.69 368 ARG A N 1
ATOM 2916 C CA . ARG A 1 368 ? 26.543 11.951 -38.503 1.00 89.69 368 ARG A CA 1
ATOM 2917 C C . ARG A 1 368 ? 25.351 11.240 -39.122 1.00 89.69 368 ARG A C 1
ATOM 2919 O O . ARG A 1 368 ? 24.257 11.317 -38.574 1.00 89.69 368 ARG A O 1
ATOM 2926 N N . VAL A 1 369 ? 25.569 10.570 -40.246 1.00 87.06 369 VAL A N 1
ATOM 2927 C CA . VAL A 1 369 ? 24.531 9.818 -40.959 1.00 87.06 369 VAL A CA 1
ATOM 2928 C C . VAL A 1 369 ? 24.922 8.354 -40.950 1.00 87.06 369 VAL A C 1
ATOM 2930 O O . VAL A 1 369 ? 26.001 8.023 -41.426 1.00 87.06 369 VAL A O 1
ATOM 2933 N N . TYR A 1 370 ? 24.093 7.483 -40.388 1.00 87.31 370 TYR A N 1
ATOM 2934 C CA . TYR A 1 370 ? 24.347 6.042 -40.435 1.00 87.31 370 TYR A CA 1
ATOM 2935 C C . TYR A 1 370 ? 24.199 5.527 -41.873 1.00 87.31 370 TYR A C 1
ATOM 2937 O O . TYR A 1 370 ? 23.377 6.050 -42.616 1.00 87.31 370 TYR A O 1
ATOM 2945 N N . GLY A 1 371 ? 25.012 4.547 -42.274 1.00 86.56 371 GLY A N 1
ATOM 2946 C CA . GLY A 1 371 ? 24.883 3.900 -43.585 1.00 86.56 371 GLY A CA 1
ATOM 2947 C C . GLY A 1 371 ? 23.522 3.221 -43.748 1.00 86.56 371 GLY A C 1
ATOM 2948 O O . GLY A 1 371 ? 22.823 2.986 -42.757 1.00 86.56 371 GLY A O 1
ATOM 2949 N N . SER A 1 372 ? 23.143 2.869 -44.980 1.00 84.62 372 SER A N 1
ATOM 2950 C CA . SER A 1 372 ? 21.819 2.288 -45.245 1.00 84.62 372 SER A CA 1
ATOM 2951 C C . SER A 1 372 ? 21.606 0.935 -44.559 1.00 84.62 372 SER A C 1
ATOM 2953 O O . SER A 1 372 ? 20.475 0.475 -44.414 1.00 84.62 372 SER A O 1
ATOM 2955 N N . SER A 1 373 ? 22.691 0.263 -44.161 1.00 79.62 373 SER A N 1
ATOM 2956 C CA . SER A 1 373 ? 22.661 -0.966 -43.376 1.00 79.62 373 SER A CA 1
ATOM 2957 C C . SER A 1 373 ? 23.844 -1.042 -42.405 1.00 79.62 373 SER A C 1
ATOM 2959 O O . SER A 1 373 ? 24.845 -0.335 -42.539 1.00 79.62 373 SER A O 1
ATOM 2961 N N . GLY A 1 374 ? 23.737 -1.931 -41.414 1.00 72.44 374 GLY A N 1
ATOM 2962 C CA . GLY A 1 374 ? 24.747 -2.091 -40.366 1.00 72.44 374 GLY A CA 1
ATOM 2963 C C . GLY A 1 374 ? 26.073 -2.718 -40.794 1.00 72.44 374 GLY A C 1
ATOM 2964 O O . GLY A 1 374 ? 27.017 -2.666 -40.013 1.00 72.44 374 GLY A O 1
ATOM 2965 N N . ASP A 1 375 ? 26.165 -3.264 -42.007 1.00 80.00 375 ASP A N 1
ATOM 2966 C CA . ASP A 1 375 ? 27.380 -3.914 -42.518 1.00 80.00 375 ASP A CA 1
ATOM 2967 C C . ASP A 1 375 ? 27.917 -3.235 -43.796 1.00 80.00 375 ASP A C 1
ATOM 2969 O O . ASP A 1 375 ? 28.824 -3.744 -44.457 1.00 80.00 375 ASP A O 1
ATOM 2973 N N . VAL A 1 376 ? 27.373 -2.074 -44.171 1.00 84.19 376 VAL A N 1
ATOM 2974 C CA . VAL A 1 376 ? 27.797 -1.353 -45.374 1.00 84.19 376 VAL A CA 1
ATOM 2975 C C . VAL A 1 376 ? 29.135 -0.646 -45.158 1.00 84.19 376 VAL A C 1
ATOM 2977 O O . VAL A 1 376 ? 29.242 0.308 -44.396 1.00 84.19 376 VAL A O 1
ATOM 2980 N N . LEU A 1 377 ? 30.169 -1.081 -45.877 1.00 88.06 377 LEU A N 1
ATOM 2981 C CA . LEU A 1 377 ? 31.496 -0.452 -45.837 1.00 88.06 377 LEU A CA 1
ATOM 2982 C C . LEU A 1 377 ? 31.654 0.692 -46.845 1.00 88.06 377 LEU A C 1
ATOM 2984 O O . LEU A 1 377 ? 32.526 1.545 -46.674 1.00 88.06 377 LEU A O 1
ATOM 2988 N N . GLU A 1 378 ? 30.835 0.708 -47.893 1.00 92.19 378 GLU A N 1
ATOM 2989 C CA . GLU A 1 378 ? 30.915 1.656 -49.000 1.00 92.19 378 GLU A CA 1
ATOM 2990 C C . GLU A 1 378 ? 29.552 1.771 -49.692 1.00 92.19 378 GLU A C 1
ATOM 2992 O O . GLU A 1 378 ? 28.884 0.761 -49.911 1.00 92.19 378 GLU A O 1
ATOM 2997 N N . GLU A 1 379 ? 29.152 2.993 -50.041 1.00 91.62 379 GLU A N 1
ATOM 2998 C CA . GLU A 1 379 ? 27.951 3.297 -50.830 1.00 91.62 379 GLU A CA 1
ATOM 2999 C C . GLU A 1 379 ? 28.306 4.268 -51.941 1.00 91.62 379 GLU A C 1
ATOM 3001 O O . GLU A 1 379 ? 29.213 5.085 -51.799 1.00 91.62 379 GLU A O 1
ATOM 3006 N N . GLN A 1 380 ? 27.560 4.230 -53.035 1.00 92.69 380 GLN A N 1
ATOM 3007 C CA . GLN A 1 380 ? 27.576 5.329 -53.989 1.00 92.69 380 GLN A CA 1
ATOM 3008 C C . GLN A 1 380 ? 26.711 6.457 -53.440 1.00 92.69 380 GLN A C 1
ATOM 3010 O O . GLN A 1 380 ? 25.592 6.209 -52.999 1.00 92.69 380 GLN A O 1
ATOM 3015 N N . ALA A 1 381 ? 27.217 7.687 -53.459 1.00 94.44 381 ALA A N 1
ATOM 3016 C CA . ALA A 1 381 ? 26.534 8.832 -52.877 1.00 94.44 381 ALA A CA 1
ATOM 3017 C C . ALA A 1 381 ? 26.289 9.940 -53.902 1.00 94.44 381 ALA A C 1
ATOM 3019 O O . ALA A 1 381 ? 27.085 10.197 -54.811 1.00 94.44 381 ALA A O 1
ATOM 3020 N N . SER A 1 382 ? 25.180 10.641 -53.703 1.00 94.94 382 SER A N 1
ATOM 3021 C CA . SER A 1 382 ? 24.909 11.927 -54.324 1.00 94.94 382 SER A CA 1
ATOM 3022 C C . SER A 1 382 ? 24.325 12.893 -53.304 1.00 94.94 382 SER A C 1
ATOM 3024 O O . SER A 1 382 ? 23.618 12.502 -52.377 1.00 94.94 382 SER A O 1
ATOM 3026 N N . PHE A 1 383 ? 24.641 14.169 -53.472 1.00 96.31 383 PHE A N 1
ATOM 3027 C CA . PHE A 1 383 ? 24.123 15.263 -52.672 1.00 96.31 383 PHE A CA 1
ATOM 3028 C C . PHE A 1 383 ? 23.376 16.214 -53.591 1.00 96.31 383 PHE A C 1
ATOM 3030 O O . PHE A 1 383 ? 23.947 16.689 -54.572 1.00 96.31 383 PHE A O 1
ATOM 3037 N N . THR A 1 384 ? 22.128 16.526 -53.264 1.00 96.50 384 THR A N 1
ATOM 3038 C CA . THR A 1 384 ? 21.294 17.427 -54.066 1.00 96.50 384 THR A CA 1
ATOM 3039 C C . THR A 1 384 ? 20.850 18.618 -53.227 1.00 96.50 384 THR A C 1
ATOM 3041 O O . THR A 1 384 ? 20.357 18.458 -52.115 1.00 96.50 384 THR A O 1
ATOM 3044 N N . THR A 1 385 ? 21.038 19.835 -53.725 1.00 95.81 385 THR A N 1
ATOM 3045 C CA . THR A 1 385 ? 20.509 21.053 -53.092 1.00 95.81 385 THR A CA 1
ATOM 3046 C C . THR A 1 385 ? 19.027 21.234 -53.427 1.00 95.81 385 THR A C 1
ATOM 3048 O O . THR A 1 385 ? 18.525 20.706 -54.417 1.00 95.81 385 THR A O 1
ATOM 3051 N N . ARG A 1 386 ? 18.312 22.083 -52.674 1.00 93.31 386 ARG A N 1
ATOM 3052 C CA . ARG A 1 386 ? 16.888 22.391 -52.943 1.00 93.31 386 ARG A CA 1
ATOM 3053 C C . ARG A 1 386 ? 16.593 22.915 -54.354 1.00 93.31 386 ARG A C 1
ATOM 3055 O O . ARG A 1 386 ? 15.482 22.751 -54.839 1.00 93.31 386 ARG A O 1
ATOM 3062 N N . ASN A 1 387 ? 17.561 23.563 -55.004 1.00 94.00 387 ASN A N 1
ATOM 3063 C CA . ASN A 1 387 ? 17.424 24.062 -56.378 1.00 94.00 387 ASN A CA 1
ATOM 3064 C C . ASN A 1 387 ? 17.833 23.032 -57.452 1.00 94.00 387 ASN A C 1
ATOM 3066 O O . ASN A 1 387 ? 17.986 23.406 -58.612 1.00 94.00 387 ASN A O 1
ATOM 3070 N N . GLY A 1 388 ? 18.029 21.765 -57.074 1.00 94.00 388 GLY A N 1
ATOM 3071 C CA . GLY A 1 388 ? 18.298 20.658 -57.992 1.00 94.00 388 GLY A CA 1
ATOM 3072 C C . GLY A 1 388 ? 19.748 20.527 -58.458 1.00 94.00 388 GLY A C 1
ATOM 3073 O O . GLY A 1 388 ? 20.024 19.673 -59.297 1.00 94.00 388 GLY A O 1
ATOM 3074 N N . ARG A 1 389 ? 20.687 21.331 -57.936 1.00 95.00 389 ARG A N 1
ATOM 3075 C CA . ARG A 1 389 ? 22.115 21.135 -58.231 1.00 95.00 389 ARG A CA 1
ATOM 3076 C C . ARG A 1 389 ? 22.625 19.899 -57.515 1.00 95.00 389 ARG A C 1
ATOM 3078 O O . ARG A 1 389 ? 22.294 19.672 -56.352 1.00 95.00 389 ARG A O 1
ATOM 3085 N N . CYS A 1 390 ? 23.454 19.126 -58.202 1.00 94.69 390 CYS A N 1
ATOM 3086 C CA . CYS A 1 390 ? 23.862 17.809 -57.737 1.00 94.69 390 CYS A CA 1
ATOM 3087 C C . CYS A 1 390 ? 25.387 17.691 -57.672 1.00 94.69 390 CYS A C 1
ATOM 3089 O O . CYS A 1 390 ? 26.106 18.138 -58.567 1.00 94.69 390 CYS A O 1
ATOM 3091 N N . PHE A 1 391 ? 25.870 17.074 -56.599 1.00 94.56 391 PHE A N 1
ATOM 3092 C CA . PHE A 1 391 ? 27.234 16.594 -56.445 1.00 94.56 391 PHE A CA 1
ATOM 3093 C C . PHE A 1 391 ? 27.182 15.070 -56.302 1.00 94.56 391 PHE A C 1
ATOM 3095 O O . PHE A 1 391 ? 26.743 14.556 -55.277 1.00 94.56 391 PHE A O 1
ATOM 3102 N N . SER A 1 392 ? 27.578 14.345 -57.346 1.00 92.25 392 SER A N 1
ATOM 3103 C CA . SER A 1 392 ? 27.406 12.891 -57.461 1.00 92.25 392 SER A CA 1
ATOM 3104 C C . SER A 1 392 ? 28.626 12.214 -58.091 1.00 92.25 392 SER A C 1
ATOM 3106 O O . SER A 1 392 ? 29.599 12.875 -58.457 1.00 92.25 392 SER A O 1
ATOM 3108 N N . GLY A 1 393 ? 28.578 10.883 -58.210 1.00 82.94 393 GLY A N 1
ATOM 3109 C CA . GLY A 1 393 ? 29.590 10.101 -58.926 1.00 82.94 393 GLY A CA 1
ATOM 3110 C C . GLY A 1 393 ? 30.797 9.707 -58.078 1.00 82.94 393 GLY A C 1
ATOM 3111 O O . GLY A 1 393 ? 31.884 9.504 -58.616 1.00 82.94 393 GLY A O 1
ATOM 3112 N N . PHE A 1 394 ? 30.628 9.605 -56.759 1.00 90.00 394 PHE A N 1
ATOM 3113 C CA . PHE A 1 394 ? 31.671 9.128 -55.859 1.00 90.00 394 PHE A CA 1
ATOM 3114 C C . PHE A 1 394 ? 31.125 8.128 -54.849 1.00 90.00 394 PHE A C 1
ATOM 3116 O O . PHE A 1 394 ? 29.939 8.126 -54.511 1.00 90.00 394 PHE A O 1
ATOM 3123 N N . ASN A 1 395 ? 32.032 7.298 -54.351 1.00 93.31 395 ASN A N 1
ATOM 3124 C CA . ASN A 1 395 ? 31.737 6.396 -53.259 1.00 93.31 395 ASN A CA 1
ATOM 3125 C C . ASN A 1 395 ? 32.043 7.075 -51.927 1.00 93.31 395 ASN A C 1
ATOM 3127 O O . ASN A 1 395 ? 33.073 7.740 -51.775 1.00 93.31 395 ASN A O 1
ATOM 3131 N N . ILE A 1 396 ? 31.160 6.872 -50.960 1.00 92.62 396 ILE A N 1
ATOM 3132 C CA . ILE A 1 396 ? 31.356 7.242 -49.570 1.00 92.62 396 ILE A CA 1
ATOM 3133 C C . ILE A 1 396 ? 31.624 5.976 -48.760 1.00 92.62 396 ILE A C 1
ATOM 3135 O O . ILE A 1 396 ? 30.865 5.008 -48.806 1.00 92.62 396 ILE A O 1
ATOM 3139 N N . LYS A 1 397 ? 32.742 5.956 -48.039 1.00 93.38 397 LYS A N 1
ATOM 3140 C CA . LYS A 1 397 ? 33.145 4.824 -47.201 1.00 93.38 397 LYS A CA 1
ATOM 3141 C C . LYS A 1 397 ? 32.651 5.005 -45.775 1.00 93.38 397 LYS A C 1
ATOM 3143 O O . LYS A 1 397 ? 32.544 6.128 -45.280 1.00 93.38 397 LYS A O 1
ATOM 3148 N N . ALA A 1 398 ? 32.384 3.896 -45.096 1.00 88.38 398 ALA A N 1
ATOM 3149 C CA . ALA A 1 398 ? 32.100 3.896 -43.671 1.00 88.38 398 ALA A CA 1
ATOM 3150 C C . ALA A 1 398 ? 33.194 4.663 -42.912 1.00 88.38 398 ALA A C 1
ATOM 3152 O O . ALA A 1 398 ? 34.386 4.506 -43.182 1.00 88.38 398 ALA A O 1
ATOM 3153 N N . PHE A 1 399 ? 32.775 5.510 -41.975 1.00 88.44 399 PHE A N 1
ATOM 3154 C CA . PHE A 1 399 ? 33.618 6.377 -41.145 1.00 88.44 399 PHE A CA 1
ATOM 3155 C C . PHE A 1 399 ? 34.353 7.492 -41.905 1.00 88.44 399 PHE A C 1
ATOM 3157 O O . PHE A 1 399 ? 35.163 8.213 -41.320 1.00 88.44 399 PHE A O 1
ATOM 3164 N N . GLN A 1 400 ? 34.054 7.691 -43.194 1.00 93.06 400 GLN A N 1
ATOM 3165 C CA . GLN A 1 400 ? 34.608 8.794 -43.970 1.00 93.06 400 GLN A CA 1
ATOM 3166 C C . GLN A 1 400 ? 34.015 10.138 -43.530 1.00 93.06 400 GLN A C 1
ATOM 3168 O O . GLN A 1 400 ? 32.818 10.263 -43.258 1.00 93.06 400 GLN A O 1
ATOM 3173 N N . THR A 1 401 ? 34.869 11.166 -43.510 1.00 95.50 401 THR A N 1
ATOM 3174 C CA . THR A 1 401 ? 34.427 12.562 -43.430 1.00 95.50 401 THR A CA 1
ATOM 3175 C C . THR A 1 401 ? 34.272 13.138 -44.835 1.00 95.50 401 THR A C 1
ATOM 3177 O O . THR A 1 401 ? 35.230 13.147 -45.608 1.00 95.50 401 THR A O 1
ATOM 3180 N N . VAL A 1 402 ? 33.078 13.627 -45.160 1.00 94.75 402 VAL A N 1
ATOM 3181 C CA . VAL A 1 402 ? 32.767 14.322 -46.412 1.00 94.75 402 VAL A CA 1
ATOM 3182 C C . VAL A 1 402 ? 32.526 15.790 -46.109 1.00 94.75 402 VAL A C 1
ATOM 3184 O O . VAL A 1 402 ? 31.582 16.142 -45.408 1.00 94.75 402 VAL A O 1
ATOM 3187 N N . VAL A 1 403 ? 33.381 16.651 -46.651 1.00 96.62 403 VAL A N 1
ATOM 3188 C CA . VAL A 1 403 ? 33.254 18.104 -46.511 1.00 96.62 403 VAL A CA 1
ATOM 3189 C C . VAL A 1 403 ? 32.581 18.648 -47.759 1.00 96.62 403 VAL A C 1
ATOM 3191 O O . VAL A 1 403 ? 33.162 18.597 -48.839 1.00 96.62 403 VAL A O 1
ATOM 3194 N N . LEU A 1 404 ? 31.365 19.169 -47.629 1.00 95.75 404 LEU A N 1
ATOM 3195 C CA . LEU A 1 404 ? 30.608 19.735 -48.740 1.00 95.75 404 LEU A CA 1
ATOM 3196 C C . LEU A 1 404 ? 30.844 21.236 -48.810 1.00 95.75 404 LEU A C 1
ATOM 3198 O O . LEU A 1 404 ? 30.658 21.950 -47.826 1.00 95.75 404 LEU A O 1
ATOM 3202 N N . LYS A 1 405 ? 31.216 21.720 -49.992 1.00 96.31 405 LYS A N 1
ATOM 3203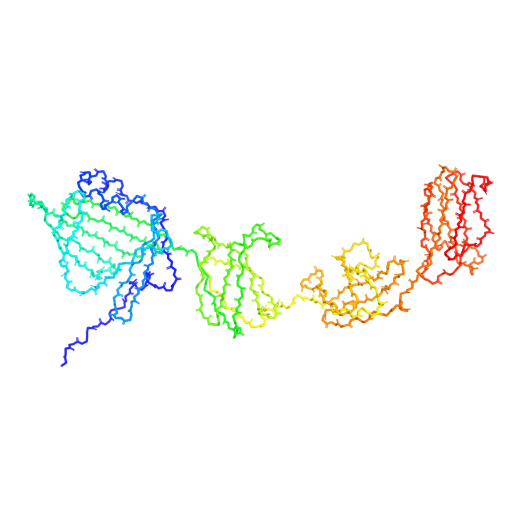 C CA . LYS A 1 405 ? 31.380 23.144 -50.275 1.00 96.31 405 LYS A CA 1
ATOM 3204 C C . LYS A 1 405 ? 30.454 23.559 -51.405 1.00 96.31 405 LYS A C 1
ATOM 3206 O O . LYS A 1 405 ? 30.113 22.746 -52.265 1.00 96.31 405 LYS A O 1
ATOM 3211 N N . LYS A 1 406 ? 30.046 24.826 -51.409 1.00 94.62 406 LYS A N 1
ATOM 3212 C CA . LYS A 1 406 ? 29.063 25.355 -52.365 1.00 94.62 406 LYS A CA 1
ATOM 3213 C C . LYS A 1 406 ? 29.500 25.163 -53.823 1.00 94.62 406 LYS A C 1
ATOM 3215 O O . LYS A 1 406 ? 28.665 24.897 -54.678 1.00 94.62 406 LYS A O 1
ATOM 3220 N N . GLU A 1 407 ? 30.800 25.247 -54.098 1.00 94.81 407 GLU A N 1
ATOM 3221 C CA . GLU A 1 407 ? 31.395 25.082 -55.428 1.00 94.81 407 GLU A CA 1
ATOM 3222 C C . GLU A 1 407 ? 31.311 23.659 -56.012 1.00 94.81 407 GLU A C 1
ATOM 3224 O O . GLU A 1 407 ? 31.541 23.484 -57.209 1.00 94.81 407 GLU A O 1
ATOM 3229 N N . PHE A 1 408 ? 30.978 22.643 -55.209 1.00 93.12 408 PHE A N 1
ATOM 3230 C CA . PHE A 1 408 ? 30.857 21.260 -55.688 1.00 93.12 408 PHE A CA 1
ATOM 3231 C C . PHE A 1 408 ? 29.537 20.983 -56.415 1.00 93.12 408 PHE A C 1
ATOM 3233 O O . PHE A 1 408 ? 29.450 20.025 -57.178 1.00 93.12 408 PHE A O 1
ATOM 3240 N N . PHE A 1 409 ? 28.532 21.836 -56.216 1.00 93.56 409 PHE A N 1
ATOM 3241 C CA . PHE A 1 409 ? 27.190 21.676 -56.766 1.00 93.56 409 PHE A CA 1
ATOM 3242 C C . PHE A 1 409 ? 27.065 22.497 -58.050 1.00 93.56 409 PHE A C 1
ATOM 3244 O O . PHE A 1 409 ? 27.004 23.732 -58.001 1.00 93.56 409 PHE A O 1
ATOM 3251 N N . LYS A 1 410 ? 27.059 21.807 -59.193 1.00 86.06 410 LYS A N 1
ATOM 3252 C CA . LYS A 1 410 ? 26.965 22.415 -60.527 1.00 86.06 410 LYS A CA 1
ATOM 3253 C C . LYS A 1 410 ? 25.542 22.405 -61.061 1.00 86.06 410 LYS A C 1
ATOM 3255 O O . LYS A 1 410 ? 24.806 21.440 -60.757 1.00 86.06 410 LYS A O 1
#

Foldseek 3Di:
DPDDDDPDPALVCLLAPDDFKWWFDDKDQLVVVLVVLPPLQNVVSCVVVVFGKIWHWHQDPVRWIWIFIDTPVNPPPGDIDTAPEPDDWDWDWDGSHPFIWTWTWHWYDDPNWTKIWIWTAGPVGDTWIWIWTWHADPQKIKTKIATPVVRGIMITIIHIQFKEWEQEQAQAKKKKFWAAPPCPPSPDTLDIDIHGHGIDIDGDSDRPFQKTWMWIADPVGFIAIDIDGTPYYDYDYNVRTAHQFKEWEAEQAQAKKKKWWAAPVPPVSPDTLDIDIDGHGIDIGGDSDSPDQWIWMWIADPVGFIQGDDIGGGPDYDYDYNVNTHRFFKEKEQEPAQAKKKKFWAAPPPPPSPDTLDIDIDGHGIDIGGPSDRPFQKIFIKIATPVGFIQGDDIDGGPYYHYDYNVSGD

pLDDT: mean 86.59, std 12.64, range [33.66, 98.25]

Organism: Alexandrium catenella (NCBI:txid2925)

Secondary structure (DSSP, 8-state):
----------TTHHHHSSS--EEEEEEESHHHHHHHTTTTTHHHHHHHHHS--EEEEEE-TTS-EEEEEE-TTTTTT-EEEEE-BTSPPEEEEEESSS-EEEEEEEEEEETTEEEEEEEEE-TT--EEEEEEEEEEETTEEEEEEEETTTTEEEEEEEEEPPEEEEEE-SSSPEEEEEE-TT-TT--S-SEEEEE-SEEEEEE-SSTT-SEEEEEEE-TTS-EEEEEEETT-EEEE-GGGPBPPPEEEEEE-SSS-EEEEEE-TT-TT--S-SEEEEE-SEEEEEE-SSTT-SEEEEEEE-TTS-EEEEEEEETT-EEEE-GGG-B---EEEEEE-SSS-EEEEEEETT-TT--S-SEEEEE-SEEEEEE-SSTT-SEEEEEEEETTS-EEEEEEEETT-EEEE-GGG--

Sequence (410 aa):
QPPTRPCIPMPAEELSETSGHWIWQRDVGARWLIDETAGPAASLIQQAFAAEPQHWFRVRKDGKWVVRVVTANTETDGSEEVLDVGGQAQEGMTLLGDEEVLGSTRAYIEANKLIIEWQGKREKGAQVHLRNSKEVILGMYHSTVEDLVRNVKGTRIFKRYPWYRIDNQTGETITLKTFATTDFVYFIPSMTEKVRPGAYYVDASDGDIDEEQAVFTLADGRDLTCLIKAFQTITLKPEDFRQYPAYRIDNQTGETVSLTTYSPSDFMYLVPAMTVEVQPGVSHITASSRETKEEQAVFTLFDGRTFKGLSLKAFETTTLQRDAFKQYPHYKIENNTGDTVTLTTHSVGDFIYLVPAMVVDITPGTSRVYGSSGDVLEEQASFTTRNGRCFSGFNIKAFQTVVLKKEFFK

Radius of gyration: 39.29 Å; chains: 1; bounding box: 68×56×114 Å